Protein AF-A0A8S4BZ04-F1 (afdb_monomer)

Solvent-accessible surface area (backbone atoms only — not comparable to full-atom values): 30626 Å² total; per-residue (Å²): 141,62,70,68,58,57,54,50,50,51,50,53,52,51,52,55,52,56,54,60,59,69,46,54,44,75,54,60,66,54,67,47,79,41,42,68,65,38,68,41,72,50,65,29,38,43,48,66,51,84,88,66,83,61,89,67,63,48,77,35,31,29,31,84,61,71,29,79,60,18,78,80,41,101,58,52,43,12,26,49,32,46,94,58,52,84,35,17,45,80,95,33,51,92,31,47,45,81,43,78,55,57,80,77,31,32,62,14,36,35,41,43,61,33,84,70,65,42,80,53,36,29,52,32,43,32,52,93,90,55,69,54,65,42,76,93,62,43,26,30,38,42,41,46,56,81,82,46,85,78,88,79,90,86,84,89,85,90,85,88,87,83,92,66,79,71,65,63,64,54,57,55,45,61,70,55,52,54,61,52,55,51,54,53,50,52,53,52,52,52,51,52,51,52,54,55,55,63,67,72,75,67,91,87,82,85,84,88,84,87,87,83,82,91,86,90,83,88,89,80,88,85,84,86,92,84,86,82,91,80,84,89,87,88,83,86,89,86,84,86,80,89,86,84,89,84,91,81,92,81,91,84,78,84,73,54,72,62,78,91,69,88,87,84,89,84,90,77,96,66,67,68,65,58,56,52,52,53,51,57,56,63,63,49,78,75,66,83,70,72,77,72,86,38,78,44,78,47,76,53,62,60,57,65,45,72,30,49,50,29,16,36,34,43,50,48,32,38,49,49,52,48,80,73,77,83,95,47,73,54,99,61,72,44,48,34,36,26,42,86,90,44,63,46,30,46,74,56,93,86,64,85,52,54,81,94,30,48,93,33,38,40,48,73,34,52,59,95,74,35,19,64,17,31,40,40,43,57,36,47,89,82,58,37,60,56,30,28,51,31,41,38,36,53,78,75,56,72,52,68,43,75,88,66,39,30,28,39,46,65,38,81,72,74,76,63,39,54,70,51,76,47,73,67,96,38,37,41,35,38,38,32,45,78,46,25,28,84,92,53,65,69,45,76,48,64,82,69,87,57,55,63,42,43,44,56,46,74,77,54,84,45,40,30,42,40,36,38,38,40,38,35,72,82,52,88,82,44,59,75,35,69,52,37,43,38,40,37,37,52,67,71,52,67,39,51,36,73,46,69,42,78,124

Foldseek 3Di:
DPVVVVVVVVVVVVVVVVVQVVQKDKDWDQEAEAAAQAKDKGWMFIGHDPVLLDQDKDKFKFDADAFPVLVPPPRRTATLDDPPQNSHDPVQRVFKDFDDRVSRRTRMIIGGRDHDKAPFMWMKMDTDPDIDTVNVRTHTYDHDCLVDDDDDDDDDDDDDDDDDVPPVVVVCCVPPVPVVVVVVVVVVVVVVVVVVVVVVPDDDDDDDDDDDDDDDDDDDDDDDDDDDDDDDDDDDDDDDDDDDDDDDDDDDQDWDKDFDDDDDDDDDDDDVLVVLVVVVVVNDPPPPPPPPQDQAKDKDWDQEDEAEQQFKAKTWIFIHHHDFDPDQFDLDKWKFKDFPPATLEIPPPPDDHPPVRVVQKYQPFDVSRRTRMMMGGNHHPPQQGFIWMWMDGPRGDTDTPVVRTYGYDHHHAADAWDWDWDDDQKIKIKTKGKHQHSSWDKDKDKPDDARKIKTKDAPDSRMIMIMIIGIGGDDPVLQQDWIKMWIAHRSGHIHIDIDRDHD

Organism: NCBI:txid238744

Nearest PDB structures (foldseek):
  2zg2-assembly1_A  TM=6.738E-01  e=5.902E-16  Homo sapiens
  5lfr-assembly1_A  TM=6.068E-01  e=4.495E-16  Mus musculus
  1nko-assembly1_A  TM=9.243E-01  e=1.254E-11  Homo sapiens
  2zg3-assembly1_A  TM=6.289E-01  e=1.955E-15  Homo sapiens
  2zg1-assembly1_A  TM=6.507E-01  e=3.022E-15  Homo sapiens

Secondary structure (DSSP, 8-state):
--HHHHHHHHHHHHHHHHHHHHH-EEEE-SEEEEETT--EEE-EEEE--GGG--S--EEEEEESS--GGGGGSSS-SEEEE-SSGGGB-GGGTTTEEE-S-GGGTB--EEE-S--S-EEEEEEEEE-SS-EEE-TTS-EEEEEESTT-SS---------PPP--THHHHHHHHHHHHHHHHHHHHHHHHHHHHHHHHHHHS-----------------------------------------------------------PPP--------HHHHHHHHHHHHS----------SS-EEE--SEEEEETTS-EEE--EEE-PPPSTT---S--EEEEEETTEEEEES-TT----TTTTTTEEE-S-GGGTB--EEE-S--TT----BEEEEE-TTS-EEE-TTS-BEEEEESSPPPPEEEEEESSSEEEEEEEEES-TTSPPEEEESS-SEEEEEEEESSSS-EEEEEEEEEPPPGGGTTPEEEEEEE-TTS-EEEEEEE---

Radius of gyration: 31.8 Å; Cα contacts (8 Å, |Δi|>4): 794; chains: 1; bounding box: 86×60×89 Å

Structure (mmCIF, N/CA/C/O backbone):
data_AF-A0A8S4BZ04-F1
#
_entry.id   AF-A0A8S4BZ04-F1
#
loop_
_atom_site.group_PDB
_atom_site.id
_atom_site.type_symbol
_atom_site.label_atom_id
_atom_site.label_alt_id
_atom_site.label_comp_id
_atom_site.label_asym_id
_atom_site.label_entity_id
_atom_site.label_seq_id
_atom_site.pdbx_PDB_ins_code
_atom_site.Cartn_x
_atom_site.Cartn_y
_atom_site.Cartn_z
_atom_site.occupancy
_atom_site.B_iso_or_equiv
_atom_site.auth_seq_id
_atom_site.auth_comp_id
_atom_site.auth_asym_id
_atom_site.auth_atom_id
_atom_site.pdbx_PDB_model_num
ATOM 1 N N . MET A 1 1 ? 51.515 -14.697 -19.988 1.00 43.66 1 MET A N 1
ATOM 2 C CA . MET A 1 1 ? 50.591 -15.474 -19.122 1.00 43.66 1 MET A CA 1
ATOM 3 C C . MET A 1 1 ? 50.008 -14.505 -18.104 1.00 43.66 1 MET A C 1
ATOM 5 O O . MET A 1 1 ? 50.741 -14.156 -17.196 1.00 43.66 1 MET A O 1
ATOM 9 N N . GLU A 1 2 ? 48.771 -14.011 -18.265 1.00 49.31 2 GLU A N 1
ATOM 10 C CA . GLU A 1 2 ? 48.336 -12.809 -17.502 1.00 49.31 2 GLU A CA 1
ATOM 11 C C . GLU A 1 2 ? 46.947 -12.872 -16.838 1.00 49.31 2 GLU A C 1
ATOM 13 O O . GLU A 1 2 ? 46.694 -12.124 -15.895 1.00 49.31 2 GLU A O 1
ATOM 18 N N . LEU A 1 3 ? 46.071 -13.811 -17.224 1.00 45.53 3 LEU A N 1
ATOM 19 C CA . LEU A 1 3 ? 44.754 -13.977 -16.586 1.00 45.53 3 LEU A CA 1
ATOM 20 C C . LEU A 1 3 ? 44.754 -14.116 -15.043 1.00 45.53 3 LEU A C 1
ATOM 22 O O . LEU A 1 3 ? 43.847 -13.541 -14.437 1.00 45.53 3 LEU A O 1
ATOM 26 N N . PRO A 1 4 ? 45.687 -14.835 -14.370 1.00 54.53 4 PRO A N 1
ATOM 27 C CA . PRO A 1 4 ? 45.603 -14.982 -12.914 1.00 54.53 4 PRO A CA 1
ATOM 28 C C . PRO A 1 4 ? 45.778 -13.647 -12.181 1.00 54.53 4 PRO A C 1
ATOM 30 O O . PRO A 1 4 ? 45.078 -13.407 -11.199 1.00 54.53 4 PRO A O 1
ATOM 33 N N . ASN A 1 5 ? 46.629 -12.748 -12.689 1.00 47.75 5 ASN A N 1
ATOM 34 C CA . ASN A 1 5 ? 46.880 -11.453 -12.057 1.00 47.75 5 ASN A CA 1
ATOM 35 C C . ASN A 1 5 ? 45.616 -10.588 -12.045 1.00 47.75 5 ASN A C 1
ATOM 37 O O . ASN A 1 5 ? 45.318 -9.980 -11.027 1.00 47.75 5 ASN A O 1
ATOM 41 N N . LEU A 1 6 ? 44.831 -10.586 -13.127 1.00 52.75 6 LEU A N 1
ATOM 42 C CA . LEU A 1 6 ? 43.579 -9.822 -13.227 1.00 52.75 6 LEU A CA 1
ATOM 43 C C . LEU A 1 6 ? 42.494 -10.319 -12.255 1.00 52.75 6 LEU A C 1
ATOM 45 O O . LEU A 1 6 ? 41.796 -9.512 -11.641 1.00 52.75 6 LEU A O 1
ATOM 49 N N . ILE A 1 7 ? 42.381 -11.638 -12.069 1.00 58.56 7 ILE A N 1
ATOM 50 C CA . ILE A 1 7 ? 41.431 -12.241 -11.118 1.00 58.56 7 ILE A CA 1
ATOM 51 C C . ILE A 1 7 ? 41.859 -11.945 -9.675 1.00 58.56 7 ILE A C 1
ATOM 53 O O . ILE A 1 7 ? 41.029 -11.533 -8.864 1.00 58.56 7 ILE A O 1
ATOM 57 N N . VAL A 1 8 ? 43.153 -12.085 -9.365 1.00 59.72 8 VAL A N 1
ATOM 58 C CA . VAL A 1 8 ? 43.716 -11.739 -8.051 1.00 59.72 8 VAL A CA 1
ATOM 59 C C . VAL A 1 8 ? 43.556 -10.244 -7.765 1.00 59.72 8 VAL A C 1
ATOM 61 O O . VAL A 1 8 ? 43.104 -9.891 -6.679 1.00 59.72 8 VAL A O 1
ATOM 64 N N . LEU A 1 9 ? 43.813 -9.364 -8.738 1.00 52.25 9 LEU A N 1
ATOM 65 C CA . LEU A 1 9 ? 43.611 -7.922 -8.585 1.00 52.25 9 LEU A CA 1
ATOM 66 C C . LEU A 1 9 ? 42.138 -7.593 -8.313 1.00 52.25 9 LEU A C 1
ATOM 68 O O . LEU A 1 9 ? 41.856 -6.795 -7.429 1.00 52.25 9 LEU A O 1
ATOM 72 N N . SER A 1 10 ? 41.193 -8.243 -9.003 1.00 57.12 10 SER A N 1
ATOM 73 C CA . SER A 1 10 ? 39.751 -8.060 -8.774 1.00 57.12 10 SER A CA 1
ATOM 74 C C . SER A 1 10 ? 39.293 -8.572 -7.402 1.00 57.12 10 SER A C 1
ATOM 76 O O . SER A 1 10 ? 38.444 -7.945 -6.763 1.00 57.12 10 SER A O 1
ATOM 78 N N . LEU A 1 11 ? 39.840 -9.693 -6.923 1.00 51.88 11 LEU A N 1
ATOM 79 C CA . LEU A 1 11 ? 39.583 -10.205 -5.572 1.00 51.88 11 LEU A CA 1
ATOM 80 C C . LEU A 1 11 ? 40.164 -9.273 -4.503 1.00 51.88 11 LEU A C 1
ATOM 82 O O . LEU A 1 11 ? 39.463 -8.931 -3.557 1.00 51.88 11 LEU A O 1
ATOM 86 N N . ILE A 1 12 ? 41.389 -8.777 -4.686 1.00 53.59 12 ILE A N 1
ATOM 87 C CA . ILE A 1 12 ? 41.999 -7.785 -3.790 1.00 53.59 12 ILE A CA 1
ATOM 88 C C . ILE A 1 12 ? 41.195 -6.478 -3.799 1.00 53.59 12 ILE A C 1
ATOM 90 O O . ILE A 1 12 ? 40.919 -5.936 -2.732 1.00 53.59 12 ILE A O 1
ATOM 94 N N . LEU A 1 13 ? 40.751 -5.990 -4.964 1.00 49.09 13 LEU A N 1
ATOM 95 C CA . LEU A 1 13 ? 39.958 -4.760 -5.062 1.00 49.09 13 LEU A CA 1
ATOM 96 C C . LEU A 1 13 ? 38.595 -4.906 -4.377 1.00 49.09 13 LEU A C 1
ATOM 98 O O . LEU A 1 13 ? 38.165 -4.003 -3.664 1.00 49.09 13 LEU A O 1
ATOM 102 N N . THR A 1 14 ? 37.918 -6.044 -4.558 1.00 52.22 14 THR A N 1
ATOM 103 C CA . THR A 1 14 ? 36.628 -6.304 -3.902 1.00 52.22 14 THR A CA 1
ATOM 104 C C . THR A 1 14 ? 36.788 -6.502 -2.397 1.00 52.22 14 THR A C 1
ATOM 106 O O . THR A 1 14 ? 36.040 -5.884 -1.643 1.00 52.22 14 THR A O 1
ATOM 109 N N . LEU A 1 15 ? 37.798 -7.244 -1.933 1.00 47.53 15 LEU A N 1
ATOM 110 C CA . LEU A 1 15 ? 38.129 -7.360 -0.506 1.00 47.53 15 LEU A CA 1
ATOM 111 C C . LEU A 1 15 ? 38.483 -5.997 0.116 1.00 47.53 15 LEU A C 1
ATOM 113 O O . LEU A 1 15 ? 38.008 -5.695 1.208 1.00 47.53 15 LEU A O 1
ATOM 117 N N . ALA A 1 16 ? 39.226 -5.140 -0.593 1.00 52.41 16 ALA A N 1
ATOM 118 C CA . ALA A 1 16 ? 39.559 -3.782 -0.154 1.00 52.41 16 ALA A CA 1
ATOM 119 C C . ALA A 1 16 ? 38.358 -2.813 -0.167 1.00 52.41 16 ALA A C 1
ATOM 121 O O . ALA A 1 16 ? 38.324 -1.857 0.606 1.00 52.41 16 ALA A O 1
ATOM 122 N N . LEU A 1 17 ? 37.359 -3.044 -1.024 1.00 50.75 17 LEU A N 1
ATOM 123 C CA . LEU A 1 17 ? 36.086 -2.314 -1.005 1.00 50.75 17 LEU A CA 1
ATOM 124 C C . LEU A 1 17 ? 35.180 -2.793 0.140 1.00 50.75 17 LEU A C 1
ATOM 126 O O . LEU A 1 17 ? 34.536 -1.973 0.793 1.00 50.75 17 LEU A O 1
ATOM 130 N N . PHE A 1 18 ? 35.155 -4.100 0.421 1.00 48.00 18 PHE A N 1
ATOM 131 C CA . PHE A 1 18 ? 34.408 -4.668 1.545 1.00 48.00 18 PHE A CA 1
ATOM 132 C C . PHE A 1 18 ? 35.012 -4.293 2.905 1.00 48.00 18 PHE A C 1
ATOM 134 O O . PHE A 1 18 ? 34.248 -3.965 3.810 1.00 48.00 18 PHE A O 1
ATOM 141 N N . SER A 1 19 ? 36.342 -4.268 3.053 1.00 49.59 19 SER A N 1
ATOM 142 C CA . SER A 1 19 ? 36.987 -3.819 4.295 1.00 49.59 19 SER A CA 1
ATOM 143 C C . SER A 1 19 ? 36.697 -2.343 4.574 1.00 49.59 19 SER A C 1
ATOM 145 O O . SER A 1 19 ? 36.168 -2.022 5.635 1.00 49.59 19 SER A O 1
ATOM 147 N N . LYS A 1 20 ? 36.893 -1.456 3.587 1.00 54.34 20 LYS A N 1
ATOM 148 C CA . LYS A 1 20 ? 36.548 -0.027 3.704 1.00 54.34 20 LYS A CA 1
ATOM 149 C C . LYS A 1 20 ? 35.083 0.216 4.081 1.00 54.34 20 LYS A C 1
ATOM 151 O O . LYS A 1 20 ? 34.790 1.161 4.807 1.00 54.34 20 LYS A O 1
ATOM 156 N N . ALA A 1 21 ? 34.157 -0.626 3.619 1.00 54.28 21 ALA A N 1
ATOM 157 C CA . ALA A 1 21 ? 32.736 -0.506 3.949 1.00 54.28 21 ALA A CA 1
ATOM 158 C C . ALA A 1 21 ? 32.381 -0.913 5.398 1.00 54.28 21 ALA A C 1
ATOM 160 O O . ALA A 1 21 ? 31.284 -0.590 5.850 1.00 54.28 21 ALA A O 1
ATOM 161 N N . LEU A 1 22 ? 33.272 -1.600 6.127 1.00 53.12 22 LEU A N 1
ATOM 162 C CA . LEU A 1 22 ? 33.056 -2.017 7.523 1.00 53.12 22 LEU A CA 1
ATOM 163 C C . LEU A 1 22 ? 33.444 -0.939 8.552 1.00 53.12 22 LEU A C 1
ATOM 165 O O . LEU A 1 22 ? 32.969 -0.985 9.691 1.00 53.12 22 LEU A O 1
ATOM 169 N N . ASP A 1 23 ? 34.270 0.036 8.165 1.00 69.12 23 ASP A N 1
ATOM 170 C CA . ASP A 1 23 ? 34.752 1.107 9.049 1.00 69.12 23 ASP A CA 1
ATOM 171 C C . ASP A 1 23 ? 33.800 2.316 9.134 1.00 69.12 23 ASP A C 1
ATOM 173 O O . ASP A 1 23 ? 33.724 2.978 10.174 1.00 69.12 23 ASP A O 1
ATOM 177 N N . TRP A 1 24 ? 33.021 2.582 8.078 1.00 82.56 24 TRP A N 1
ATOM 178 C CA . TRP A 1 24 ? 31.966 3.602 8.086 1.00 82.56 24 TRP A CA 1
ATOM 179 C C . TRP A 1 24 ? 30.718 3.090 8.811 1.00 82.56 24 TRP A C 1
ATOM 181 O O . TRP A 1 24 ? 30.062 2.154 8.354 1.00 82.56 24 TRP A O 1
ATOM 191 N N . LYS A 1 25 ? 30.342 3.728 9.925 1.00 85.44 25 LYS A N 1
ATOM 192 C CA . LYS A 1 25 ? 29.183 3.318 10.742 1.00 85.44 25 LYS A CA 1
ATOM 193 C C . LYS A 1 25 ? 28.303 4.521 11.053 1.00 85.44 25 LYS A C 1
ATOM 195 O O . LYS A 1 25 ? 28.796 5.637 11.178 1.00 85.44 25 LYS A O 1
ATOM 200 N N . ILE A 1 26 ? 27.003 4.282 11.195 1.00 89.81 26 ILE A N 1
ATOM 201 C CA . ILE A 1 26 ? 26.000 5.297 11.535 1.00 89.81 26 ILE A CA 1
ATOM 202 C C . ILE A 1 26 ? 25.092 4.773 12.650 1.00 89.81 26 ILE A C 1
ATOM 204 O O . ILE A 1 26 ? 24.631 3.630 12.600 1.00 89.81 26 ILE A O 1
ATOM 208 N N . LYS A 1 27 ? 24.830 5.622 13.644 1.00 90.56 27 LYS A N 1
ATOM 209 C CA . LYS A 1 27 ? 23.822 5.432 14.686 1.00 90.56 27 LYS A CA 1
ATOM 210 C C . LYS A 1 27 ? 22.733 6.483 14.474 1.00 90.56 27 LYS A C 1
ATOM 212 O O . LYS A 1 27 ? 22.921 7.657 14.778 1.00 90.56 27 LYS A O 1
ATOM 217 N N . VAL A 1 28 ? 21.616 6.034 13.916 1.00 92.06 28 VAL A N 1
ATOM 218 C CA . VAL A 1 28 ? 20.404 6.814 13.652 1.00 92.06 28 VAL A CA 1
ATOM 219 C C . VAL A 1 28 ? 19.206 5.870 13.741 1.00 92.06 28 VAL A C 1
ATOM 221 O O . VAL A 1 28 ? 19.325 4.686 13.408 1.00 92.06 28 VAL A O 1
ATOM 224 N N . GLU A 1 29 ? 18.066 6.358 14.214 1.00 87.81 29 GLU A N 1
ATOM 225 C CA . GLU A 1 29 ? 16.847 5.553 14.290 1.00 87.81 29 GLU A CA 1
ATOM 226 C C . GLU A 1 29 ? 16.182 5.471 12.910 1.00 87.81 29 GLU A C 1
ATOM 228 O O . GLU A 1 29 ? 16.180 6.421 12.132 1.00 87.81 29 GLU A O 1
ATOM 233 N N . LYS A 1 30 ? 15.618 4.308 12.566 1.00 85.94 30 LYS A N 1
ATOM 234 C CA . LYS A 1 30 ? 15.028 4.085 11.230 1.00 85.94 30 LYS A CA 1
ATOM 235 C C . LYS A 1 30 ? 13.637 4.707 11.070 1.00 85.94 30 LYS A C 1
ATOM 237 O O . LYS A 1 30 ? 13.167 4.874 9.945 1.00 85.94 30 LYS A O 1
ATOM 242 N N . LYS A 1 31 ? 12.961 4.996 12.183 1.00 83.56 31 LYS A N 1
ATOM 243 C CA . LYS A 1 31 ? 11.603 5.541 12.243 1.00 83.56 31 LYS A CA 1
ATOM 244 C C . LYS A 1 31 ? 11.591 6.689 13.249 1.00 83.56 31 LYS A C 1
ATOM 246 O O . LYS A 1 31 ? 11.948 6.464 14.397 1.00 83.56 31 LYS A O 1
ATOM 251 N N . HIS A 1 32 ? 11.130 7.863 12.835 1.00 87.12 32 HIS A N 1
ATOM 252 C CA . HIS A 1 32 ? 10.809 8.969 13.738 1.00 87.12 32 HIS A CA 1
ATOM 253 C C . HIS A 1 32 ? 9.342 9.360 13.598 1.00 87.12 32 HIS A C 1
ATOM 255 O O . HIS A 1 32 ? 8.743 9.167 12.540 1.00 87.12 32 HIS A O 1
ATOM 261 N N . VAL A 1 33 ? 8.776 9.939 14.653 1.00 81.38 33 VAL A N 1
ATOM 262 C CA . VAL A 1 33 ? 7.404 10.448 14.670 1.00 81.38 33 VAL A CA 1
ATOM 263 C C . VAL A 1 33 ? 7.461 11.944 14.974 1.00 81.38 33 VAL A C 1
ATOM 265 O O . VAL A 1 33 ? 7.933 12.334 16.036 1.00 81.38 33 VAL A O 1
ATOM 268 N N . GLY A 1 34 ? 7.028 12.775 14.025 1.00 81.69 34 GLY A N 1
ATOM 269 C CA . GLY A 1 34 ? 6.846 14.223 14.207 1.00 81.69 34 GLY A CA 1
ATOM 270 C C . GLY A 1 34 ? 5.364 14.597 14.209 1.00 81.69 34 GLY A C 1
ATOM 271 O O . GLY A 1 34 ? 4.518 13.726 14.008 1.00 81.69 34 GLY A O 1
ATOM 272 N N . LYS A 1 35 ? 5.029 15.879 14.384 1.00 81.38 35 LYS A N 1
ATOM 273 C CA . LYS A 1 35 ? 3.661 16.396 14.186 1.00 81.38 35 LYS A CA 1
ATOM 274 C C . LYS A 1 35 ? 3.611 17.353 12.995 1.00 81.38 35 LYS A C 1
ATOM 276 O O . LYS A 1 35 ? 4.631 17.925 12.617 1.00 81.38 35 LYS A O 1
ATOM 281 N N . ILE A 1 36 ? 2.429 17.535 12.406 1.00 80.31 36 ILE A N 1
ATOM 282 C CA . ILE A 1 36 ? 2.212 18.546 11.357 1.00 80.31 36 ILE A CA 1
ATOM 283 C C . ILE A 1 36 ? 2.478 19.944 11.942 1.00 80.31 36 ILE A C 1
ATOM 285 O O . ILE A 1 36 ? 1.992 20.260 13.024 1.00 80.31 36 ILE A O 1
ATOM 289 N N . GLY A 1 37 ? 3.234 20.774 11.225 1.00 82.81 37 GLY A N 1
ATOM 290 C CA . GLY A 1 37 ? 3.594 22.144 11.606 1.00 82.81 37 GLY A CA 1
ATOM 291 C C . GLY A 1 37 ? 4.759 22.262 12.595 1.00 82.81 37 GLY A C 1
ATOM 292 O O . GLY A 1 37 ? 5.307 23.351 12.738 1.00 82.81 37 GLY A O 1
ATOM 293 N N . GLU A 1 38 ? 5.182 21.169 13.237 1.00 88.81 38 GLU A N 1
ATOM 294 C CA . GLU A 1 38 ? 6.322 21.172 14.161 1.00 88.81 38 GLU A CA 1
ATOM 295 C C . GLU A 1 38 ? 7.668 20.968 13.437 1.00 88.81 38 GLU A C 1
ATOM 297 O O . GLU A 1 38 ? 7.744 20.402 12.341 1.00 88.81 38 GLU A O 1
ATOM 302 N N . ASP A 1 39 ? 8.743 21.425 14.081 1.00 91.62 39 ASP A N 1
ATOM 303 C CA . ASP A 1 39 ? 10.131 21.135 13.712 1.00 91.62 39 ASP A CA 1
ATOM 304 C C . ASP A 1 39 ? 10.549 19.778 14.331 1.00 91.62 39 ASP A C 1
ATOM 306 O O . ASP A 1 39 ? 10.317 19.540 15.516 1.00 91.62 39 ASP A O 1
ATOM 310 N N . ILE A 1 40 ? 11.225 18.899 13.577 1.00 92.38 40 ILE A N 1
ATOM 311 C CA . ILE A 1 40 ? 11.786 17.632 14.095 1.00 92.38 40 ILE A CA 1
ATOM 312 C C . ILE A 1 40 ? 13.311 17.611 14.001 1.00 92.38 40 ILE A C 1
ATOM 314 O O . ILE A 1 40 ? 13.880 18.017 12.989 1.00 92.38 40 ILE A O 1
ATOM 318 N N . THR A 1 41 ? 13.983 17.084 15.031 1.00 93.62 41 THR A N 1
ATOM 319 C CA . THR A 1 41 ? 15.425 16.794 14.986 1.00 93.62 41 THR A CA 1
ATOM 320 C C . THR A 1 41 ? 15.668 15.289 14.941 1.00 93.62 41 THR A C 1
ATOM 322 O O . THR A 1 41 ? 15.492 14.589 15.934 1.00 93.62 41 THR A O 1
ATOM 325 N N . ILE A 1 42 ? 16.128 14.802 13.792 1.00 93.44 42 ILE A N 1
ATOM 326 C CA . ILE A 1 42 ? 16.637 13.441 13.616 1.00 93.44 42 ILE A CA 1
ATOM 327 C C . ILE A 1 42 ? 18.002 13.365 14.292 1.00 93.44 42 ILE A C 1
ATOM 329 O O . ILE A 1 42 ? 18.949 14.005 13.828 1.00 93.44 42 ILE A O 1
ATOM 333 N N . GLN A 1 43 ? 18.118 12.601 15.379 1.00 93.50 43 GLN A N 1
ATOM 334 C CA . GLN A 1 43 ? 19.395 12.429 16.071 1.00 93.50 43 GLN A CA 1
ATOM 335 C C . GLN A 1 43 ? 20.261 11.383 15.371 1.00 93.50 43 GLN A C 1
ATOM 337 O O . GLN A 1 43 ? 19.849 10.242 15.172 1.00 93.50 43 GLN A O 1
ATOM 342 N N . CYS A 1 44 ? 21.468 11.789 14.981 1.00 93.31 44 CYS A N 1
ATOM 343 C CA . CYS A 1 44 ? 22.351 11.000 14.136 1.00 93.31 44 CYS A CA 1
ATOM 344 C C . CYS A 1 44 ? 23.815 11.235 14.512 1.00 93.31 44 CYS A C 1
ATOM 346 O O . CYS A 1 44 ? 24.286 12.377 14.543 1.00 93.31 44 CYS A O 1
ATOM 348 N N . THR A 1 45 ? 24.560 10.149 14.721 1.00 91.75 45 THR A N 1
ATOM 349 C CA . THR A 1 45 ? 26.028 10.180 14.766 1.00 91.75 45 THR A CA 1
ATOM 350 C C . THR A 1 45 ? 26.643 9.168 13.805 1.00 91.75 45 THR A C 1
ATOM 352 O O . THR A 1 45 ? 26.034 8.150 13.472 1.00 91.75 45 THR A O 1
ATOM 355 N N . TYR A 1 46 ? 27.857 9.447 13.336 1.00 88.44 46 TYR A N 1
ATOM 356 C CA . TYR A 1 46 ? 28.622 8.583 12.444 1.00 88.44 46 TYR A CA 1
ATOM 357 C C . TYR A 1 46 ? 30.067 8.421 12.925 1.00 88.44 46 TYR A C 1
ATOM 359 O O . TYR A 1 46 ? 30.646 9.330 13.517 1.00 88.44 46 TYR A O 1
ATOM 367 N N . SER A 1 47 ? 30.660 7.262 12.637 1.00 84.50 47 SER A N 1
ATOM 368 C CA . SER A 1 47 ? 32.100 7.027 12.749 1.00 84.50 47 SER A CA 1
ATOM 369 C C . SER A 1 47 ? 32.702 6.779 11.371 1.00 84.50 47 SER A C 1
ATOM 371 O O . SER A 1 47 ? 32.048 6.227 10.481 1.00 84.50 47 SER A O 1
ATOM 373 N N . TYR A 1 48 ? 33.960 7.171 11.218 1.00 78.50 48 TYR A N 1
ATOM 374 C CA . TYR A 1 48 ? 34.713 7.120 9.971 1.00 78.50 48 TYR A CA 1
ATOM 375 C C . TYR A 1 48 ? 36.071 6.416 10.169 1.00 78.50 48 TYR A C 1
ATOM 377 O O . TYR A 1 48 ? 36.560 6.354 11.304 1.00 78.50 48 TYR A O 1
ATOM 385 N N . PRO A 1 49 ? 36.687 5.893 9.092 1.00 74.25 49 PRO A N 1
ATOM 386 C CA . PRO A 1 49 ? 38.007 5.259 9.138 1.00 74.25 49 PRO A CA 1
ATOM 387 C C . PRO A 1 49 ? 39.094 6.149 9.773 1.00 74.25 49 PRO A C 1
ATOM 389 O O . PRO A 1 49 ? 39.104 7.369 9.588 1.00 74.25 49 PRO A O 1
ATOM 392 N N . LYS A 1 50 ? 40.030 5.557 10.532 1.00 65.69 50 LYS A N 1
ATOM 393 C CA . LYS A 1 50 ? 41.040 6.308 11.318 1.00 65.69 50 LYS A CA 1
ATOM 394 C C . LYS A 1 50 ? 42.021 7.123 10.458 1.00 65.69 50 LYS A C 1
ATOM 396 O O . LYS A 1 50 ? 42.577 8.098 10.958 1.00 65.69 50 LYS A O 1
ATOM 401 N N . ASP A 1 51 ? 42.204 6.750 9.195 1.00 65.06 51 ASP A N 1
ATOM 402 C CA . ASP A 1 51 ? 42.985 7.461 8.173 1.00 65.06 51 ASP A CA 1
ATOM 403 C C . ASP A 1 51 ? 42.336 8.774 7.696 1.00 65.06 51 ASP A C 1
ATOM 405 O O . ASP A 1 51 ? 43.031 9.645 7.182 1.00 65.06 51 ASP A O 1
ATOM 409 N N . GLN A 1 52 ? 41.031 8.977 7.912 1.00 62.28 52 GLN A N 1
ATOM 410 C CA . GLN A 1 52 ? 40.304 10.168 7.444 1.00 62.28 52 GLN A CA 1
ATOM 411 C C . GLN A 1 52 ? 40.462 11.405 8.359 1.00 62.28 52 GLN A C 1
ATOM 413 O O . GLN A 1 52 ? 39.767 12.398 8.146 1.00 62.28 52 GLN A O 1
ATOM 418 N N . ARG A 1 53 ? 41.313 11.360 9.402 1.00 56.09 53 ARG A N 1
ATOM 419 C CA . ARG A 1 53 ? 41.444 12.386 10.469 1.00 56.09 53 ARG A CA 1
ATOM 420 C C . ARG A 1 53 ? 41.753 13.797 9.935 1.00 56.09 53 ARG A C 1
ATOM 422 O O . ARG A 1 53 ? 42.903 14.219 9.876 1.00 56.09 53 ARG A O 1
ATOM 429 N N . THR A 1 54 ? 40.701 14.539 9.599 1.00 56.97 54 THR A N 1
ATOM 430 C CA . THR A 1 54 ? 40.731 15.910 9.075 1.00 56.97 54 THR A CA 1
ATOM 431 C C . THR A 1 54 ? 39.466 16.657 9.512 1.00 56.97 54 THR A C 1
ATOM 433 O O . THR A 1 54 ? 38.409 16.047 9.658 1.00 56.97 54 THR A O 1
ATOM 436 N N . ASN A 1 55 ? 39.548 17.976 9.706 1.00 57.78 55 ASN A N 1
ATOM 437 C CA . ASN A 1 55 ? 38.435 18.797 10.218 1.00 57.78 55 ASN A CA 1
ATOM 438 C C . ASN A 1 55 ? 37.575 19.428 9.093 1.00 57.78 55 ASN A C 1
ATOM 440 O O . ASN A 1 55 ? 36.950 20.472 9.286 1.00 57.78 55 ASN A O 1
ATOM 444 N N . ASP A 1 56 ? 37.552 18.830 7.892 1.00 69.94 56 ASP A N 1
ATOM 445 C CA . ASP A 1 56 ? 36.646 19.245 6.807 1.00 69.94 56 ASP A CA 1
ATOM 446 C C . ASP A 1 56 ? 35.834 18.091 6.206 1.00 69.94 56 ASP A C 1
ATOM 448 O O . ASP A 1 56 ? 35.754 17.902 4.990 1.00 69.94 56 ASP A O 1
ATOM 452 N N . PHE A 1 57 ? 35.158 17.335 7.072 1.00 78.69 57 PHE A N 1
ATOM 453 C CA . PHE A 1 57 ? 34.051 16.502 6.613 1.00 78.69 57 PHE A CA 1
ATOM 454 C C . PHE A 1 57 ? 32.903 17.368 6.092 1.00 78.69 57 PHE A C 1
ATOM 456 O O . PHE A 1 57 ? 32.601 18.433 6.638 1.00 78.69 57 PHE A O 1
ATOM 463 N N . LYS A 1 58 ? 32.220 16.879 5.057 1.00 88.12 58 LYS A N 1
ATOM 464 C CA . LYS A 1 58 ? 31.003 17.477 4.502 1.00 88.12 58 LYS A CA 1
ATOM 465 C C . LYS A 1 58 ? 29.872 16.468 4.622 1.00 88.12 58 LYS A C 1
ATOM 467 O O . LYS A 1 58 ? 29.904 15.404 4.004 1.00 88.12 58 LYS A O 1
ATOM 472 N N . VAL A 1 59 ? 28.900 16.795 5.469 1.00 91.50 59 VAL A N 1
ATOM 473 C CA . VAL A 1 59 ? 27.736 15.955 5.764 1.00 91.50 59 VAL A CA 1
ATOM 474 C C . VAL A 1 59 ? 26.539 16.472 4.974 1.00 91.50 59 VAL A C 1
ATOM 476 O O . VAL A 1 59 ? 26.268 17.672 4.932 1.00 91.50 59 VAL A O 1
ATOM 479 N N . TYR A 1 60 ? 25.813 15.547 4.360 1.00 93.50 60 TYR A N 1
ATOM 480 C CA . TYR A 1 60 ? 24.637 15.803 3.544 1.00 93.50 60 TYR A CA 1
ATOM 481 C C . TYR A 1 60 ? 23.526 14.831 3.928 1.00 93.50 60 TYR A C 1
ATOM 483 O O . TYR A 1 60 ? 23.793 13.687 4.298 1.00 93.50 60 TYR A O 1
ATOM 491 N N . TRP A 1 61 ? 22.279 15.255 3.747 1.00 94.94 61 TRP A N 1
ATOM 492 C CA . TRP A 1 61 ? 21.139 14.340 3.739 1.00 94.94 61 TRP A CA 1
ATOM 493 C C . TRP A 1 61 ? 20.568 14.264 2.334 1.00 94.94 61 TRP A C 1
ATOM 495 O O . TRP A 1 61 ? 20.483 15.280 1.641 1.00 94.94 61 TRP A O 1
ATOM 505 N N . LYS A 1 62 ? 20.206 13.060 1.901 1.00 94.19 62 LYS A N 1
ATOM 506 C CA . LYS A 1 62 ? 19.811 12.749 0.526 1.00 94.19 62 LYS A CA 1
ATOM 507 C C . LYS A 1 62 ? 18.541 11.903 0.497 1.00 94.19 62 LYS A C 1
ATOM 509 O O . LYS A 1 62 ? 18.205 11.241 1.475 1.00 94.19 62 LYS A O 1
ATOM 514 N N . THR A 1 63 ? 17.826 11.984 -0.616 1.00 92.00 63 THR A N 1
ATOM 515 C CA . THR A 1 63 ? 16.544 11.311 -0.869 1.00 92.00 63 THR A CA 1
ATOM 516 C C . THR A 1 63 ? 16.450 10.923 -2.345 1.00 92.00 63 THR A C 1
ATOM 518 O O . THR A 1 63 ? 17.316 11.291 -3.143 1.00 92.00 63 THR A O 1
ATOM 521 N N . GLU A 1 64 ? 15.430 10.160 -2.718 1.00 87.38 64 GLU A N 1
ATOM 522 C CA . GLU A 1 64 ? 15.175 9.786 -4.108 1.00 87.38 64 GLU A CA 1
ATOM 523 C C . GLU A 1 64 ? 14.874 11.013 -4.996 1.00 87.38 64 GLU A C 1
ATOM 525 O O . GLU A 1 64 ? 14.404 12.056 -4.538 1.00 87.38 64 GLU A O 1
ATOM 530 N N . GLY A 1 65 ? 15.180 10.903 -6.290 1.00 84.88 65 GLY A N 1
ATOM 531 C CA . GLY A 1 65 ? 15.085 11.998 -7.257 1.00 84.88 65 GLY A CA 1
ATOM 532 C C . GLY A 1 65 ? 16.449 12.593 -7.610 1.00 84.88 65 GLY A C 1
ATOM 533 O O . GLY A 1 65 ? 17.491 12.015 -7.311 1.00 84.88 65 GLY A O 1
ATOM 534 N N . LYS A 1 66 ? 16.451 13.745 -8.290 1.00 81.94 66 LYS A N 1
ATOM 535 C CA . LYS A 1 66 ? 17.659 14.402 -8.826 1.00 81.94 66 LYS A CA 1
ATOM 536 C C . LYS A 1 66 ? 17.639 15.899 -8.509 1.00 81.94 66 LYS A C 1
ATOM 538 O O . LYS A 1 66 ? 16.578 16.516 -8.529 1.00 81.94 66 LYS A O 1
ATOM 543 N N . SER A 1 67 ? 18.806 16.498 -8.277 1.00 80.62 67 SER A N 1
ATOM 544 C CA . SER A 1 67 ? 18.989 17.963 -8.262 1.00 80.62 67 SER A CA 1
ATOM 545 C C . SER A 1 67 ? 20.265 18.374 -9.001 1.00 80.62 67 SER A C 1
ATOM 547 O O . SER A 1 67 ? 21.161 17.554 -9.200 1.00 80.62 67 SER A O 1
ATOM 549 N N 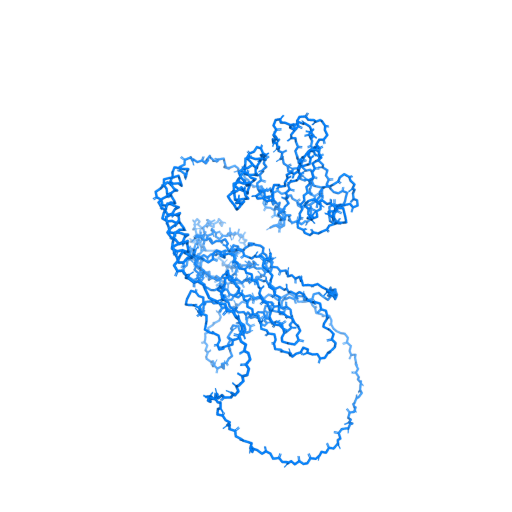. ASP A 1 68 ? 20.389 19.625 -9.441 1.00 75.75 68 ASP A N 1
ATOM 550 C CA . ASP A 1 68 ? 21.477 20.022 -10.349 1.00 75.75 68 ASP A CA 1
ATOM 551 C C . ASP A 1 68 ? 22.885 19.799 -9.785 1.00 75.75 68 ASP A C 1
ATOM 553 O O . ASP A 1 68 ? 23.778 19.363 -10.510 1.00 75.75 68 ASP A O 1
ATOM 557 N N . CYS A 1 69 ? 23.067 19.982 -8.478 1.00 84.12 69 CYS A N 1
ATOM 558 C CA . CYS A 1 69 ? 24.344 19.731 -7.811 1.00 84.12 69 CYS A CA 1
ATOM 559 C C . CYS A 1 69 ? 24.658 18.229 -7.663 1.00 84.12 69 CYS A C 1
ATOM 561 O O . CYS A 1 69 ? 25.826 17.850 -7.644 1.00 84.12 69 CYS A O 1
ATOM 563 N N . SER A 1 70 ? 23.641 17.355 -7.617 1.00 82.44 70 SER A N 1
ATOM 564 C CA . SER A 1 70 ? 23.842 15.895 -7.546 1.00 82.44 70 SER A CA 1
ATOM 565 C C . SER A 1 70 ? 24.429 15.304 -8.834 1.00 82.44 70 SER A C 1
ATOM 567 O O . SER A 1 70 ? 25.066 14.257 -8.789 1.00 82.44 70 SER A O 1
ATOM 569 N N . LYS A 1 71 ? 24.313 16.007 -9.974 1.00 78.25 71 LYS A N 1
ATOM 570 C CA . LYS A 1 71 ? 24.865 15.588 -11.278 1.00 78.25 71 LYS A CA 1
ATOM 571 C C . LYS A 1 71 ? 26.398 15.446 -11.286 1.00 78.25 71 LYS A C 1
ATOM 573 O O . LYS A 1 71 ? 26.931 14.822 -12.197 1.00 78.25 71 LYS A O 1
ATOM 578 N N . LYS A 1 72 ? 27.096 16.047 -10.312 1.00 76.31 72 LYS A N 1
ATOM 579 C CA . LYS A 1 72 ? 28.564 16.009 -10.155 1.00 76.31 72 LYS A CA 1
ATOM 580 C C . LYS A 1 72 ? 29.025 15.190 -8.935 1.00 76.31 72 LYS A C 1
ATOM 582 O O . LYS A 1 72 ? 30.213 15.165 -8.635 1.00 76.31 72 LYS A O 1
ATOM 587 N N . ASP A 1 73 ? 28.102 14.551 -8.216 1.00 79.88 73 ASP A N 1
ATOM 588 C CA . ASP A 1 73 ? 28.379 13.725 -7.035 1.00 79.88 73 ASP A CA 1
ATOM 589 C C . ASP A 1 73 ? 28.429 12.234 -7.437 1.00 79.88 73 ASP A C 1
ATOM 591 O O . ASP A 1 73 ? 27.661 11.800 -8.295 1.00 79.88 73 ASP A O 1
ATOM 595 N N . LYS A 1 74 ? 29.283 11.423 -6.787 1.00 83.69 74 LYS A N 1
ATOM 596 C CA . LYS A 1 74 ? 29.260 9.948 -6.928 1.00 83.69 74 LYS A CA 1
ATOM 597 C C . LYS A 1 74 ? 27.889 9.367 -6.540 1.00 83.69 74 LYS A C 1
ATOM 599 O O . LYS A 1 74 ? 27.526 8.280 -6.977 1.00 83.69 74 LYS A O 1
ATOM 604 N N . ASP A 1 75 ? 27.143 10.082 -5.699 1.00 87.00 75 ASP A N 1
ATOM 605 C CA . ASP A 1 75 ? 25.756 9.785 -5.359 1.00 87.00 75 ASP A CA 1
ATOM 606 C C . ASP A 1 75 ? 24.799 10.759 -6.077 1.00 87.00 75 ASP A C 1
ATOM 608 O O . ASP A 1 75 ? 24.545 11.868 -5.607 1.00 87.00 75 ASP A O 1
ATOM 612 N N . THR A 1 76 ? 24.241 10.341 -7.213 1.00 89.19 76 THR A N 1
ATOM 613 C CA . THR A 1 76 ? 23.390 11.168 -8.096 1.00 89.19 76 THR A CA 1
ATOM 614 C C . THR A 1 76 ? 21.970 11.425 -7.575 1.00 89.19 76 THR A C 1
ATOM 616 O O . THR A 1 76 ? 21.172 12.075 -8.252 1.00 89.19 76 THR A O 1
ATOM 619 N N . ASN A 1 77 ? 21.654 10.949 -6.369 1.00 91.06 77 ASN A N 1
ATOM 620 C CA . ASN A 1 77 ? 20.397 11.231 -5.683 1.00 91.06 77 ASN A CA 1
ATOM 621 C C . ASN A 1 77 ? 20.299 12.700 -5.227 1.00 91.06 77 ASN A C 1
ATOM 623 O O . ASN A 1 77 ? 21.302 13.363 -4.942 1.00 91.06 77 ASN A O 1
ATOM 627 N N . ALA A 1 78 ? 19.069 13.192 -5.102 1.00 92.44 78 ALA A N 1
ATOM 628 C CA . ALA A 1 78 ? 18.745 14.537 -4.644 1.00 92.44 78 ALA A CA 1
ATOM 629 C C . ALA A 1 78 ? 19.163 14.820 -3.187 1.00 92.44 78 ALA A C 1
ATOM 631 O O . ALA A 1 78 ? 19.307 13.913 -2.367 1.00 92.44 78 ALA A O 1
ATOM 632 N N . PHE A 1 79 ? 19.308 16.106 -2.848 1.00 94.06 79 PHE A N 1
ATOM 633 C CA . PHE A 1 79 ? 19.616 16.558 -1.488 1.00 94.06 79 PHE A CA 1
ATOM 634 C C . PHE A 1 79 ? 18.361 16.977 -0.710 1.00 94.06 79 PHE A C 1
ATOM 636 O O . PHE A 1 79 ? 17.597 17.838 -1.152 1.00 94.06 79 PHE A O 1
ATOM 643 N N . VAL A 1 80 ? 18.219 16.399 0.485 1.00 93.62 80 VAL A N 1
ATOM 644 C CA . VAL A 1 80 ? 17.353 16.862 1.581 1.00 93.62 80 VAL A CA 1
ATOM 645 C C . VAL A 1 80 ? 18.010 18.055 2.264 1.00 93.62 80 VAL A C 1
ATOM 647 O O . VAL A 1 80 ? 17.391 19.097 2.402 1.00 93.62 80 VAL A O 1
ATOM 650 N N . PHE A 1 81 ? 19.294 17.922 2.614 1.00 94.12 81 PHE A N 1
ATOM 651 C CA . PHE A 1 81 ? 20.124 19.002 3.139 1.00 94.12 81 PHE A CA 1
ATOM 652 C C . PHE A 1 81 ? 21.404 19.137 2.315 1.00 94.12 81 PHE A C 1
ATOM 654 O O . PHE A 1 81 ? 22.107 18.152 2.067 1.00 94.12 81 PHE A O 1
ATOM 661 N N . HIS A 1 82 ? 21.730 20.376 1.954 1.00 93.31 82 HIS A N 1
ATOM 662 C CA . HIS A 1 82 ? 22.980 20.767 1.320 1.00 93.31 82 HIS A CA 1
ATOM 663 C C . HIS A 1 82 ? 23.307 22.228 1.703 1.00 93.31 82 HIS A C 1
ATOM 665 O O . HIS A 1 82 ? 22.379 23.037 1.738 1.00 93.31 82 HIS A O 1
ATOM 671 N N . PRO A 1 83 ? 24.580 22.606 1.966 1.00 89.88 83 PRO A N 1
ATOM 672 C CA . PRO A 1 83 ? 24.931 23.960 2.419 1.00 89.88 83 PRO A CA 1
ATOM 673 C C . PRO A 1 83 ? 24.529 25.080 1.447 1.00 89.88 83 PRO A C 1
ATOM 675 O O . PRO A 1 83 ? 24.048 26.125 1.871 1.00 89.88 83 PRO A O 1
ATOM 678 N N . ASN A 1 84 ? 24.674 24.851 0.138 1.00 90.00 84 ASN A N 1
ATOM 679 C CA . ASN A 1 84 ? 24.036 25.687 -0.882 1.00 90.00 84 ASN A CA 1
ATOM 680 C C . ASN A 1 84 ? 22.570 25.251 -1.050 1.00 90.00 84 ASN A C 1
ATOM 682 O O . ASN A 1 84 ? 22.313 24.119 -1.472 1.00 90.00 84 ASN A O 1
ATOM 686 N N . SER A 1 85 ? 21.635 26.155 -0.751 1.00 88.19 85 SER A N 1
ATOM 687 C CA . SER A 1 85 ? 20.187 25.918 -0.751 1.00 88.19 85 SER A CA 1
ATOM 688 C C . SER A 1 85 ? 19.592 25.635 -2.134 1.00 88.19 85 SER A C 1
ATOM 690 O O . SER A 1 85 ? 18.583 24.936 -2.218 1.00 88.19 85 SER A O 1
ATOM 692 N N . SER A 1 86 ? 20.208 26.092 -3.232 1.00 89.38 86 SER A N 1
ATOM 693 C CA . SER A 1 86 ? 19.709 25.795 -4.585 1.00 89.38 86 SER A CA 1
ATOM 694 C C . SER A 1 86 ? 19.813 24.303 -4.929 1.00 89.38 86 SER A C 1
ATOM 696 O O . SER A 1 86 ? 18.968 23.767 -5.648 1.00 89.38 86 SER A O 1
ATOM 698 N N . CYS A 1 87 ? 20.790 23.606 -4.341 1.00 89.69 87 CYS A N 1
ATOM 699 C CA . CYS A 1 87 ? 21.011 22.169 -4.500 1.00 89.69 87 CYS A CA 1
ATOM 700 C C . CYS A 1 87 ? 19.964 21.290 -3.797 1.00 89.69 87 CYS A C 1
ATOM 702 O O . CYS A 1 87 ? 19.840 20.108 -4.133 1.00 89.69 87 CYS A O 1
ATOM 704 N N . VAL A 1 88 ? 19.248 21.845 -2.815 1.00 91.75 88 VAL A N 1
ATOM 705 C CA . VAL A 1 88 ? 18.184 21.174 -2.055 1.00 91.75 88 VAL A CA 1
ATOM 706 C C . VAL A 1 88 ? 16.908 21.113 -2.900 1.00 91.75 88 VAL A C 1
ATOM 708 O O . VAL A 1 88 ? 16.600 22.066 -3.624 1.00 91.75 88 VAL A O 1
ATOM 711 N N . VAL A 1 89 ? 16.156 20.007 -2.836 1.00 89.81 89 VAL A N 1
ATOM 712 C CA . VAL A 1 89 ? 14.884 19.894 -3.580 1.00 89.81 89 VAL A CA 1
ATOM 713 C C . VAL A 1 89 ? 13.825 20.859 -3.037 1.00 89.81 89 VAL A C 1
ATOM 715 O O . VAL A 1 89 ? 13.809 21.108 -1.830 1.00 89.81 89 VAL A O 1
ATOM 718 N N . PRO A 1 90 ? 12.920 21.396 -3.885 1.00 89.06 90 PRO A N 1
ATOM 719 C CA . PRO A 1 90 ? 12.034 22.503 -3.517 1.00 89.06 90 PRO A CA 1
ATOM 720 C C . PRO A 1 90 ? 11.319 22.355 -2.170 1.00 89.06 90 PRO A C 1
ATOM 722 O O . PRO A 1 90 ? 11.319 23.308 -1.396 1.00 89.06 90 PRO A O 1
ATOM 725 N N . LYS A 1 91 ? 10.805 21.160 -1.841 1.00 86.56 91 LYS A N 1
ATOM 726 C CA . LYS A 1 91 ? 10.046 20.927 -0.602 1.00 86.56 91 LYS A CA 1
ATOM 727 C C . LYS A 1 91 ? 10.831 21.095 0.708 1.00 86.56 91 LYS A C 1
ATOM 729 O O . LYS A 1 91 ? 10.209 21.298 1.742 1.00 86.56 91 LYS A O 1
ATOM 734 N N . TYR A 1 92 ? 12.166 21.056 0.675 1.00 89.81 92 TYR A N 1
ATOM 735 C CA . TYR A 1 92 ? 13.018 21.266 1.856 1.00 89.81 92 TYR A CA 1
ATOM 736 C C . TYR A 1 92 ? 13.806 22.589 1.828 1.00 89.81 92 TYR A C 1
ATOM 738 O O . TYR A 1 92 ? 14.520 22.895 2.788 1.00 89.81 92 TYR A O 1
ATOM 746 N N . ARG A 1 93 ? 13.727 23.385 0.749 1.00 91.12 93 ARG A N 1
ATOM 747 C CA . ARG A 1 93 ? 14.503 24.635 0.630 1.00 91.12 93 ARG A CA 1
ATOM 748 C C . ARG A 1 93 ? 14.152 25.585 1.779 1.00 91.12 93 ARG A C 1
ATOM 750 O O . ARG A 1 93 ? 12.989 25.889 2.007 1.00 91.12 93 ARG A O 1
ATOM 757 N N . GLY A 1 94 ? 15.168 26.014 2.530 1.00 90.19 94 GLY A N 1
ATOM 758 C CA . GLY A 1 94 ? 15.007 26.843 3.734 1.00 90.19 94 GLY A CA 1
ATOM 759 C C . GLY A 1 94 ? 14.517 26.104 4.990 1.00 90.19 94 GLY A C 1
ATOM 760 O O . GLY A 1 94 ? 14.598 26.667 6.078 1.00 90.19 94 GLY A O 1
ATOM 761 N N . LYS A 1 95 ? 14.067 24.845 4.881 1.00 92.12 95 LYS A N 1
ATOM 762 C CA . LYS A 1 95 ? 13.522 24.061 6.004 1.00 92.12 95 LYS A CA 1
ATOM 763 C C . LYS A 1 95 ? 14.539 23.181 6.724 1.00 92.12 95 LYS A C 1
ATOM 765 O O . LYS A 1 95 ? 14.305 22.799 7.862 1.00 92.12 95 LYS A O 1
ATOM 770 N N . THR A 1 96 ? 15.643 22.809 6.086 1.00 94.19 96 THR A N 1
ATOM 771 C CA . THR A 1 96 ? 16.588 21.823 6.641 1.00 94.19 96 THR A CA 1
ATOM 772 C C . THR A 1 96 ? 17.872 22.454 7.157 1.00 94.19 96 THR A C 1
ATOM 774 O O . THR A 1 96 ? 18.486 23.251 6.446 1.00 94.19 96 THR A O 1
ATOM 777 N N . LYS A 1 97 ? 18.340 22.033 8.338 1.00 93.81 97 LYS A N 1
ATOM 778 C CA . LYS A 1 97 ? 19.605 22.489 8.939 1.00 93.81 97 LYS A CA 1
ATOM 779 C C . LYS A 1 97 ? 20.301 21.347 9.690 1.00 93.81 97 LYS A C 1
ATOM 781 O O . LYS A 1 97 ? 19.654 20.640 10.454 1.00 93.81 97 LYS A O 1
ATOM 786 N N . LEU A 1 98 ? 21.616 21.183 9.525 1.00 92.62 98 LEU A N 1
ATOM 787 C CA . LEU A 1 98 ? 22.392 20.282 10.389 1.00 92.62 98 LEU A CA 1
ATOM 788 C C . LEU A 1 98 ? 22.545 20.847 11.808 1.00 92.62 98 LEU A C 1
ATOM 790 O O . LEU A 1 98 ? 22.713 22.054 11.997 1.00 92.62 98 LEU A O 1
ATOM 794 N N . ILE A 1 99 ? 22.517 19.951 12.790 1.00 90.00 99 ILE A N 1
ATOM 795 C CA . ILE A 1 99 ? 22.636 20.226 14.223 1.00 90.00 99 ILE A CA 1
ATOM 796 C C . ILE A 1 99 ? 23.845 19.462 14.776 1.00 90.00 99 ILE A C 1
ATOM 798 O O . ILE A 1 99 ? 24.125 18.346 14.348 1.00 90.00 99 ILE A O 1
ATOM 802 N N . GLY A 1 100 ? 24.550 20.061 15.739 1.00 80.75 100 GLY A N 1
ATOM 803 C CA . GLY A 1 100 ? 25.768 19.499 16.328 1.00 80.75 100 GLY A CA 1
ATOM 804 C C . GLY A 1 100 ? 27.046 19.821 15.540 1.00 80.75 100 GLY A C 1
ATOM 805 O O . GLY A 1 100 ? 27.022 20.474 14.497 1.00 80.75 100 GLY A O 1
ATOM 806 N N . LYS A 1 101 ? 28.198 19.396 16.075 1.00 75.00 101 LYS A N 1
ATOM 807 C CA . LYS A 1 101 ? 29.512 19.598 15.442 1.00 75.00 101 LYS A CA 1
ATOM 808 C C . LYS A 1 101 ? 29.803 18.450 14.474 1.00 75.00 101 LYS A C 1
ATOM 810 O O . LYS A 1 101 ? 30.015 17.321 14.919 1.00 75.00 101 LYS A O 1
ATOM 815 N N . LYS A 1 102 ? 29.854 18.750 13.170 1.00 72.06 102 LYS A N 1
ATOM 816 C CA . LYS A 1 102 ? 30.174 17.783 12.102 1.00 72.06 102 LYS A CA 1
ATOM 817 C C . LYS A 1 102 ? 31.474 17.008 12.377 1.00 72.06 102 LYS A C 1
ATOM 819 O O . LYS A 1 102 ? 31.497 15.787 12.281 1.00 72.06 102 LYS A O 1
ATOM 824 N N . ASP A 1 103 ? 32.512 17.699 12.844 1.00 66.25 103 ASP A N 1
ATOM 825 C CA . ASP A 1 103 ? 33.854 17.138 13.065 1.00 66.25 103 ASP A CA 1
ATOM 826 C C . ASP A 1 103 ? 33.936 16.244 14.318 1.00 66.25 103 ASP A C 1
ATOM 828 O O . ASP A 1 103 ? 34.897 15.505 14.495 1.00 66.25 103 ASP A O 1
ATOM 832 N N . ASN A 1 104 ? 32.893 16.255 15.158 1.00 69.00 104 ASN A N 1
ATOM 833 C CA . ASN A 1 104 ? 32.708 15.328 16.279 1.00 69.00 104 ASN A CA 1
ATOM 834 C C . ASN A 1 104 ? 31.753 14.169 15.912 1.00 69.00 104 ASN A C 1
ATOM 836 O O . ASN A 1 104 ? 31.061 13.628 16.774 1.00 69.00 104 ASN A O 1
ATOM 840 N N . GLY A 1 105 ? 31.645 13.839 14.619 1.00 79.44 105 GLY A N 1
ATOM 841 C CA . GLY A 1 105 ? 30.811 12.748 14.111 1.00 79.44 105 GLY A CA 1
ATOM 842 C C . GLY A 1 105 ? 29.303 13.002 14.187 1.00 79.44 105 GLY A C 1
ATOM 843 O O . GLY A 1 105 ? 28.532 12.046 14.164 1.00 79.44 105 GLY A O 1
ATOM 844 N N . SER A 1 106 ? 28.842 14.252 14.302 1.00 88.12 106 SER A N 1
ATOM 845 C CA . SER A 1 106 ? 27.404 14.554 14.315 1.00 88.12 106 SER A CA 1
ATOM 846 C C . SER A 1 106 ? 26.841 14.688 12.899 1.00 88.12 106 SER A C 1
ATOM 848 O O . SER A 1 106 ? 27.379 15.419 12.067 1.00 88.12 106 SER A O 1
ATOM 850 N N . CYS A 1 107 ? 25.732 13.996 12.637 1.00 91.94 107 CYS A N 1
ATOM 851 C CA . CYS A 1 107 ? 24.953 14.091 11.401 1.00 91.94 107 CYS A CA 1
ATOM 852 C C . CYS A 1 107 ? 23.496 14.514 11.641 1.00 91.94 107 CYS A C 1
ATOM 854 O O . CYS A 1 107 ? 22.691 14.424 10.713 1.00 91.94 107 CYS A O 1
ATOM 856 N N . SER A 1 108 ? 23.140 14.956 12.855 1.00 94.69 108 SER A N 1
ATOM 857 C CA . SER A 1 108 ? 21.754 15.259 13.234 1.00 94.69 108 SER A CA 1
ATOM 858 C C . SER A 1 108 ? 21.121 16.318 12.325 1.00 94.69 108 SER A C 1
ATOM 860 O O . SER A 1 108 ? 21.749 17.326 11.996 1.00 94.69 108 SER A O 1
ATOM 862 N N . LEU A 1 109 ? 19.867 16.101 11.925 1.00 95.44 109 LEU A N 1
ATOM 863 C CA . LEU A 1 109 ? 19.139 16.960 10.987 1.00 95.44 109 LEU A CA 1
ATOM 864 C C . LEU A 1 109 ? 17.889 17.547 11.636 1.00 95.44 109 LEU A C 1
ATOM 866 O O . LEU A 1 109 ? 16.976 16.808 11.992 1.00 95.44 109 LEU A O 1
ATOM 870 N N . LEU A 1 110 ? 17.821 18.874 11.693 1.00 94.56 110 LEU A N 1
ATOM 871 C CA . LEU A 1 110 ? 16.580 19.612 11.886 1.00 94.56 110 LEU A CA 1
ATOM 872 C C . LEU A 1 110 ? 15.841 19.706 10.544 1.00 94.56 110 LEU A C 1
ATOM 874 O O . LEU A 1 110 ? 16.411 20.200 9.565 1.00 94.56 110 LEU A O 1
ATOM 878 N N . ILE A 1 111 ? 14.578 19.283 10.510 1.00 93.94 111 ILE A N 1
ATOM 879 C CA . ILE A 1 111 ? 13.628 19.591 9.435 1.00 93.94 111 ILE A CA 1
ATOM 880 C C . ILE A 1 111 ? 12.507 20.434 10.034 1.00 93.94 111 ILE A C 1
ATOM 882 O O . ILE A 1 111 ? 11.850 20.004 10.980 1.00 93.94 111 ILE A O 1
ATOM 886 N N . LYS A 1 112 ? 12.311 21.632 9.487 1.00 92.62 112 LYS A N 1
ATOM 887 C CA . LYS A 1 112 ? 11.306 22.593 9.939 1.00 92.62 112 LYS A CA 1
ATOM 888 C C . LYS A 1 112 ? 9.949 22.424 9.276 1.00 92.62 112 LYS A C 1
ATOM 890 O O . LYS A 1 112 ? 9.903 22.042 8.106 1.00 92.62 112 LYS A O 1
ATOM 895 N N . ASP A 1 113 ? 8.886 22.847 9.966 1.00 87.31 113 ASP A N 1
ATOM 896 C CA . ASP A 1 113 ? 7.534 22.996 9.398 1.00 87.31 113 ASP A CA 1
ATOM 897 C C . ASP A 1 113 ? 7.108 21.732 8.618 1.00 87.31 113 ASP A C 1
ATOM 899 O O . ASP A 1 113 ? 6.954 21.740 7.389 1.00 87.31 113 ASP A O 1
ATOM 903 N N . LEU A 1 114 ? 7.014 20.599 9.321 1.00 84.81 114 LEU A N 1
ATOM 904 C CA . LEU A 1 114 ? 6.635 19.313 8.730 1.00 84.81 114 LEU A CA 1
ATOM 905 C C . LEU A 1 114 ? 5.209 19.359 8.162 1.00 84.81 114 LEU A C 1
ATOM 907 O O . LEU A 1 114 ? 4.263 19.695 8.868 1.00 84.81 114 LEU A O 1
ATOM 911 N N . LYS A 1 115 ? 5.033 18.980 6.891 1.00 79.06 115 LYS A N 1
ATOM 912 C CA . LYS A 1 115 ? 3.717 18.998 6.212 1.00 79.06 115 LYS A CA 1
ATOM 913 C C . LYS A 1 115 ? 3.291 17.649 5.640 1.00 79.06 115 LYS A C 1
ATOM 915 O O . LYS A 1 115 ? 2.100 17.375 5.541 1.00 79.06 115 LYS A O 1
ATOM 920 N N . GLU A 1 116 ? 4.255 16.796 5.320 1.00 75.19 116 GLU A N 1
ATOM 921 C CA . GLU A 1 116 ? 4.055 15.479 4.721 1.00 75.19 116 GLU A CA 1
ATOM 922 C C . GLU A 1 116 ? 4.940 14.449 5.446 1.00 75.19 116 GLU A C 1
ATOM 924 O O . GLU A 1 116 ? 6.000 14.821 5.960 1.00 75.19 116 GLU A O 1
ATOM 929 N N . PRO A 1 117 ? 4.542 13.165 5.517 1.00 74.50 117 PRO A N 1
ATOM 930 C CA . PRO A 1 117 ? 5.437 12.103 5.965 1.00 74.50 117 PRO A CA 1
ATOM 931 C C . PRO A 1 117 ? 6.618 11.956 4.996 1.00 74.50 117 PRO A C 1
ATOM 933 O O . PRO A 1 117 ? 6.461 12.083 3.781 1.00 74.50 117 PRO A O 1
ATOM 936 N N . GLU A 1 118 ? 7.802 11.660 5.529 1.00 71.69 118 GLU A N 1
ATOM 937 C CA . GLU A 1 118 ? 9.062 11.675 4.779 1.00 71.69 118 GLU A CA 1
ATOM 938 C C . GLU A 1 118 ? 9.659 10.265 4.656 1.00 71.69 118 GLU A C 1
ATOM 940 O O . GLU A 1 118 ? 10.364 9.815 5.566 1.00 71.69 118 GLU A O 1
ATOM 945 N N . PRO A 1 119 ? 9.382 9.536 3.559 1.00 66.19 119 PRO A N 1
ATOM 946 C CA . PRO A 1 119 ? 9.916 8.199 3.342 1.00 66.19 119 PRO A CA 1
ATOM 947 C C . PRO A 1 119 ? 11.354 8.240 2.788 1.00 66.19 119 PRO A C 1
ATOM 949 O O . PRO A 1 119 ? 11.652 8.949 1.830 1.00 66.19 119 PRO A O 1
ATOM 952 N N . PHE A 1 120 ? 12.229 7.411 3.363 1.00 79.00 120 PHE A N 1
ATOM 953 C CA . PHE A 1 120 ? 13.565 7.058 2.851 1.00 79.00 120 PHE A CA 1
ATOM 954 C C . PHE A 1 120 ? 14.549 8.217 2.586 1.00 79.00 120 PHE A C 1
ATOM 956 O O . PHE A 1 120 ? 15.134 8.333 1.507 1.00 79.00 120 PHE A O 1
ATOM 963 N N . ILE A 1 121 ? 14.832 9.011 3.621 1.00 92.75 121 ILE A N 1
ATOM 964 C CA . ILE A 1 121 ? 15.979 9.934 3.634 1.00 92.75 121 ILE A CA 1
ATOM 965 C C . ILE A 1 121 ? 17.210 9.270 4.277 1.00 92.75 121 ILE A C 1
ATOM 967 O O . ILE A 1 121 ? 17.073 8.442 5.174 1.00 92.75 121 ILE A O 1
ATOM 971 N N . TYR A 1 122 ? 18.427 9.589 3.833 1.00 94.62 122 TYR A N 1
ATOM 972 C CA . TYR A 1 122 ? 19.658 8.968 4.350 1.00 94.62 122 TYR A CA 1
ATOM 973 C C . TYR A 1 122 ? 20.860 9.924 4.346 1.00 94.62 122 TYR A C 1
ATOM 975 O O . TYR A 1 122 ? 20.888 10.918 3.619 1.00 94.62 122 TYR A O 1
ATOM 983 N N . VAL A 1 123 ? 21.883 9.601 5.143 1.00 94.56 123 VAL A N 1
ATOM 984 C CA . VAL A 1 123 ? 23.108 10.407 5.269 1.00 94.56 123 VAL A CA 1
ATOM 985 C C . VAL A 1 123 ? 24.137 10.055 4.198 1.00 94.56 123 VAL A C 1
ATOM 987 O O . VAL A 1 123 ? 24.388 8.882 3.905 1.00 94.56 123 VAL A O 1
ATOM 990 N N . ARG A 1 124 ? 24.809 11.085 3.684 1.00 92.56 124 ARG A N 1
ATOM 991 C CA . ARG A 1 124 ? 26.058 10.988 2.929 1.00 92.56 124 ARG A CA 1
ATOM 992 C C . ARG A 1 124 ? 27.140 11.810 3.623 1.00 92.56 124 ARG A C 1
ATOM 994 O O . ARG A 1 124 ? 26.909 12.969 3.955 1.00 92.56 124 ARG A O 1
ATOM 1001 N N . VAL A 1 125 ? 28.318 11.223 3.811 1.00 90.06 125 VAL A N 1
ATOM 1002 C CA . VAL A 1 125 ? 29.502 11.900 4.354 1.00 90.06 125 VAL A CA 1
ATOM 1003 C C . VAL A 1 125 ? 30.604 11.873 3.305 1.00 90.06 125 VAL A C 1
ATOM 1005 O O . VAL A 1 125 ? 30.941 10.812 2.783 1.00 90.06 125 VAL A O 1
ATOM 1008 N N . CYS A 1 126 ? 31.178 13.034 3.011 1.00 86.19 126 CYS A N 1
ATOM 1009 C CA . CYS A 1 126 ? 32.347 13.182 2.153 1.00 86.19 126 CYS A CA 1
ATOM 1010 C C . CYS A 1 126 ? 33.532 13.655 3.003 1.00 86.19 126 CYS A C 1
ATOM 1012 O O . CYS A 1 126 ? 33.442 14.704 3.643 1.00 86.19 126 CYS A O 1
ATOM 1014 N N . GLY A 1 127 ? 34.614 12.876 3.020 1.00 77.62 127 GLY A N 1
ATOM 1015 C CA . GLY A 1 127 ? 35.929 13.302 3.495 1.00 77.62 127 GLY A CA 1
ATOM 1016 C C . GLY A 1 127 ? 36.802 13.799 2.338 1.00 77.62 127 GLY A C 1
ATOM 1017 O O . GLY A 1 127 ? 36.315 14.031 1.230 1.00 77.62 127 GLY A O 1
ATOM 1018 N N . LEU A 1 128 ? 38.102 13.945 2.597 1.00 69.31 128 LEU A N 1
ATOM 1019 C CA . LEU A 1 128 ? 39.084 14.410 1.609 1.00 69.31 128 LEU A CA 1
ATOM 1020 C C . LEU A 1 128 ? 39.445 13.353 0.552 1.00 69.31 128 LEU A C 1
ATOM 1022 O O . LEU A 1 128 ? 39.655 13.708 -0.604 1.00 69.31 128 LEU A O 1
ATOM 1026 N N . SER A 1 129 ? 39.505 12.070 0.927 1.00 65.44 129 SER A N 1
ATOM 1027 C CA . SER A 1 129 ? 39.922 10.978 0.029 1.00 65.44 129 SER A CA 1
ATOM 1028 C C . SER A 1 129 ? 38.804 10.002 -0.354 1.00 65.44 129 SER A C 1
ATOM 1030 O O . SER A 1 129 ? 38.896 9.369 -1.407 1.00 65.44 129 SER A O 1
ATOM 1032 N N . ASP A 1 130 ? 37.727 9.892 0.434 1.00 72.31 130 ASP A N 1
ATOM 1033 C CA . ASP A 1 130 ? 36.564 9.074 0.069 1.00 72.31 130 ASP A CA 1
ATOM 1034 C C . ASP A 1 130 ? 35.225 9.636 0.583 1.00 72.31 130 ASP A C 1
ATOM 1036 O O . ASP A 1 130 ? 35.165 10.596 1.353 1.00 72.31 130 ASP A O 1
ATOM 1040 N N . SER A 1 131 ? 34.119 9.056 0.114 1.00 84.25 131 SER A N 1
ATOM 1041 C CA . SER A 1 131 ? 32.761 9.530 0.382 1.00 84.25 131 SER A CA 1
ATOM 1042 C C . SER A 1 131 ? 31.758 8.380 0.487 1.00 84.25 131 SER A C 1
ATOM 1044 O O . SER A 1 131 ? 31.489 7.705 -0.513 1.00 84.25 131 SER A O 1
ATOM 1046 N N . TYR A 1 132 ? 31.133 8.203 1.648 1.00 88.50 132 TYR A N 1
ATOM 1047 C CA . TYR A 1 132 ? 30.201 7.108 1.910 1.00 88.50 132 TYR A CA 1
ATOM 1048 C C . TYR A 1 132 ? 28.741 7.580 1.983 1.00 88.50 132 TYR A C 1
ATOM 1050 O O . TYR A 1 132 ? 28.444 8.669 2.473 1.00 88.50 132 TYR A O 1
ATOM 1058 N N . SER A 1 133 ? 27.814 6.756 1.487 1.00 90.88 133 SER A N 1
ATOM 1059 C CA . SER A 1 133 ? 26.367 7.017 1.500 1.00 90.88 133 SER A CA 1
ATOM 1060 C C . SER A 1 133 ? 25.641 5.857 2.168 1.00 90.88 133 SER A C 1
ATOM 1062 O O . SER A 1 133 ? 25.636 4.744 1.641 1.00 90.88 133 SER A O 1
ATOM 1064 N N . PHE A 1 134 ? 24.965 6.116 3.285 1.00 90.44 134 PHE A N 1
ATOM 1065 C CA . PHE A 1 134 ? 24.307 5.096 4.107 1.00 90.44 134 PHE A CA 1
ATOM 1066 C C . PHE A 1 134 ? 22.965 4.602 3.515 1.00 90.44 134 PHE A C 1
ATOM 1068 O O . PHE A 1 134 ? 21.983 4.419 4.228 1.00 90.44 134 PHE A O 1
ATOM 1075 N N . LYS A 1 135 ? 22.910 4.334 2.199 1.00 85.56 135 LYS A N 1
ATOM 1076 C CA . LYS A 1 135 ? 21.686 3.952 1.459 1.00 85.56 135 LYS A CA 1
ATOM 1077 C C . LYS A 1 135 ? 20.986 2.696 2.001 1.00 85.56 135 LYS A C 1
ATOM 1079 O O . LYS A 1 135 ? 19.786 2.539 1.817 1.00 85.56 135 LYS A O 1
ATOM 1084 N N . LYS A 1 136 ? 21.726 1.799 2.666 1.00 83.69 136 LYS A N 1
ATOM 1085 C CA . LYS A 1 136 ? 21.200 0.575 3.307 1.00 83.69 136 LYS A CA 1
ATOM 1086 C C . LYS A 1 136 ? 20.608 0.815 4.709 1.00 83.69 136 LYS A C 1
ATOM 1088 O O . LYS A 1 136 ? 20.063 -0.111 5.302 1.00 83.69 136 LYS A O 1
ATOM 1093 N N . GLN A 1 137 ? 20.719 2.031 5.244 1.00 84.69 137 GLN A N 1
ATOM 1094 C CA . GLN A 1 137 ? 20.181 2.445 6.543 1.00 84.69 137 GLN A CA 1
ATOM 1095 C C . GLN A 1 137 ? 19.366 3.747 6.394 1.00 84.69 137 GLN A C 1
ATOM 1097 O O . GLN A 1 137 ? 19.734 4.769 6.972 1.00 84.69 137 GLN A O 1
ATOM 1102 N N . PRO A 1 138 ? 18.281 3.740 5.594 1.00 90.81 138 PRO A N 1
ATOM 1103 C CA . PRO A 1 138 ? 17.420 4.904 5.447 1.00 90.81 138 PRO A CA 1
ATOM 1104 C C . PRO A 1 138 ? 16.586 5.153 6.710 1.00 90.81 138 PRO A C 1
ATOM 1106 O O . PRO A 1 138 ? 16.255 4.236 7.466 1.00 90.81 138 PRO A O 1
ATOM 1109 N N . VAL A 1 139 ? 16.207 6.413 6.875 1.00 90.50 139 VAL A N 1
ATOM 1110 C CA . VAL A 1 139 ? 15.341 6.954 7.921 1.00 90.50 139 VAL A CA 1
ATOM 1111 C C . VAL A 1 139 ? 13.992 7.310 7.298 1.00 90.50 139 VAL A C 1
ATOM 1113 O O . VAL A 1 139 ? 13.927 7.746 6.148 1.00 90.50 139 VAL A O 1
ATOM 1116 N N . SER A 1 140 ? 12.902 7.106 8.037 1.00 85.62 140 SER A N 1
ATOM 1117 C CA . SER A 1 140 ? 11.551 7.518 7.636 1.00 85.62 140 SER A CA 1
ATOM 1118 C C . SER A 1 140 ? 10.868 8.304 8.753 1.00 85.62 140 SER A C 1
ATOM 1120 O O . SER A 1 140 ? 10.914 7.883 9.910 1.00 85.62 140 SER A O 1
ATOM 1122 N N . ILE A 1 141 ? 10.218 9.418 8.412 1.00 85.69 141 ILE A N 1
ATOM 1123 C CA . ILE A 1 141 ? 9.447 10.240 9.355 1.00 85.69 141 ILE A CA 1
ATOM 1124 C C . ILE A 1 141 ? 7.956 10.022 9.106 1.00 85.69 141 ILE A C 1
ATOM 1126 O O . ILE A 1 141 ? 7.460 10.226 7.998 1.00 85.69 141 ILE A O 1
ATOM 1130 N N . TYR A 1 142 ? 7.243 9.637 10.154 1.00 80.69 142 TYR A N 1
ATOM 1131 C CA . TYR A 1 142 ? 5.792 9.494 10.183 1.00 80.69 142 TYR A CA 1
ATOM 1132 C C . TYR A 1 142 ? 5.201 10.720 10.888 1.00 80.69 142 TYR A C 1
ATOM 1134 O O . TYR A 1 142 ? 5.818 11.252 11.811 1.00 80.69 142 TYR A O 1
ATOM 1142 N N . LEU A 1 143 ? 4.017 11.177 10.472 1.00 78.31 143 LEU A N 1
ATOM 1143 C CA . LEU A 1 143 ? 3.361 12.327 11.098 1.00 78.31 143 LEU A CA 1
ATOM 1144 C C . LEU A 1 143 ? 2.204 11.890 12.000 1.00 78.31 143 LEU A C 1
ATOM 1146 O O . LEU A 1 143 ? 1.158 11.432 11.541 1.00 78.31 143 LEU A O 1
ATOM 1150 N N . HIS A 1 144 ? 2.393 12.088 13.300 1.00 55.12 144 HIS A N 1
ATOM 1151 C CA . HIS A 1 144 ? 1.324 12.129 14.287 1.00 55.12 144 HIS A CA 1
ATOM 1152 C C . HIS A 1 144 ? 0.375 13.294 13.948 1.00 55.12 144 HIS A C 1
ATOM 1154 O O . HIS A 1 144 ? 0.797 14.317 13.402 1.00 55.12 144 HIS A O 1
ATOM 1160 N N . GLY A 1 145 ? -0.924 13.132 14.197 1.00 46.03 145 GLY A N 1
ATOM 1161 C CA . GLY A 1 145 ? -1.951 14.076 13.734 1.00 46.03 145 GLY A CA 1
ATOM 1162 C C . GLY A 1 145 ? -2.356 13.902 12.260 1.00 46.03 145 GLY A C 1
ATOM 1163 O O . GLY A 1 145 ? -3.537 13.984 11.945 1.00 46.03 145 GLY A O 1
ATOM 1164 N N . TYR A 1 146 ? -1.439 13.517 11.361 1.00 46.62 146 TYR A N 1
ATOM 1165 C CA . TYR A 1 146 ? -1.806 13.099 9.989 1.00 46.62 146 TYR A CA 1
ATOM 1166 C C . TYR A 1 146 ? -2.619 11.787 9.986 1.00 46.62 146 TYR A C 1
ATOM 1168 O O . TYR A 1 146 ? -3.324 11.482 9.029 1.00 46.62 146 TYR A O 1
ATOM 1176 N N . LEU A 1 147 ? -2.547 11.027 11.084 1.00 38.78 147 LEU A N 1
ATOM 1177 C CA . LEU A 1 147 ? -3.370 9.845 11.350 1.00 38.78 147 LEU A CA 1
ATOM 1178 C C . LEU A 1 147 ? -4.629 10.117 12.196 1.00 38.78 147 LEU A C 1
ATOM 1180 O O . LEU A 1 147 ? -5.427 9.199 12.333 1.00 38.78 147 LEU A O 1
ATOM 1184 N N . ASN A 1 148 ? -4.821 11.322 12.757 1.00 30.02 148 ASN A N 1
ATOM 1185 C CA . ASN A 1 148 ? -6.055 11.719 13.455 1.00 30.02 148 ASN A CA 1
ATOM 1186 C C . ASN A 1 148 ? -6.096 13.228 13.743 1.00 30.02 148 ASN A C 1
ATOM 1188 O O . ASN A 1 148 ? -5.215 13.760 14.421 1.00 30.02 148 ASN A O 1
ATOM 1192 N N . ILE A 1 149 ? -7.187 13.893 13.357 1.00 26.98 149 ILE A N 1
ATOM 1193 C CA . ILE A 1 149 ? -7.594 15.137 14.022 1.00 26.98 149 ILE A CA 1
ATOM 1194 C C . ILE A 1 149 ? -8.266 14.758 15.350 1.00 26.98 149 ILE A C 1
ATOM 1196 O O . ILE A 1 149 ? -9.203 13.965 15.363 1.00 26.98 149 ILE A O 1
ATOM 1200 N N . SER A 1 150 ? -7.823 15.409 16.430 1.00 26.34 150 SER A N 1
ATOM 1201 C CA . SER A 1 150 ? -8.353 15.384 17.808 1.00 26.34 150 SER A CA 1
ATOM 1202 C C . SER A 1 150 ? -8.082 14.145 18.692 1.00 26.34 150 SER A C 1
ATOM 1204 O O . SER A 1 150 ? -8.400 13.026 18.316 1.00 26.34 150 SER A O 1
ATOM 1206 N N . LYS A 1 151 ? -7.599 14.448 19.919 1.00 30.09 151 LYS A N 1
ATOM 1207 C CA . LYS A 1 151 ? -7.787 13.752 21.221 1.00 30.09 151 LYS A CA 1
ATOM 1208 C C . LYS A 1 151 ? -7.269 12.302 21.396 1.00 30.09 151 LYS A C 1
ATOM 1210 O O . LYS A 1 151 ? -7.440 11.470 20.521 1.00 30.09 151 LYS A O 1
ATOM 1215 N N . THR A 1 152 ? -6.668 11.907 22.528 1.00 26.02 152 THR A N 1
ATOM 1216 C CA . THR A 1 152 ? -6.040 12.642 23.664 1.00 26.02 152 THR A CA 1
ATOM 1217 C C . THR A 1 152 ? -4.914 11.764 24.256 1.00 26.02 152 THR A C 1
ATOM 1219 O O . THR A 1 152 ? -4.691 10.666 23.753 1.00 26.02 152 THR A O 1
ATOM 1222 N N . ALA A 1 153 ? -4.179 12.239 25.269 1.00 30.98 153 ALA A N 1
ATOM 1223 C CA . ALA A 1 153 ? -3.109 11.473 25.923 1.00 30.98 153 ALA A CA 1
ATOM 1224 C C . ALA A 1 153 ? -3.631 10.308 26.791 1.00 30.98 153 ALA A C 1
ATOM 1226 O O . ALA A 1 153 ? -4.779 10.342 27.228 1.00 30.98 153 ALA A O 1
ATOM 1227 N N . ASP A 1 154 ? -2.787 9.288 26.996 1.00 29.92 154 ASP A N 1
ATOM 1228 C CA . ASP A 1 154 ? -2.194 8.951 28.307 1.00 29.92 154 ASP A CA 1
ATOM 1229 C C . ASP A 1 154 ? -1.030 7.939 28.118 1.00 29.92 154 ASP A C 1
ATOM 1231 O O . ASP A 1 154 ? -0.687 7.588 26.984 1.00 29.92 154 ASP A O 1
ATOM 1235 N N . ASP A 1 155 ? -0.334 7.577 29.202 1.00 31.34 155 ASP A N 1
ATOM 1236 C CA . ASP A 1 155 ? 1.122 7.334 29.203 1.00 31.34 155 ASP A CA 1
ATOM 1237 C C . ASP A 1 155 ? 1.643 5.872 29.220 1.00 31.34 155 ASP A C 1
ATOM 1239 O O . ASP A 1 155 ? 0.965 4.923 29.597 1.00 31.34 155 ASP A O 1
ATOM 1243 N N . ASN A 1 156 ? 2.949 5.759 28.922 1.00 33.03 156 ASN A N 1
ATOM 1244 C CA . ASN A 1 156 ? 3.930 4.768 29.413 1.00 33.03 156 ASN A CA 1
ATOM 1245 C C . ASN A 1 156 ? 3.680 3.246 29.275 1.00 33.03 156 ASN A C 1
ATOM 1247 O O . ASN A 1 156 ? 3.079 2.619 30.142 1.00 33.03 156 ASN A O 1
ATOM 1251 N N . VAL A 1 157 ? 4.450 2.606 28.377 1.00 27.22 157 VAL A N 1
ATOM 1252 C CA . VAL A 1 157 ? 5.131 1.324 28.681 1.00 27.22 157 VAL A CA 1
ATOM 1253 C C . VAL A 1 157 ? 6.562 1.337 28.125 1.00 27.22 157 VAL A C 1
ATOM 1255 O O . VAL A 1 157 ? 6.771 1.421 26.917 1.00 27.22 157 VAL A O 1
ATOM 1258 N N . THR A 1 158 ? 7.558 1.189 29.003 1.00 32.28 158 THR A N 1
ATOM 1259 C CA . THR A 1 158 ? 8.939 0.839 28.618 1.00 32.28 158 THR A CA 1
ATOM 1260 C C . THR A 1 158 ? 9.083 -0.682 28.579 1.00 32.28 158 THR A C 1
ATOM 1262 O O . THR A 1 158 ? 8.624 -1.359 29.497 1.00 32.28 158 THR A O 1
ATOM 1265 N N . SER A 1 159 ? 9.747 -1.249 27.568 1.00 25.42 159 SER A N 1
ATOM 1266 C CA . SER A 1 159 ? 10.141 -2.669 27.576 1.00 25.42 159 SER A CA 1
ATOM 1267 C C . SER A 1 159 ? 11.393 -2.935 26.741 1.00 25.42 159 SER A C 1
ATOM 1269 O O . SER A 1 159 ? 11.587 -2.363 25.668 1.00 25.42 159 SER A O 1
ATOM 1271 N N . THR A 1 160 ? 12.264 -3.794 27.267 1.00 25.31 160 THR A N 1
ATOM 1272 C CA . THR A 1 160 ? 13.574 -4.154 26.710 1.00 25.31 160 THR A CA 1
ATOM 1273 C C . THR A 1 160 ? 13.482 -5.295 25.693 1.00 25.31 160 THR A C 1
ATOM 1275 O O . THR A 1 160 ? 12.622 -6.166 25.785 1.00 25.31 160 THR A O 1
ATOM 1278 N N . MET A 1 161 ? 14.398 -5.312 24.719 1.00 24.50 161 MET A N 1
ATOM 1279 C CA . MET A 1 161 ? 14.467 -6.352 23.685 1.00 24.50 161 MET A CA 1
ATOM 1280 C C . MET A 1 161 ? 15.564 -7.371 24.025 1.00 24.50 161 MET A C 1
ATOM 1282 O O . MET A 1 161 ? 16.715 -6.988 24.238 1.00 24.50 161 MET A O 1
ATOM 1286 N N . SER A 1 162 ? 15.217 -8.658 24.097 1.00 25.92 162 SER A N 1
ATOM 1287 C CA . SER A 1 162 ? 16.112 -9.730 24.551 1.00 25.92 162 SER A CA 1
ATOM 1288 C C . SER A 1 162 ? 16.959 -10.342 23.424 1.00 25.92 162 SER A C 1
ATOM 1290 O O . SER A 1 162 ? 16.568 -10.394 22.259 1.00 25.92 162 SER A O 1
ATOM 1292 N N . THR A 1 163 ? 18.157 -10.816 23.770 1.00 32.69 163 THR A N 1
ATOM 1293 C CA . THR A 1 163 ? 19.135 -11.374 22.824 1.00 32.69 163 THR A CA 1
ATOM 1294 C C . THR A 1 163 ? 18.942 -12.878 22.622 1.00 32.69 163 THR A C 1
ATOM 1296 O O . THR A 1 163 ? 19.270 -13.658 23.513 1.00 32.69 163 THR A O 1
ATOM 1299 N N . SER A 1 164 ? 18.468 -13.301 21.444 1.00 35.72 164 SER A N 1
ATOM 1300 C CA . SER A 1 164 ? 18.411 -14.730 21.068 1.00 35.72 164 SER A CA 1
ATOM 1301 C C . SER A 1 164 ? 18.624 -15.012 19.568 1.00 35.72 164 SER A C 1
ATOM 1303 O O . SER A 1 164 ? 19.323 -15.966 19.229 1.00 35.72 164 SER A O 1
ATOM 1305 N N . ASP A 1 165 ? 18.144 -14.153 18.660 1.00 34.78 165 ASP A N 1
ATOM 1306 C CA . ASP A 1 165 ? 18.216 -14.374 17.196 1.00 34.78 165 ASP A CA 1
ATOM 1307 C C . ASP A 1 165 ? 19.637 -14.473 16.593 1.00 34.78 165 ASP A C 1
ATOM 1309 O O . ASP A 1 165 ? 19.810 -14.941 15.465 1.00 34.78 165 ASP A O 1
ATOM 1313 N N . VAL A 1 166 ? 20.676 -14.032 17.311 1.00 37.69 166 VAL A N 1
ATOM 1314 C CA . VAL A 1 166 ? 22.048 -13.928 16.775 1.00 37.69 166 VAL A CA 1
ATOM 1315 C C . VAL A 1 166 ? 22.703 -15.303 16.566 1.00 37.69 166 VAL A C 1
ATOM 1317 O O . VAL A 1 166 ? 23.441 -15.483 15.597 1.00 37.69 166 VAL A O 1
ATOM 1320 N N . GLN A 1 167 ? 22.417 -16.285 17.429 1.00 36.28 167 GLN A N 1
ATOM 1321 C CA . GLN A 1 167 ? 23.112 -17.581 17.437 1.00 36.28 167 GLN A CA 1
ATOM 1322 C C . GLN A 1 167 ? 22.791 -18.431 16.190 1.00 36.28 167 GLN A C 1
ATOM 1324 O O . GLN A 1 167 ? 23.689 -18.985 15.552 1.00 36.28 167 GLN A O 1
ATOM 1329 N N . ASN A 1 168 ? 21.507 -18.514 15.816 1.00 42.94 168 ASN A N 1
ATOM 1330 C CA . ASN A 1 168 ? 21.020 -19.421 14.767 1.00 42.94 168 ASN A CA 1
ATOM 1331 C C . ASN A 1 168 ? 21.593 -19.100 13.379 1.00 42.94 168 ASN A C 1
ATOM 1333 O O . ASN A 1 168 ? 21.901 -20.003 12.602 1.00 42.94 168 ASN A O 1
ATOM 1337 N N . ASN A 1 169 ? 21.757 -17.814 13.061 1.00 45.81 169 ASN A N 1
ATOM 1338 C CA . ASN A 1 169 ? 22.127 -17.384 11.712 1.00 45.81 169 ASN A CA 1
ATOM 1339 C C . ASN A 1 169 ? 23.593 -17.723 11.355 1.00 45.81 169 ASN A C 1
ATOM 1341 O O . ASN A 1 169 ? 23.935 -17.857 10.182 1.00 45.81 169 ASN A O 1
ATOM 1345 N N . TYR A 1 170 ? 24.458 -17.906 12.361 1.00 51.56 170 TYR A N 1
ATOM 1346 C CA . TYR A 1 170 ? 25.868 -18.267 12.172 1.00 51.56 170 TYR A CA 1
ATOM 1347 C C . TYR A 1 170 ? 26.057 -19.759 11.837 1.00 51.56 170 TYR A C 1
ATOM 1349 O O . TYR A 1 170 ? 26.835 -20.112 10.949 1.00 51.56 170 TYR A O 1
ATOM 1357 N N . ILE A 1 171 ? 25.296 -20.642 12.495 1.00 51.06 171 ILE A N 1
ATOM 1358 C CA . ILE A 1 171 ? 25.412 -22.103 12.329 1.00 51.06 171 ILE A CA 1
ATOM 1359 C C . ILE A 1 171 ? 24.950 -22.541 10.928 1.00 51.06 171 ILE A C 1
ATOM 1361 O O . ILE A 1 171 ? 25.599 -23.372 10.288 1.00 51.06 171 ILE A O 1
ATOM 1365 N N . VAL A 1 172 ? 23.884 -21.928 10.400 1.00 52.22 172 VAL A N 1
ATOM 1366 C CA . VAL A 1 172 ? 23.392 -22.171 9.028 1.00 52.22 172 VAL A CA 1
ATOM 1367 C C . VAL A 1 172 ? 24.418 -21.738 7.969 1.00 52.22 172 VAL A C 1
ATOM 1369 O O . VAL A 1 172 ? 24.557 -22.387 6.931 1.00 52.22 172 VAL A O 1
ATOM 1372 N N . TYR A 1 173 ? 25.178 -20.668 8.230 1.00 54.97 173 TYR A N 1
ATOM 1373 C CA . TYR A 1 173 ? 26.191 -20.169 7.297 1.00 54.97 173 TYR A CA 1
ATOM 1374 C C . TYR A 1 173 ? 27.367 -21.147 7.143 1.00 54.97 173 TYR A C 1
ATOM 1376 O O . TYR A 1 173 ? 27.733 -21.502 6.021 1.00 54.97 173 TYR A O 1
ATOM 1384 N N . LEU A 1 174 ? 27.914 -21.634 8.263 1.00 51.31 174 LEU A N 1
ATOM 1385 C CA . LEU A 1 174 ? 29.029 -22.592 8.272 1.00 51.31 174 LEU A CA 1
ATOM 1386 C C . LEU A 1 174 ? 28.660 -23.950 7.660 1.00 51.31 174 LEU A C 1
ATOM 1388 O O . LEU A 1 174 ? 29.450 -24.516 6.908 1.00 51.31 174 LEU A O 1
ATOM 1392 N N . THR A 1 175 ? 27.468 -24.466 7.966 1.00 50.62 175 THR A N 1
ATOM 1393 C CA . THR A 1 175 ? 27.062 -25.828 7.575 1.00 50.62 175 THR A CA 1
ATOM 1394 C C . THR A 1 175 ? 26.678 -25.965 6.101 1.00 50.62 175 THR A C 1
ATOM 1396 O O . THR A 1 175 ? 26.932 -27.015 5.515 1.00 50.62 175 THR A O 1
ATOM 1399 N N . ILE A 1 176 ? 26.100 -24.928 5.479 1.00 57.00 176 ILE A N 1
ATOM 1400 C CA . ILE A 1 176 ? 25.562 -25.022 4.108 1.00 57.00 176 ILE A CA 1
ATOM 1401 C C . ILE A 1 176 ? 26.466 -24.355 3.063 1.00 57.00 176 ILE A C 1
ATOM 1403 O O . ILE A 1 176 ? 26.686 -24.920 1.992 1.00 57.00 176 ILE A O 1
ATOM 1407 N N . PHE A 1 177 ? 27.007 -23.161 3.329 1.00 57.22 177 PHE A N 1
ATOM 1408 C CA . PHE A 1 177 ? 27.668 -22.380 2.272 1.00 57.22 177 PHE A CA 1
ATOM 1409 C C . PHE A 1 177 ? 29.118 -22.799 2.005 1.00 57.22 177 PHE A C 1
ATOM 1411 O O . PHE A 1 177 ? 29.553 -22.757 0.853 1.00 57.22 177 PHE A O 1
ATOM 1418 N N . VAL A 1 178 ? 29.856 -23.246 3.027 1.00 67.62 178 VAL A N 1
ATOM 1419 C CA . VAL A 1 178 ? 31.264 -23.656 2.873 1.00 67.62 178 VAL A CA 1
ATOM 1420 C C . VAL A 1 178 ? 31.414 -24.903 1.976 1.00 67.62 178 VAL A C 1
ATOM 1422 O O . VAL A 1 178 ? 32.212 -24.840 1.036 1.00 67.62 178 VAL A O 1
ATOM 1425 N N . PRO A 1 179 ? 30.626 -25.992 2.140 1.00 66.31 179 PRO A N 1
ATOM 1426 C CA . PRO A 1 179 ? 30.709 -27.153 1.244 1.00 66.31 179 PRO A CA 1
ATOM 1427 C C . PRO A 1 179 ? 30.315 -26.833 -0.206 1.00 66.31 179 PRO A C 1
ATOM 1429 O O . PRO A 1 179 ? 30.946 -27.321 -1.145 1.00 66.31 179 PRO A O 1
ATOM 1432 N N . VAL A 1 180 ? 29.304 -25.978 -0.406 1.00 69.31 180 VAL A N 1
ATOM 1433 C CA . VAL A 1 180 ? 28.831 -25.577 -1.744 1.00 69.31 180 VAL A CA 1
ATOM 1434 C C . VAL A 1 180 ? 29.883 -24.745 -2.484 1.00 69.31 180 VAL A C 1
ATOM 1436 O O . VAL A 1 180 ? 30.107 -24.964 -3.675 1.00 69.31 180 VAL A O 1
ATOM 1439 N N . LEU A 1 181 ? 30.585 -23.842 -1.791 1.00 67.81 181 LEU A N 1
ATOM 1440 C CA . LEU A 1 181 ? 31.723 -23.109 -2.359 1.00 67.81 181 LEU A CA 1
ATOM 1441 C C . LEU A 1 181 ? 32.864 -24.051 -2.779 1.00 67.81 181 LEU A C 1
ATOM 1443 O O . LEU A 1 181 ? 33.426 -23.864 -3.858 1.00 67.81 181 LEU A O 1
ATOM 1447 N N . GLY A 1 182 ? 33.156 -25.089 -1.987 1.00 74.31 182 GLY A N 1
ATOM 1448 C CA . GLY A 1 182 ? 34.127 -26.129 -2.345 1.00 74.31 182 GLY A CA 1
ATOM 1449 C C . GLY A 1 182 ? 33.730 -26.923 -3.596 1.00 74.31 182 GLY A C 1
ATOM 1450 O O . GLY A 1 182 ? 34.523 -27.064 -4.524 1.00 74.31 182 GLY A O 1
ATOM 1451 N N . LEU A 1 183 ? 32.481 -27.390 -3.678 1.00 74.19 183 LEU A N 1
ATOM 1452 C CA . LEU A 1 183 ? 31.976 -28.096 -4.864 1.00 74.19 183 LEU A CA 1
ATOM 1453 C C . LEU A 1 183 ? 32.053 -27.234 -6.134 1.00 74.19 183 LEU A C 1
ATOM 1455 O O . LEU A 1 183 ? 32.468 -27.719 -7.188 1.00 74.19 183 LEU A O 1
ATOM 1459 N N . MET A 1 184 ? 31.716 -25.945 -6.038 1.00 72.00 184 MET A N 1
ATOM 1460 C CA . MET A 1 184 ? 31.786 -25.028 -7.178 1.00 72.00 184 MET A CA 1
ATOM 1461 C C . MET A 1 184 ? 33.224 -24.770 -7.653 1.00 72.00 184 MET A C 1
ATOM 1463 O O . MET A 1 184 ? 33.445 -24.683 -8.863 1.00 72.00 184 MET A O 1
ATOM 1467 N N . THR A 1 185 ? 34.218 -24.687 -6.758 1.00 75.44 185 THR A N 1
ATOM 1468 C CA . THR A 1 185 ? 35.623 -24.542 -7.182 1.00 75.44 185 THR A CA 1
ATOM 1469 C C . THR A 1 185 ? 36.166 -25.825 -7.810 1.00 75.44 185 THR A C 1
ATOM 1471 O O . THR A 1 185 ? 36.815 -25.740 -8.854 1.00 75.44 185 THR A O 1
ATOM 1474 N N . PHE A 1 186 ? 35.838 -27.009 -7.277 1.00 76.38 186 PHE A N 1
ATOM 1475 C CA . PHE A 1 186 ? 36.207 -28.288 -7.902 1.00 76.38 186 PHE A CA 1
ATOM 1476 C C . PHE A 1 186 ? 35.628 -28.446 -9.317 1.00 76.38 186 PHE A C 1
ATOM 1478 O O . PHE A 1 186 ? 36.359 -28.827 -10.233 1.00 76.38 186 PHE A O 1
ATOM 1485 N N . LEU A 1 187 ? 34.354 -28.093 -9.532 1.00 78.31 187 LEU A N 1
ATOM 1486 C CA . LEU A 1 187 ? 33.728 -28.135 -10.861 1.00 78.31 187 LEU A CA 1
ATOM 1487 C C . LEU A 1 187 ? 34.398 -27.171 -11.856 1.00 78.31 187 LEU A C 1
ATOM 1489 O O . LEU A 1 187 ? 34.640 -27.541 -13.006 1.00 78.31 187 LEU A O 1
ATOM 1493 N N . LEU A 1 188 ? 34.752 -25.957 -11.418 1.00 77.81 188 LEU A N 1
ATOM 1494 C CA . LEU A 1 188 ? 35.459 -24.979 -12.255 1.00 77.81 188 LEU A CA 1
ATOM 1495 C C . LEU A 1 188 ? 36.883 -25.437 -12.610 1.00 77.81 188 LEU A C 1
ATOM 1497 O O . LEU A 1 188 ? 37.289 -25.320 -13.767 1.00 77.81 188 LEU A O 1
ATOM 1501 N N . VAL A 1 189 ? 37.628 -26.009 -11.657 1.00 78.38 189 VAL A N 1
ATOM 1502 C CA . VAL A 1 189 ? 38.963 -26.580 -11.914 1.00 78.38 189 VAL A CA 1
ATOM 1503 C C . VAL A 1 189 ? 38.870 -27.764 -12.881 1.00 78.38 189 VAL A C 1
ATOM 1505 O O . VAL A 1 189 ? 39.630 -27.813 -13.849 1.00 78.38 189 VAL A O 1
ATOM 1508 N N . GLY A 1 190 ? 37.902 -28.667 -12.690 1.00 75.44 190 GLY A N 1
ATOM 1509 C CA . GLY A 1 190 ? 37.642 -29.782 -13.604 1.00 75.44 190 GLY A CA 1
ATOM 1510 C C . GLY A 1 190 ? 37.356 -29.315 -15.034 1.00 75.44 190 GLY A C 1
ATOM 1511 O O . GLY A 1 190 ? 37.998 -29.779 -15.976 1.00 75.44 190 GLY A O 1
ATOM 1512 N N . ALA A 1 191 ? 36.475 -28.323 -15.201 1.00 75.12 191 ALA A N 1
ATOM 1513 C CA . ALA A 1 191 ? 36.173 -27.733 -16.505 1.00 75.12 191 ALA A CA 1
ATOM 1514 C C . ALA A 1 191 ? 37.417 -27.121 -17.180 1.00 75.12 191 ALA A C 1
ATOM 1516 O O . ALA A 1 191 ? 37.661 -27.366 -18.365 1.00 75.12 191 ALA A O 1
ATOM 1517 N N . VAL A 1 192 ? 38.248 -26.382 -16.433 1.00 77.06 192 VAL A N 1
ATOM 1518 C CA . VAL A 1 192 ? 39.506 -25.809 -16.948 1.00 77.06 192 VAL A CA 1
ATOM 1519 C C . VAL A 1 192 ? 40.493 -26.903 -17.370 1.00 77.06 192 VAL A C 1
ATOM 1521 O O . VAL A 1 192 ? 41.100 -26.790 -18.438 1.00 77.06 192 VAL A O 1
ATOM 1524 N N . VAL A 1 193 ? 40.627 -27.987 -16.597 1.00 75.88 193 VAL A N 1
ATOM 1525 C CA . VAL A 1 193 ? 41.473 -29.138 -16.958 1.00 75.88 193 VAL A CA 1
ATOM 1526 C C . VAL A 1 193 ? 40.958 -29.828 -18.225 1.00 75.88 193 VAL A C 1
ATOM 1528 O O . VAL A 1 193 ? 41.753 -30.098 -19.125 1.00 75.88 193 VAL A O 1
ATOM 1531 N N . CYS A 1 194 ? 39.646 -30.045 -18.362 1.00 68.75 194 CYS A N 1
ATOM 1532 C CA . CYS A 1 194 ? 39.045 -30.612 -19.574 1.00 68.75 194 CYS A CA 1
ATOM 1533 C C . CYS A 1 194 ? 39.287 -29.737 -20.816 1.00 68.75 194 CYS A C 1
ATOM 1535 O O . CYS A 1 194 ? 39.685 -30.257 -21.860 1.00 68.75 194 CYS A O 1
ATOM 1537 N N . ILE A 1 195 ? 39.119 -28.413 -20.707 1.00 70.50 195 ILE A N 1
ATOM 1538 C CA . ILE A 1 195 ? 39.395 -27.464 -21.800 1.00 70.50 195 ILE A CA 1
ATOM 1539 C C . ILE A 1 195 ? 40.882 -27.499 -22.189 1.00 70.50 195 ILE A C 1
ATOM 1541 O O . ILE A 1 195 ? 41.213 -27.551 -23.376 1.00 70.50 195 ILE A O 1
ATOM 1545 N N . LYS A 1 196 ? 41.788 -27.527 -21.203 1.00 66.25 196 LYS A N 1
ATOM 1546 C CA . LYS A 1 196 ? 43.238 -27.579 -21.438 1.00 66.25 196 LYS A CA 1
ATOM 1547 C C . LYS A 1 196 ? 43.668 -28.912 -22.070 1.00 66.25 196 LYS A C 1
ATOM 1549 O O . LYS A 1 196 ? 44.463 -28.904 -23.002 1.00 66.25 196 LYS A O 1
ATOM 1554 N N . ARG A 1 197 ? 43.082 -30.038 -21.644 1.00 55.88 197 ARG A N 1
ATOM 1555 C CA . ARG A 1 197 ? 43.334 -31.376 -22.212 1.00 55.88 197 ARG A CA 1
ATOM 1556 C C . ARG A 1 197 ? 42.803 -31.503 -23.644 1.00 55.88 197 ARG A C 1
ATOM 1558 O O . ARG A 1 197 ? 43.513 -32.022 -24.497 1.00 55.88 197 ARG A O 1
ATOM 1565 N N . LYS A 1 198 ? 41.619 -30.949 -23.945 1.00 53.50 198 LYS A N 1
ATOM 1566 C CA . LYS A 1 198 ? 41.075 -30.895 -25.317 1.00 53.50 198 LYS A CA 1
ATOM 1567 C C . LYS A 1 198 ? 41.945 -30.056 -26.264 1.00 53.50 198 LYS A C 1
ATOM 1569 O O . LYS A 1 198 ? 42.016 -30.367 -27.445 1.00 53.50 198 LYS A O 1
ATOM 1574 N N . ARG A 1 199 ? 42.627 -29.021 -25.756 1.00 50.09 199 ARG A N 1
ATOM 1575 C CA . ARG A 1 199 ? 43.515 -28.143 -26.541 1.00 50.09 199 ARG A CA 1
ATOM 1576 C C . ARG A 1 199 ? 44.884 -28.761 -26.878 1.00 50.09 199 ARG A C 1
ATOM 1578 O O . ARG A 1 199 ? 45.521 -28.283 -27.809 1.00 50.09 199 ARG A O 1
ATOM 1585 N N . ASN A 1 200 ? 45.327 -29.802 -26.169 1.00 52.09 200 ASN A N 1
ATOM 1586 C CA . ASN A 1 200 ? 46.605 -30.471 -26.452 1.00 52.09 200 ASN A CA 1
ATOM 1587 C C . ASN A 1 200 ? 46.510 -31.573 -27.528 1.00 52.09 200 ASN A C 1
ATOM 1589 O O . ASN A 1 200 ? 47.534 -31.941 -28.094 1.00 52.09 200 ASN A O 1
ATOM 1593 N N . ASN A 1 201 ? 45.313 -32.085 -27.831 1.00 48.97 201 ASN A N 1
ATOM 1594 C CA . ASN A 1 201 ? 45.116 -33.243 -28.715 1.00 48.97 201 ASN A CA 1
ATOM 1595 C C . ASN A 1 201 ? 44.615 -32.847 -30.121 1.00 48.97 201 ASN A C 1
ATOM 1597 O O . ASN A 1 201 ? 43.680 -33.458 -30.637 1.00 48.97 201 ASN A O 1
ATOM 1601 N N . THR A 1 202 ? 45.235 -31.841 -30.748 1.00 42.19 202 THR A N 1
ATOM 1602 C CA . THR A 1 202 ? 44.896 -31.421 -32.121 1.00 42.19 202 THR A CA 1
ATOM 1603 C C . THR A 1 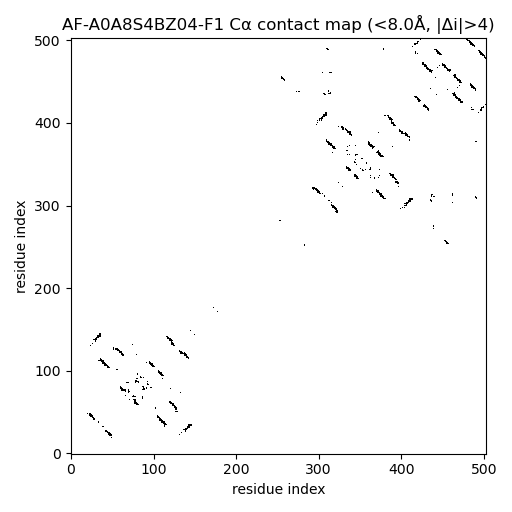202 ? 46.160 -31.178 -32.957 1.00 42.19 202 THR A C 1
ATOM 1605 O O . THR A 1 202 ? 46.756 -30.105 -32.849 1.00 42.19 202 THR A O 1
ATOM 1608 N N . PRO A 1 203 ? 46.584 -32.139 -33.801 1.00 38.97 203 PRO A N 1
ATOM 1609 C CA . PRO A 1 203 ? 47.599 -31.908 -34.830 1.00 38.97 203 PRO A CA 1
ATOM 1610 C C . PRO A 1 203 ? 47.082 -30.924 -35.893 1.00 38.97 203 PRO A C 1
ATOM 1612 O O . PRO A 1 203 ? 45.902 -30.959 -36.243 1.00 38.97 203 PRO A O 1
ATOM 1615 N N . GLY A 1 204 ? 47.948 -30.047 -36.405 1.00 43.72 204 GLY A N 1
ATOM 1616 C CA . GLY A 1 204 ? 47.596 -29.050 -37.425 1.00 43.72 204 GLY A CA 1
ATOM 1617 C C . GLY A 1 204 ? 48.110 -29.410 -38.822 1.00 43.72 204 GLY A C 1
ATOM 1618 O O . GLY A 1 204 ? 49.214 -29.930 -38.952 1.00 43.72 204 GLY A O 1
ATOM 1619 N N . VAL A 1 205 ? 47.326 -29.086 -39.856 1.00 33.50 205 VAL A N 1
ATOM 1620 C CA . VAL A 1 205 ? 47.692 -29.153 -41.287 1.00 33.50 205 VAL A CA 1
ATOM 1621 C C . VAL A 1 205 ? 47.124 -27.910 -42.005 1.00 33.50 205 VAL A C 1
ATOM 1623 O O . VAL A 1 205 ? 46.225 -27.244 -41.487 1.00 33.50 205 VAL A O 1
ATOM 1626 N N . ASN A 1 206 ? 47.699 -27.548 -43.155 1.00 34.66 206 ASN A N 1
ATOM 1627 C CA . ASN A 1 206 ? 47.564 -26.236 -43.802 1.00 34.66 206 ASN A CA 1
ATOM 1628 C C . ASN A 1 206 ? 46.329 -26.065 -44.726 1.00 34.66 206 ASN A C 1
ATOM 1630 O O . ASN A 1 206 ? 45.672 -27.025 -45.115 1.00 34.66 206 ASN A O 1
ATOM 1634 N N . ARG A 1 207 ? 46.064 -24.804 -45.111 1.00 28.59 207 ARG A N 1
ATOM 1635 C CA . ARG A 1 207 ? 45.262 -24.353 -46.282 1.00 28.59 207 ARG A CA 1
ATOM 1636 C C . ARG A 1 207 ? 46.165 -24.237 -47.535 1.00 28.59 207 ARG A C 1
ATOM 1638 O O . ARG A 1 207 ? 47.380 -24.249 -47.331 1.00 28.59 207 ARG A O 1
ATOM 1645 N N . PRO A 1 208 ? 45.662 -23.982 -48.773 1.00 55.09 208 PRO A N 1
ATOM 1646 C CA . PRO A 1 208 ? 44.277 -23.774 -49.271 1.00 55.09 208 PRO A CA 1
ATOM 1647 C C . PRO A 1 208 ? 43.914 -24.908 -50.294 1.00 55.09 208 PRO A C 1
ATOM 1649 O O . PRO A 1 208 ? 44.396 -26.008 -50.032 1.00 55.09 208 PRO A O 1
ATOM 1652 N N . PRO A 1 209 ? 43.170 -24.764 -51.433 1.00 48.28 209 PRO A N 1
ATOM 1653 C CA . PRO A 1 209 ? 42.236 -23.724 -51.926 1.00 48.28 209 PRO A CA 1
ATOM 1654 C C . PRO A 1 209 ? 40.894 -24.214 -52.575 1.00 48.28 209 PRO A C 1
ATOM 1656 O O . PRO A 1 209 ? 40.734 -25.381 -52.894 1.00 48.28 209 PRO A O 1
ATOM 1659 N N . THR A 1 210 ? 39.994 -23.245 -52.836 1.00 31.75 210 THR A N 1
ATOM 1660 C CA . THR A 1 210 ? 39.010 -23.106 -53.961 1.00 31.75 210 THR A CA 1
ATOM 1661 C C . THR A 1 210 ? 37.906 -24.136 -54.322 1.00 31.75 210 THR A C 1
ATOM 1663 O O . THR A 1 210 ? 38.030 -25.334 -54.133 1.00 31.75 210 THR A O 1
ATOM 1666 N N . GLU A 1 211 ? 36.859 -23.563 -54.953 1.00 28.69 211 GLU A N 1
ATOM 1667 C CA . GLU A 1 211 ? 35.744 -24.134 -55.751 1.00 28.69 211 GLU A CA 1
ATOM 1668 C C . GLU A 1 211 ? 34.610 -24.959 -55.099 1.00 28.69 211 GLU A C 1
ATOM 1670 O O . GLU A 1 211 ? 34.807 -25.761 -54.197 1.00 28.69 211 GLU A O 1
ATOM 1675 N N . GLY A 1 212 ? 33.400 -24.797 -55.671 1.00 29.34 212 GLY A N 1
ATOM 1676 C CA . GLY A 1 212 ? 32.545 -25.951 -55.997 1.00 29.34 212 GLY A CA 1
ATOM 1677 C C . GLY A 1 212 ? 31.189 -26.125 -55.288 1.00 29.34 212 GLY A C 1
ATOM 1678 O O . GLY A 1 212 ? 31.124 -26.650 -54.189 1.00 29.34 212 GLY A O 1
ATOM 1679 N N . ALA A 1 213 ? 30.104 -25.812 -56.009 1.00 28.23 213 ALA A N 1
ATOM 1680 C CA . ALA A 1 213 ? 28.807 -26.525 -56.043 1.00 28.23 213 ALA A CA 1
ATOM 1681 C C . ALA A 1 213 ? 28.010 -26.895 -54.751 1.00 28.23 213 ALA A C 1
ATOM 1683 O O . ALA A 1 213 ? 28.276 -27.872 -54.064 1.00 28.23 213 ALA A O 1
ATOM 1684 N N . ILE A 1 214 ? 26.889 -26.180 -54.563 1.00 31.06 214 ILE A N 1
ATOM 1685 C CA . ILE A 1 214 ? 25.490 -26.680 -54.456 1.00 31.06 214 ILE A CA 1
ATOM 1686 C C . ILE A 1 214 ? 25.245 -28.109 -53.895 1.00 31.06 214 ILE A C 1
ATOM 1688 O O . ILE A 1 214 ? 25.532 -29.087 -54.580 1.00 31.06 214 ILE A O 1
ATOM 1692 N N . LYS A 1 215 ? 24.519 -28.204 -52.761 1.00 27.67 215 LYS A N 1
ATOM 1693 C CA . LYS A 1 215 ? 23.225 -28.927 -52.545 1.00 27.67 215 LYS A CA 1
ATOM 1694 C C . LYS A 1 215 ? 22.807 -28.796 -51.058 1.00 27.67 215 LYS A C 1
ATOM 1696 O O . LYS A 1 215 ? 23.672 -28.856 -50.195 1.00 27.67 215 LYS A O 1
ATOM 1701 N N . GLU A 1 216 ? 21.592 -28.405 -50.646 1.00 26.80 216 GLU A N 1
ATOM 1702 C CA . GLU A 1 216 ? 20.199 -28.813 -50.971 1.00 26.80 216 GLU A CA 1
ATOM 1703 C C . GLU A 1 216 ? 19.624 -29.730 -49.869 1.00 26.80 216 GLU A C 1
ATOM 1705 O O . GLU A 1 216 ? 20.029 -30.879 -49.736 1.00 26.80 216 GLU A O 1
ATOM 1710 N N . SER A 1 217 ? 18.704 -29.202 -49.048 1.00 29.19 217 SER A N 1
ATOM 1711 C CA . SER A 1 217 ? 17.723 -29.979 -48.263 1.00 29.19 217 SER A CA 1
ATOM 1712 C C . SER A 1 217 ? 16.616 -29.059 -47.730 1.00 29.19 217 SER A C 1
ATOM 1714 O O . SER A 1 217 ? 16.880 -28.037 -47.094 1.00 29.19 217 SER A O 1
ATOM 1716 N N . ASP A 1 218 ? 15.372 -29.400 -48.046 1.00 25.22 218 ASP A N 1
ATOM 1717 C CA . ASP A 1 218 ? 14.179 -28.594 -47.788 1.00 25.22 218 ASP A CA 1
ATOM 1718 C C . ASP A 1 218 ? 13.726 -28.613 -46.320 1.00 25.22 218 ASP A C 1
ATOM 1720 O O . ASP A 1 218 ? 13.971 -29.577 -45.598 1.00 25.22 218 ASP A O 1
ATOM 1724 N N . TYR A 1 219 ? 12.967 -27.590 -45.905 1.00 27.64 219 TYR A N 1
ATOM 1725 C CA . TYR A 1 219 ? 11.530 -27.756 -45.605 1.00 27.64 219 TYR A CA 1
ATOM 1726 C C . TYR A 1 219 ? 10.880 -26.419 -45.203 1.00 27.64 219 TYR A C 1
ATOM 1728 O O . TYR A 1 219 ? 11.101 -25.916 -44.103 1.00 27.64 219 TYR A O 1
ATOM 1736 N N . TYR A 1 220 ? 9.996 -25.880 -46.048 1.00 24.81 220 TYR A N 1
ATOM 1737 C CA . TYR A 1 220 ? 8.927 -24.970 -45.619 1.00 24.81 220 TYR A CA 1
ATOM 1738 C C . TYR A 1 220 ? 7.699 -25.164 -46.512 1.00 24.81 220 TYR A C 1
ATOM 1740 O O . TYR A 1 220 ? 7.762 -24.987 -47.726 1.00 24.81 220 TYR A O 1
ATOM 1748 N N . VAL A 1 221 ? 6.573 -25.545 -45.906 1.00 26.19 221 VAL A N 1
ATOM 1749 C CA . VAL A 1 221 ? 5.323 -25.813 -46.630 1.00 26.19 221 VAL A CA 1
ATOM 1750 C C . VAL A 1 221 ? 4.586 -24.500 -46.884 1.00 26.19 221 VAL A C 1
ATOM 1752 O O . VAL A 1 221 ? 4.178 -23.819 -45.944 1.00 26.19 221 VAL A O 1
ATOM 1755 N N . ASN A 1 222 ? 4.377 -24.168 -48.158 1.00 26.88 222 ASN A N 1
ATOM 1756 C CA . ASN A 1 222 ? 3.429 -23.132 -48.561 1.00 26.88 222 ASN A CA 1
ATOM 1757 C C . ASN A 1 222 ? 1.987 -23.627 -48.387 1.00 26.88 222 ASN A C 1
ATOM 1759 O O . ASN A 1 222 ? 1.669 -24.753 -48.761 1.00 26.88 222 ASN A O 1
ATOM 1763 N N . PHE A 1 223 ? 1.097 -22.737 -47.949 1.00 28.98 223 PHE A N 1
ATOM 1764 C CA . PHE A 1 223 ? -0.328 -22.819 -48.275 1.00 28.98 223 PHE A CA 1
ATOM 1765 C C . PHE A 1 223 ? -0.763 -21.514 -48.936 1.00 28.98 223 PHE A C 1
ATOM 1767 O O . PHE A 1 223 ? -0.392 -20.425 -48.495 1.00 28.98 223 PHE A O 1
ATOM 1774 N N . SER A 1 224 ? -1.486 -21.645 -50.045 1.00 30.53 224 SER A N 1
ATOM 1775 C CA . SER A 1 224 ? -1.724 -20.580 -51.016 1.00 30.53 224 SER A CA 1
ATOM 1776 C C . SER A 1 224 ? -3.077 -19.876 -50.853 1.00 30.53 224 SER A C 1
ATOM 1778 O O . SER A 1 224 ? -3.959 -20.276 -50.097 1.00 30.53 224 SER A O 1
ATOM 1780 N N . SER A 1 225 ? -3.190 -18.760 -51.566 1.00 30.89 225 SER A N 1
ATOM 1781 C CA . SER A 1 225 ? -4.263 -17.767 -51.547 1.00 30.89 225 SER A CA 1
ATOM 1782 C C . SER A 1 225 ? -5.619 -18.206 -52.117 1.00 30.89 225 SER A C 1
ATOM 1784 O O . SER A 1 225 ? -5.682 -18.712 -53.234 1.00 30.89 225 SER A O 1
ATOM 1786 N N . ALA A 1 226 ? -6.691 -17.788 -51.439 1.00 25.81 226 ALA A N 1
ATOM 1787 C CA . ALA A 1 226 ? -7.995 -17.369 -51.981 1.00 25.81 226 ALA A CA 1
ATOM 1788 C C . ALA A 1 226 ? -8.725 -16.590 -50.857 1.00 25.81 226 ALA A C 1
ATOM 1790 O O . ALA A 1 226 ? -8.535 -16.931 -49.693 1.00 25.81 226 ALA A O 1
ATOM 1791 N N . SER A 1 227 ? -9.552 -15.555 -51.042 1.00 26.48 227 SER A N 1
ATOM 1792 C CA . SER A 1 227 ? -9.895 -14.658 -52.170 1.00 26.48 227 SER A CA 1
ATOM 1793 C C . SER A 1 227 ? -10.399 -13.324 -51.523 1.00 26.48 227 SER A C 1
ATOM 1795 O O . SER A 1 227 ? -10.211 -13.166 -50.319 1.00 26.48 227 SER A O 1
ATOM 1797 N N . SER A 1 228 ? -11.016 -12.297 -52.126 1.00 31.88 228 SER A N 1
ATOM 1798 C CA . SER A 1 228 ? -11.510 -11.978 -53.481 1.00 31.88 228 SER A CA 1
ATOM 1799 C C . SER A 1 228 ? -11.619 -10.442 -53.645 1.00 31.88 228 SER A C 1
ATOM 1801 O O . SER A 1 228 ? -11.583 -9.706 -52.659 1.00 31.88 228 SER A O 1
ATOM 1803 N N . ASN A 1 229 ? -11.836 -9.941 -54.867 1.00 29.69 22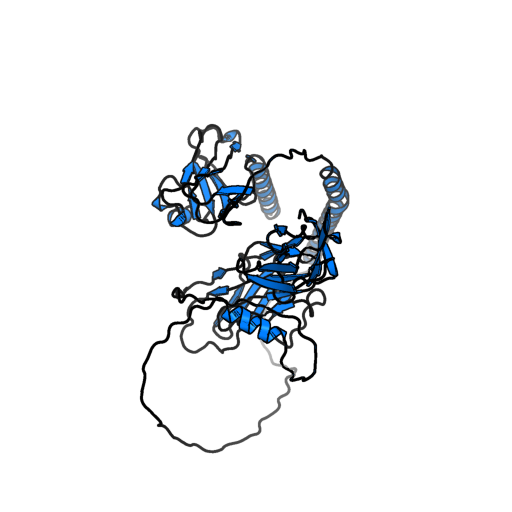9 ASN A N 1
ATOM 1804 C CA . ASN A 1 229 ? -12.218 -8.536 -55.109 1.00 29.69 229 ASN A CA 1
ATOM 1805 C C . ASN A 1 229 ? -13.685 -8.262 -54.717 1.00 29.69 229 ASN A C 1
ATOM 1807 O O . ASN A 1 229 ? -14.522 -9.099 -55.044 1.00 29.69 229 ASN A O 1
ATOM 1811 N N . LEU A 1 230 ? -14.009 -7.064 -54.189 1.00 29.67 230 LEU A N 1
ATOM 1812 C CA . LEU A 1 230 ? -15.001 -6.159 -54.818 1.00 29.67 230 LEU A CA 1
ATOM 1813 C C . LEU A 1 230 ? -15.076 -4.730 -54.219 1.00 29.67 230 LEU A C 1
ATOM 1815 O O . LEU A 1 230 ? -14.802 -4.503 -53.046 1.00 29.67 230 LEU A O 1
ATOM 1819 N N . SER A 1 231 ? -15.566 -3.810 -55.064 1.00 27.77 231 SER A N 1
ATOM 1820 C CA . SER A 1 231 ? -16.313 -2.562 -54.779 1.00 27.77 231 SER A CA 1
ATOM 1821 C C . SER A 1 231 ? -15.699 -1.432 -53.925 1.00 27.77 231 SER A C 1
ATOM 1823 O O . SER A 1 231 ? -15.554 -1.523 -52.710 1.00 27.77 231 SER A O 1
ATOM 1825 N N . ASN A 1 232 ? -15.531 -0.273 -54.576 1.00 27.98 232 ASN A N 1
ATOM 1826 C CA . ASN A 1 232 ? -15.510 1.057 -53.950 1.00 27.98 232 ASN A CA 1
ATOM 1827 C C . ASN A 1 232 ? -16.880 1.426 -53.343 1.00 27.98 232 ASN A C 1
ATOM 1829 O O . ASN A 1 232 ? -17.897 1.040 -53.916 1.00 27.98 232 ASN A O 1
ATOM 1833 N N . ASN A 1 233 ? -16.918 2.356 -52.371 1.00 28.02 233 ASN A N 1
ATOM 1834 C CA . ASN A 1 233 ? -17.616 3.638 -52.601 1.00 28.02 233 ASN A CA 1
ATOM 1835 C C . ASN A 1 233 ? -17.271 4.776 -51.611 1.00 28.02 233 ASN A C 1
ATOM 1837 O O . ASN A 1 233 ? -16.611 4.557 -50.597 1.00 28.02 233 ASN A O 1
ATOM 1841 N N . LYS A 1 234 ? -17.685 6.014 -51.944 1.00 28.55 234 LYS A N 1
ATOM 1842 C CA . LYS A 1 234 ? -17.398 7.268 -51.206 1.00 28.55 234 LYS A CA 1
ATOM 1843 C C . LYS A 1 234 ? -18.670 7.951 -50.666 1.00 28.55 234 LYS A C 1
ATOM 1845 O O . LYS A 1 234 ? -19.534 8.295 -51.460 1.00 28.55 234 LYS A O 1
ATOM 1850 N N . SER A 1 235 ? -18.677 8.325 -49.382 1.00 28.80 235 SER A N 1
ATOM 1851 C CA . SER A 1 235 ? -19.465 9.433 -48.775 1.00 28.80 235 SER A CA 1
ATOM 1852 C C . SER A 1 235 ? -19.112 9.493 -47.278 1.00 28.80 235 SER A C 1
ATOM 1854 O O . SER A 1 235 ? -19.165 8.454 -46.632 1.00 28.80 235 SER A O 1
ATOM 1856 N N . LYS A 1 236 ? -18.632 10.558 -46.620 1.00 27.14 236 LYS A N 1
ATOM 1857 C CA . LYS A 1 236 ? -18.647 12.031 -46.775 1.00 27.14 236 LYS A CA 1
ATOM 1858 C C . LYS A 1 236 ? -19.936 12.733 -46.296 1.00 27.14 236 LYS A C 1
ATOM 1860 O O . LYS A 1 236 ? -20.974 12.621 -46.928 1.00 27.14 236 LYS A O 1
ATOM 1865 N N . SER A 1 237 ? -19.740 13.608 -45.299 1.00 24.83 237 SER A N 1
ATOM 1866 C CA . SER A 1 237 ? -20.645 14.642 -44.756 1.00 24.83 237 SER A CA 1
ATOM 1867 C C . SER A 1 237 ? -21.674 14.222 -43.695 1.00 24.83 237 SER A C 1
ATOM 1869 O O . SER A 1 237 ? -22.110 13.079 -43.650 1.00 24.83 237 SER A O 1
ATOM 1871 N N . GLY A 1 238 ? -22.013 15.181 -42.823 1.00 27.20 238 GLY A N 1
ATOM 1872 C CA . GLY A 1 238 ? -22.877 15.016 -41.646 1.00 27.20 238 GLY A CA 1
ATOM 1873 C C . GLY A 1 238 ? -22.410 15.854 -40.446 1.00 27.20 238 GLY A C 1
ATOM 1874 O O . GLY A 1 238 ? -21.829 15.314 -39.510 1.00 27.20 238 GLY A O 1
ATOM 1875 N N . LYS A 1 239 ? -22.629 17.177 -40.479 1.00 28.33 239 LYS A N 1
ATOM 1876 C CA . LYS A 1 239 ? -22.533 18.052 -39.292 1.00 28.33 239 LYS A CA 1
ATOM 1877 C C . LYS A 1 239 ? -23.933 18.261 -38.706 1.00 28.33 239 LYS A C 1
ATOM 1879 O O . LYS A 1 239 ? -24.870 18.471 -39.470 1.00 28.33 239 LYS A O 1
ATOM 1884 N N . SER A 1 240 ? -24.030 18.359 -37.386 1.00 27.27 240 SER A N 1
ATOM 1885 C CA . SER A 1 240 ? -25.066 19.132 -36.687 1.00 27.27 240 SER A CA 1
ATOM 1886 C C . SER A 1 240 ? -24.392 20.062 -35.668 1.00 27.27 240 SER A C 1
ATOM 1888 O O . SER A 1 240 ? -23.179 19.964 -35.453 1.00 27.27 240 SER A O 1
ATOM 1890 N N . VAL A 1 241 ? -25.136 21.035 -35.139 1.00 26.52 241 VAL A N 1
ATOM 1891 C CA . VAL A 1 241 ? -24.596 22.189 -34.402 1.00 26.52 241 VAL A CA 1
ATOM 1892 C C . VAL A 1 241 ? -25.279 22.339 -33.040 1.00 26.52 241 VAL A C 1
ATOM 1894 O O . VAL A 1 241 ? -26.472 22.090 -32.918 1.00 26.52 241 VAL A O 1
ATOM 1897 N N . ASP A 1 242 ? -24.446 22.713 -32.069 1.00 25.22 242 ASP A N 1
ATOM 1898 C CA . ASP A 1 242 ? -24.670 23.399 -30.788 1.00 25.22 242 ASP A CA 1
ATOM 1899 C C . ASP A 1 242 ? -26.100 23.724 -30.299 1.00 25.22 242 ASP A C 1
ATOM 1901 O O . ASP A 1 242 ? -26.897 24.335 -31.006 1.00 25.22 242 ASP A O 1
ATOM 1905 N N . MET A 1 243 ? -26.330 23.441 -29.011 1.00 25.97 243 MET A N 1
ATOM 1906 C CA . MET A 1 243 ? -27.090 24.276 -28.069 1.00 25.97 243 MET A CA 1
ATOM 1907 C C . MET A 1 243 ? -26.690 23.885 -26.634 1.00 25.97 243 MET A C 1
ATOM 1909 O O . MET A 1 243 ? -26.546 22.698 -26.336 1.00 25.97 243 MET A O 1
ATOM 1913 N N . GLY A 1 244 ? -26.514 24.861 -25.737 1.00 23.27 244 GLY A N 1
ATOM 1914 C CA . GLY A 1 244 ? -26.094 24.630 -24.345 1.00 23.27 244 GLY A CA 1
ATOM 1915 C C . GLY A 1 244 ? -26.992 25.290 -23.290 1.00 23.27 244 GLY A C 1
ATOM 1916 O O . GLY A 1 244 ? -28.076 25.765 -23.613 1.00 23.27 244 GLY A O 1
ATOM 1917 N N . VAL A 1 245 ? -26.445 25.398 -22.063 1.00 23.34 245 VAL A N 1
ATOM 1918 C CA . VAL A 1 245 ? -26.967 26.109 -20.860 1.00 23.34 245 VAL A CA 1
ATOM 1919 C C . VAL A 1 245 ? -27.989 25.305 -20.013 1.00 23.34 245 VAL A C 1
ATOM 1921 O O . VAL A 1 245 ? -28.851 24.660 -20.606 1.00 23.34 245 VAL A O 1
ATOM 1924 N N . PRO A 1 246 ? -27.966 25.338 -18.648 1.00 30.03 246 PRO A N 1
ATOM 1925 C CA . PRO A 1 246 ? -27.034 25.977 -17.693 1.00 30.03 246 PRO A CA 1
ATOM 1926 C C . PRO A 1 246 ? -26.276 25.003 -16.740 1.00 30.03 246 PRO A C 1
ATOM 1928 O O . PRO A 1 246 ? -26.361 23.783 -16.839 1.00 30.03 246 PRO A O 1
ATOM 1931 N N . GLU A 1 247 ? -25.515 25.587 -15.804 1.00 31.92 247 GLU A N 1
ATOM 1932 C CA . GLU A 1 247 ? -24.814 24.965 -14.663 1.00 31.92 247 GLU A CA 1
ATOM 1933 C C . GLU A 1 247 ? -25.757 24.328 -13.618 1.00 31.92 247 GLU A C 1
ATOM 1935 O O . GLU A 1 247 ? -26.806 24.888 -13.304 1.00 31.92 247 GLU A O 1
ATOM 1940 N N . GLN A 1 248 ? -25.313 23.248 -12.955 1.00 24.95 248 GLN A N 1
ATOM 1941 C CA . GLN A 1 248 ? -25.803 22.898 -11.614 1.00 24.95 248 GLN A CA 1
ATOM 1942 C C . GLN A 1 248 ? -24.675 22.350 -10.721 1.00 24.95 248 GLN A C 1
ATOM 1944 O O . GLN A 1 248 ? -23.914 21.468 -11.118 1.00 24.95 248 GLN A O 1
ATOM 1949 N N . LYS A 1 249 ? -24.558 22.886 -9.498 1.00 33.81 249 LYS A N 1
ATOM 1950 C CA . LYS A 1 249 ? -23.555 22.474 -8.500 1.00 33.81 249 LYS A CA 1
ATOM 1951 C C . LYS A 1 249 ? -23.957 21.161 -7.828 1.00 33.81 249 LYS A C 1
ATOM 1953 O O . LYS A 1 249 ? -25.084 21.043 -7.355 1.00 33.81 249 LYS A O 1
ATOM 1958 N N . ALA A 1 250 ? -23.004 20.242 -7.686 1.00 25.58 250 ALA A N 1
ATOM 1959 C CA . ALA A 1 250 ? -23.132 19.044 -6.857 1.00 25.58 250 ALA A CA 1
ATOM 1960 C C . ALA A 1 250 ? -21.919 18.909 -5.922 1.00 25.58 250 ALA A C 1
ATOM 1962 O O . ALA A 1 250 ? -20.770 19.058 -6.348 1.00 25.58 250 ALA A O 1
ATOM 1963 N N . ILE A 1 251 ? -22.183 18.634 -4.644 1.00 37.34 251 ILE A N 1
ATOM 1964 C CA . ILE A 1 251 ? -21.182 18.232 -3.651 1.00 37.34 251 ILE A CA 1
ATOM 1965 C C . ILE A 1 251 ? -21.371 16.733 -3.444 1.00 37.34 251 ILE A C 1
ATOM 1967 O O . ILE A 1 251 ? -22.387 16.337 -2.889 1.00 37.34 251 ILE A O 1
ATOM 1971 N N . ASP A 1 252 ? -20.391 15.923 -3.841 1.00 27.12 252 ASP A N 1
ATOM 1972 C CA . ASP A 1 252 ? -20.409 14.479 -3.598 1.00 27.12 252 ASP A CA 1
ATOM 1973 C C . ASP A 1 252 ? -19.022 13.953 -3.206 1.00 27.12 252 ASP A C 1
ATOM 1975 O O . ASP A 1 252 ? -18.040 14.093 -3.942 1.00 27.12 252 ASP A O 1
ATOM 1979 N N . GLU A 1 253 ? -18.968 13.285 -2.052 1.00 27.47 253 GLU A N 1
ATOM 1980 C CA . GLU A 1 253 ? -17.986 12.244 -1.748 1.00 27.47 253 GLU A CA 1
ATOM 1981 C C . GLU A 1 253 ? -18.717 10.898 -1.737 1.00 27.47 253 GLU A C 1
ATOM 1983 O O . GLU A 1 253 ? -19.775 10.767 -1.124 1.00 27.47 253 GLU A O 1
ATOM 1988 N N . ALA A 1 254 ? -18.155 9.870 -2.373 1.00 30.03 254 ALA A N 1
ATOM 1989 C CA . ALA A 1 254 ? -18.807 8.565 -2.467 1.00 30.03 254 ALA A CA 1
ATOM 1990 C C . ALA A 1 254 ? -18.817 7.824 -1.112 1.00 30.03 254 ALA A C 1
ATOM 1992 O O . ALA A 1 254 ? -17.873 7.107 -0.769 1.00 30.03 254 ALA A O 1
ATOM 1993 N N . ILE A 1 255 ? -19.903 7.965 -0.348 1.00 29.92 255 ILE A N 1
ATOM 1994 C CA . ILE A 1 255 ? -20.145 7.201 0.881 1.00 29.92 255 ILE A CA 1
ATOM 1995 C C . ILE A 1 255 ? -20.885 5.905 0.534 1.00 29.92 255 ILE A C 1
ATOM 1997 O O . ILE A 1 255 ? -22.080 5.914 0.256 1.00 29.92 255 ILE A O 1
ATOM 2001 N N . TYR A 1 256 ? -20.195 4.766 0.619 1.00 34.88 256 TYR A N 1
ATOM 2002 C CA . TYR A 1 256 ? -20.874 3.471 0.675 1.00 34.88 256 TYR A CA 1
ATOM 2003 C C . TYR A 1 256 ? -21.545 3.305 2.044 1.00 34.88 256 TYR A C 1
ATOM 2005 O O . TYR A 1 256 ? -20.854 3.138 3.049 1.00 34.88 256 TYR A O 1
ATOM 2013 N N . ILE A 1 257 ? -22.880 3.334 2.054 1.00 29.64 257 ILE A N 1
ATOM 2014 C CA . ILE A 1 257 ? -23.744 2.871 3.147 1.00 29.64 257 ILE A CA 1
ATOM 2015 C C . ILE A 1 257 ? -24.490 1.648 2.616 1.00 29.64 257 ILE A C 1
ATOM 2017 O O . ILE A 1 257 ? -25.054 1.705 1.526 1.00 29.64 257 ILE A O 1
ATOM 2021 N N . ASN A 1 258 ? -24.511 0.556 3.377 1.00 34.03 258 ASN A N 1
ATOM 2022 C CA . ASN A 1 258 ? -25.319 -0.616 3.057 1.00 34.03 258 ASN A CA 1
ATOM 2023 C C . ASN A 1 258 ? -26.240 -0.910 4.246 1.00 34.03 258 ASN A C 1
ATOM 2025 O O . ASN A 1 258 ? -25.748 -1.209 5.334 1.00 34.03 258 ASN A O 1
ATOM 2029 N N . PHE A 1 259 ? -27.555 -0.803 4.046 1.00 28.12 259 PHE A N 1
ATOM 2030 C CA . PHE A 1 259 ? -28.559 -1.232 5.021 1.00 28.12 259 PHE A CA 1
ATOM 2031 C C . PHE A 1 259 ? -28.981 -2.667 4.700 1.00 28.12 259 PHE A C 1
ATOM 2033 O O . PHE A 1 259 ? -29.362 -2.967 3.569 1.00 28.12 259 PHE A O 1
ATOM 2040 N N . GLN A 1 260 ? -28.913 -3.559 5.688 1.00 32.50 260 GLN A N 1
ATOM 2041 C CA . GLN A 1 260 ? -29.224 -4.975 5.504 1.00 32.50 260 GLN A CA 1
ATOM 2042 C C . GLN A 1 260 ? -30.741 -5.218 5.614 1.00 32.50 260 GLN A C 1
ATOM 2044 O O . GLN A 1 260 ? -31.245 -5.610 6.663 1.00 32.50 260 GLN A O 1
ATOM 2049 N N . GLY A 1 261 ? -31.469 -4.954 4.526 1.00 28.45 261 GLY A N 1
ATOM 2050 C CA . GLY A 1 261 ? -32.873 -5.353 4.369 1.00 28.45 261 GLY A CA 1
ATOM 2051 C C . GLY A 1 261 ? -33.036 -6.848 4.059 1.00 28.45 261 GLY A C 1
ATOM 2052 O O . GLY A 1 261 ? -32.076 -7.520 3.673 1.00 28.45 261 GLY A O 1
ATOM 2053 N N . ALA A 1 262 ? -34.255 -7.369 4.229 1.00 26.14 262 ALA A N 1
ATOM 2054 C CA . ALA A 1 262 ? -34.590 -8.756 3.895 1.00 26.14 262 ALA A CA 1
ATOM 2055 C C . ALA A 1 262 ? -34.478 -9.032 2.381 1.00 26.14 262 ALA A C 1
ATOM 2057 O O . ALA A 1 262 ? -34.586 -8.124 1.558 1.00 26.14 262 ALA A O 1
ATOM 2058 N N . ALA A 1 263 ? -34.232 -10.292 2.021 1.00 33.66 263 ALA A N 1
ATOM 2059 C CA . ALA A 1 263 ? -33.927 -10.692 0.651 1.00 33.66 263 ALA A CA 1
ATOM 2060 C C . ALA A 1 263 ? -35.173 -11.085 -0.154 1.00 33.66 263 ALA A C 1
ATOM 2062 O O . ALA A 1 263 ? -36.009 -11.828 0.350 1.00 33.66 263 ALA A O 1
ATOM 2063 N N . ASP A 1 264 ? -35.195 -10.717 -1.439 1.00 27.19 264 ASP A N 1
ATOM 2064 C CA . ASP A 1 264 ? -35.791 -11.561 -2.481 1.00 27.19 264 ASP A CA 1
ATOM 2065 C C . ASP A 1 264 ? -35.077 -11.373 -3.842 1.00 27.19 264 ASP A C 1
ATOM 2067 O O . ASP A 1 264 ? -34.100 -10.626 -3.956 1.00 27.19 264 ASP A O 1
ATOM 2071 N N . GLN A 1 265 ? -35.485 -12.136 -4.856 1.00 28.47 265 GLN A N 1
ATOM 2072 C CA . GLN A 1 265 ? -34.671 -12.477 -6.023 1.00 28.47 265 GLN A CA 1
ATOM 2073 C C . GLN A 1 265 ? -34.847 -11.564 -7.246 1.00 28.47 265 GLN A C 1
ATOM 2075 O O . GLN A 1 265 ? -35.947 -11.371 -7.755 1.00 28.47 265 GLN A O 1
ATOM 2080 N N . THR A 1 266 ? -33.729 -11.221 -7.894 1.00 24.41 266 THR A N 1
ATOM 2081 C CA . THR A 1 266 ? -33.568 -11.476 -9.344 1.00 24.41 266 THR A CA 1
ATOM 2082 C C . THR A 1 266 ? -32.089 -11.483 -9.747 1.00 24.41 266 THR A C 1
ATOM 2084 O O . THR A 1 266 ? -31.282 -10.724 -9.214 1.00 24.41 266 THR A O 1
ATOM 2087 N N . ARG A 1 267 ? -31.702 -12.349 -10.695 1.00 29.95 267 ARG A N 1
ATOM 2088 C CA . ARG A 1 267 ? -30.333 -12.406 -11.241 1.00 29.95 267 ARG A CA 1
ATOM 2089 C C . ARG A 1 267 ? -30.269 -11.764 -12.626 1.00 29.95 267 ARG A C 1
ATOM 2091 O O . ARG A 1 267 ? -30.871 -12.280 -13.561 1.00 29.95 267 ARG A O 1
ATOM 2098 N N . GLN A 1 268 ? -29.414 -10.757 -12.788 1.00 24.94 268 GLN A N 1
ATOM 2099 C CA . GLN A 1 268 ? -28.751 -10.482 -14.066 1.00 24.94 268 GLN A CA 1
ATOM 2100 C C . GLN A 1 268 ? -27.233 -10.524 -13.864 1.00 24.94 268 GLN A C 1
ATOM 2102 O O . GLN A 1 268 ? -26.708 -10.020 -12.873 1.00 24.94 268 GLN A O 1
ATOM 2107 N N . SER A 1 269 ? -26.531 -11.198 -14.775 1.00 31.73 269 SER A N 1
ATOM 2108 C CA . SER A 1 269 ? -25.119 -11.548 -14.607 1.00 31.73 269 SER A CA 1
ATOM 2109 C C . SER A 1 269 ? -24.189 -10.463 -15.152 1.00 31.73 269 SER A C 1
ATOM 2111 O O . SER A 1 269 ? -23.782 -10.516 -16.311 1.00 31.73 269 SER A O 1
ATOM 2113 N N . ALA A 1 270 ? -23.792 -9.531 -14.289 1.00 29.86 270 ALA A N 1
ATOM 2114 C CA . ALA A 1 270 ? -22.589 -8.720 -14.462 1.00 29.86 270 ALA A CA 1
ATOM 2115 C C . ALA A 1 270 ? -21.625 -9.014 -13.303 1.00 29.86 270 ALA A C 1
ATOM 2117 O O . ALA A 1 270 ? -22.060 -9.101 -12.154 1.00 29.86 270 ALA A O 1
ATOM 2118 N N . ASP A 1 271 ? -20.333 -9.181 -13.594 1.00 32.09 271 ASP A N 1
ATOM 2119 C CA . ASP A 1 271 ? -19.330 -9.572 -12.595 1.00 32.09 271 ASP A CA 1
ATOM 2120 C C . ASP A 1 271 ? -19.240 -8.505 -11.475 1.00 32.09 271 ASP A C 1
ATOM 2122 O O . ASP A 1 271 ? -18.833 -7.370 -11.755 1.00 32.09 271 ASP A O 1
ATOM 2126 N N . PRO A 1 272 ? -19.588 -8.809 -10.202 1.00 33.72 272 PRO A N 1
ATOM 2127 C CA . PRO A 1 272 ? -19.682 -7.791 -9.141 1.00 33.72 272 PRO A CA 1
ATOM 2128 C C . PRO A 1 272 ? -18.373 -7.020 -8.918 1.00 33.72 272 PRO A C 1
ATOM 2130 O O . PRO A 1 272 ? -18.362 -5.850 -8.535 1.00 33.72 272 PRO A O 1
ATOM 2133 N N . ILE A 1 273 ? -17.261 -7.691 -9.212 1.00 39.56 273 ILE A N 1
ATOM 2134 C CA . ILE A 1 273 ? -15.891 -7.193 -9.140 1.00 39.56 273 ILE A CA 1
ATOM 2135 C C . ILE A 1 273 ? -15.648 -5.979 -10.050 1.00 39.56 273 ILE A C 1
ATOM 2137 O O . ILE A 1 273 ? -14.982 -5.031 -9.628 1.00 39.56 273 ILE A O 1
ATOM 2141 N N . ASP A 1 274 ? -16.181 -5.976 -11.273 1.00 34.50 274 ASP A N 1
ATOM 2142 C CA . ASP A 1 274 ? -15.928 -4.887 -12.223 1.00 34.50 274 ASP A CA 1
ATOM 2143 C C . ASP A 1 274 ? -16.705 -3.622 -11.842 1.00 34.50 274 ASP A C 1
ATOM 2145 O O . ASP A 1 274 ? -16.185 -2.517 -11.997 1.00 34.50 274 ASP A O 1
ATOM 2149 N N . ASN A 1 275 ? -17.886 -3.768 -11.232 1.00 36.56 275 ASN A N 1
ATOM 2150 C CA . ASN A 1 275 ? -18.636 -2.650 -10.654 1.00 36.56 275 ASN A CA 1
ATOM 2151 C C . ASN A 1 275 ? -17.941 -2.065 -9.412 1.00 36.56 275 ASN A C 1
ATOM 2153 O O . ASN A 1 275 ? -17.878 -0.841 -9.269 1.00 36.56 275 ASN A O 1
ATOM 2157 N N . ILE A 1 276 ? -17.347 -2.913 -8.560 1.00 42.28 276 ILE A N 1
ATOM 2158 C CA . ILE A 1 276 ? -16.502 -2.466 -7.440 1.00 42.28 276 ILE A CA 1
ATOM 2159 C C . ILE A 1 276 ? -15.335 -1.620 -7.969 1.00 42.28 276 ILE A C 1
ATOM 2161 O O . ILE A 1 276 ? -15.148 -0.492 -7.514 1.00 42.28 276 ILE A O 1
ATOM 2165 N N . TYR A 1 277 ? -14.587 -2.088 -8.976 1.00 41.72 277 TYR A N 1
ATOM 2166 C CA . TYR A 1 277 ? -13.500 -1.284 -9.548 1.00 41.72 277 TYR A CA 1
ATOM 2167 C C . TYR A 1 277 ? -13.989 -0.047 -10.313 1.00 41.72 277 TYR A C 1
ATOM 2169 O O . TYR A 1 277 ? -13.333 0.990 -10.247 1.00 41.72 277 TYR A O 1
ATOM 2177 N N . ALA A 1 278 ? -15.129 -0.105 -11.007 1.00 34.47 278 ALA A N 1
ATOM 2178 C CA . ALA A 1 278 ? -15.693 1.047 -11.709 1.00 34.47 278 ALA A CA 1
ATOM 2179 C C . ALA A 1 278 ? -16.081 2.179 -10.746 1.00 34.47 278 ALA A C 1
ATOM 2181 O O . ALA A 1 278 ? -15.824 3.343 -11.048 1.00 34.47 278 ALA A O 1
ATOM 2182 N N . ASN A 1 279 ? -16.634 1.859 -9.573 1.00 34.19 279 ASN A N 1
ATOM 2183 C CA . ASN A 1 279 ? -16.979 2.862 -8.565 1.00 34.19 279 ASN A CA 1
ATOM 2184 C C . ASN A 1 279 ? -15.768 3.296 -7.719 1.00 34.19 279 ASN A C 1
ATOM 2186 O O . ASN A 1 279 ? -15.646 4.487 -7.439 1.00 34.19 279 ASN A O 1
ATOM 2190 N N . ILE A 1 280 ? -14.809 2.402 -7.430 1.00 42.44 280 ILE A N 1
ATOM 2191 C CA . ILE A 1 280 ? -13.480 2.797 -6.917 1.00 42.44 280 ILE A CA 1
ATOM 2192 C C . ILE A 1 280 ? -12.845 3.838 -7.855 1.00 42.44 280 ILE A C 1
ATOM 2194 O O . ILE A 1 280 ? -12.331 4.845 -7.381 1.00 42.44 280 ILE A O 1
ATOM 2198 N N . LEU A 1 281 ? -12.932 3.642 -9.178 1.00 38.06 281 LEU A N 1
ATOM 2199 C CA . LEU A 1 281 ? -12.413 4.575 -10.184 1.00 38.06 281 LEU A CA 1
ATOM 2200 C C . LEU A 1 281 ? -13.178 5.909 -10.264 1.00 38.06 281 LEU A C 1
ATOM 2202 O O . LEU A 1 281 ? -12.555 6.905 -10.616 1.00 38.06 281 LEU A O 1
ATOM 2206 N N . LYS A 1 282 ? -14.472 5.963 -9.914 1.00 35.47 282 LYS A N 1
ATOM 2207 C CA . LYS A 1 282 ? -15.235 7.227 -9.801 1.00 35.47 282 LYS A CA 1
ATOM 2208 C C . LYS A 1 282 ? -14.868 8.028 -8.547 1.00 35.47 282 LYS A C 1
ATOM 2210 O O . LYS A 1 282 ? -14.899 9.250 -8.583 1.00 35.47 282 LYS A O 1
ATOM 2215 N N . GLY A 1 283 ? -14.513 7.346 -7.454 1.00 27.44 283 GLY A N 1
ATOM 2216 C CA . GLY A 1 283 ? -14.061 7.981 -6.210 1.00 27.44 283 GLY A CA 1
ATOM 2217 C C . GLY A 1 283 ? -12.698 8.674 -6.328 1.00 27.44 283 GLY A C 1
ATOM 2218 O O . GLY A 1 283 ? -12.387 9.560 -5.534 1.00 27.44 283 GLY A O 1
ATOM 2219 N N . PHE A 1 284 ? -11.895 8.337 -7.343 1.00 34.41 284 PHE A N 1
ATOM 2220 C CA . PHE A 1 284 ? -10.771 9.185 -7.720 1.00 34.41 284 PHE A CA 1
ATOM 2221 C C . PHE A 1 284 ? -11.304 10.465 -8.364 1.00 34.41 284 PHE A C 1
ATOM 2223 O O . PHE A 1 284 ? -11.642 10.481 -9.549 1.00 34.41 284 PHE A O 1
ATOM 2230 N N . ARG A 1 285 ? -11.214 11.583 -7.631 1.00 25.09 285 ARG A N 1
ATOM 2231 C CA . ARG A 1 285 ? -10.906 12.853 -8.292 1.00 25.09 285 ARG A CA 1
ATOM 2232 C C . ARG A 1 285 ? -9.580 12.667 -9.026 1.00 25.09 285 ARG A C 1
ATOM 2234 O O . ARG A 1 285 ? -8.505 12.820 -8.449 1.00 25.09 285 ARG A O 1
ATOM 2241 N N . VAL A 1 286 ? -9.669 12.356 -10.316 1.00 29.70 286 VAL A N 1
ATOM 2242 C CA . VAL A 1 286 ? -8.662 12.789 -11.278 1.00 29.70 286 VAL A CA 1
ATOM 2243 C C . VAL A 1 286 ? -8.756 14.308 -11.277 1.00 29.70 286 VAL A C 1
ATOM 2245 O O . VAL A 1 286 ? -9.512 14.896 -12.047 1.00 29.70 286 VAL A O 1
ATOM 2248 N N . ILE A 1 287 ? -8.032 14.941 -10.351 1.00 25.02 287 ILE A N 1
ATOM 2249 C CA . ILE A 1 287 ? -7.687 16.347 -10.504 1.00 25.02 287 ILE A CA 1
ATOM 2250 C C . ILE A 1 287 ? -6.986 16.419 -11.866 1.00 25.02 287 ILE A C 1
ATOM 2252 O O . ILE A 1 287 ? -6.060 15.632 -12.094 1.00 25.02 287 ILE A O 1
ATOM 2256 N N . PRO A 1 288 ? -7.405 17.297 -12.791 1.00 31.64 288 PRO A N 1
ATOM 2257 C CA . PRO A 1 288 ? -6.686 17.525 -14.035 1.00 31.64 288 PRO A CA 1
ATOM 2258 C C . PRO A 1 288 ? -5.421 18.360 -13.765 1.00 31.64 288 PRO A C 1
ATOM 2260 O O . PRO A 1 288 ? -5.159 19.344 -14.455 1.00 31.64 288 PRO A O 1
ATOM 2263 N N . ASP A 1 289 ? -4.632 17.951 -12.764 1.00 26.34 289 ASP A N 1
ATOM 2264 C CA . ASP A 1 289 ? -3.247 18.364 -12.577 1.00 26.34 289 ASP A CA 1
ATOM 2265 C C . ASP A 1 289 ? -2.514 17.922 -13.837 1.00 26.34 289 ASP A C 1
ATOM 2267 O O . ASP A 1 289 ? -2.261 16.731 -14.042 1.00 26.34 289 ASP A O 1
ATOM 2271 N N . ALA A 1 290 ? -2.304 18.886 -14.733 1.00 33.78 290 ALA A N 1
ATOM 2272 C CA . ALA A 1 290 ? -1.969 18.637 -16.124 1.00 33.78 290 ALA A CA 1
ATOM 2273 C C . ALA A 1 290 ? -0.802 17.652 -16.227 1.00 33.78 290 ALA A C 1
ATOM 2275 O O . ALA A 1 290 ? 0.314 17.985 -15.827 1.00 33.78 290 ALA A O 1
ATOM 2276 N N . GLU A 1 291 ? -1.060 16.449 -16.767 1.00 39.94 291 GLU A N 1
ATOM 2277 C CA . GLU A 1 291 ? -0.011 15.452 -16.969 1.00 39.94 291 GLU A CA 1
ATOM 2278 C C . GLU A 1 291 ? 1.141 16.120 -17.731 1.00 39.94 291 GLU A C 1
ATOM 2280 O O . GLU A 1 291 ? 0.966 16.461 -18.912 1.00 39.94 291 GLU A O 1
ATOM 2285 N N . PRO A 1 292 ? 2.332 16.290 -17.124 1.00 39.06 292 PRO A N 1
ATOM 2286 C CA . PRO A 1 292 ? 3.473 16.711 -17.901 1.00 39.06 292 PRO A CA 1
ATOM 2287 C C . PRO A 1 292 ? 3.683 15.636 -18.962 1.00 39.06 292 PRO A C 1
ATOM 2289 O O . PRO A 1 292 ? 3.676 14.435 -18.673 1.00 39.06 292 PRO A O 1
ATOM 2292 N N . ALA A 1 293 ? 3.861 16.068 -20.208 1.00 45.22 293 ALA A N 1
ATOM 2293 C CA . ALA A 1 293 ? 4.236 15.189 -21.301 1.00 45.22 293 ALA A CA 1
ATOM 2294 C C . ALA A 1 293 ? 5.667 14.683 -21.061 1.00 45.22 293 ALA A C 1
ATOM 2296 O O . ALA A 1 293 ? 6.619 15.190 -21.648 1.00 45.22 293 ALA A O 1
ATOM 2297 N N . SER A 1 294 ? 5.812 13.725 -20.143 1.00 51.91 294 SER A N 1
ATOM 2298 C CA . SER A 1 294 ? 7.094 13.180 -19.725 1.00 51.91 294 SER A CA 1
ATOM 2299 C C . SER A 1 294 ? 7.781 12.566 -20.931 1.00 51.91 294 SER A C 1
ATOM 2301 O O . SER A 1 294 ? 7.347 11.539 -21.443 1.00 51.91 294 SER A O 1
ATOM 2303 N N . ASN A 1 295 ? 8.888 13.169 -21.354 1.00 67.25 295 ASN A N 1
ATOM 2304 C CA . ASN A 1 295 ? 9.770 12.613 -22.378 1.00 67.25 295 ASN A CA 1
ATOM 2305 C C . ASN A 1 295 ? 10.669 11.493 -21.808 1.00 67.25 295 ASN A C 1
ATOM 2307 O O . ASN A 1 295 ? 11.740 11.226 -22.345 1.00 67.25 295 ASN A O 1
ATOM 2311 N N . GLN A 1 296 ? 10.268 10.872 -20.693 1.00 79.50 296 GLN A N 1
ATOM 2312 C CA . GLN A 1 296 ? 11.018 9.855 -19.959 1.00 79.50 296 GLN A CA 1
ATOM 2313 C C . GLN A 1 296 ? 10.080 8.762 -19.438 1.00 79.50 296 GLN A C 1
ATOM 2315 O O . GLN A 1 296 ? 8.920 9.012 -19.104 1.00 79.50 296 GLN A O 1
ATOM 2320 N N . TRP A 1 297 ? 10.613 7.547 -19.336 1.00 85.12 297 TRP A N 1
ATOM 2321 C CA . TRP A 1 297 ? 9.976 6.436 -18.641 1.00 85.12 297 TRP A CA 1
ATOM 2322 C C . TRP A 1 297 ? 10.049 6.661 -17.128 1.00 85.12 297 TRP A C 1
ATOM 2324 O O . TRP A 1 297 ? 11.138 6.705 -16.562 1.00 85.12 297 TRP A O 1
ATOM 2334 N N . ILE A 1 298 ? 8.896 6.813 -16.473 1.00 86.19 298 ILE A N 1
ATOM 2335 C CA . ILE A 1 298 ? 8.786 7.002 -15.015 1.00 86.19 298 ILE A CA 1
ATOM 2336 C C . ILE A 1 298 ? 7.614 6.162 -14.503 1.00 86.19 298 ILE A C 1
ATOM 2338 O O . ILE A 1 298 ? 6.590 6.062 -15.177 1.00 86.19 298 ILE A O 1
ATOM 2342 N N . ILE A 1 299 ? 7.728 5.593 -13.305 1.00 89.00 299 ILE A N 1
ATOM 2343 C CA . ILE A 1 299 ? 6.654 4.849 -12.640 1.00 89.00 299 ILE A CA 1
ATOM 2344 C C . ILE A 1 299 ? 6.442 5.364 -11.211 1.00 89.00 299 ILE A C 1
ATOM 2346 O O . ILE A 1 299 ? 7.386 5.736 -10.524 1.00 89.00 299 ILE A O 1
ATOM 2350 N N . ASN A 1 300 ? 5.187 5.393 -10.769 1.00 84.81 300 ASN A N 1
ATOM 2351 C CA . ASN A 1 300 ? 4.770 5.709 -9.408 1.00 84.81 300 ASN A CA 1
ATOM 2352 C C . ASN A 1 300 ? 4.147 4.443 -8.804 1.00 84.81 300 ASN A C 1
ATOM 2354 O O . ASN A 1 300 ? 3.023 4.069 -9.151 1.00 84.81 300 ASN A O 1
ATOM 2358 N N . VAL A 1 301 ? 4.918 3.786 -7.939 1.00 86.38 301 VAL A N 1
ATOM 2359 C CA . VAL A 1 301 ? 4.553 2.604 -7.148 1.00 86.38 301 VAL A CA 1
ATOM 2360 C C . VAL A 1 301 ? 5.105 2.780 -5.725 1.00 86.38 301 VAL A C 1
ATOM 2362 O O . VAL A 1 301 ? 6.161 3.392 -5.568 1.00 86.38 301 VAL A O 1
ATOM 2365 N N . PRO A 1 302 ? 4.426 2.284 -4.678 1.00 86.00 302 PRO A N 1
ATOM 2366 C CA . PRO A 1 302 ? 4.955 2.318 -3.315 1.00 86.00 302 PRO A CA 1
ATOM 2367 C C . PRO A 1 302 ? 6.096 1.292 -3.157 1.00 86.00 302 PRO A C 1
ATOM 2369 O O . PRO A 1 302 ? 5.941 0.163 -3.618 1.00 86.00 302 PRO A O 1
ATOM 2372 N N . PRO A 1 303 ? 7.214 1.615 -2.481 1.00 80.12 303 PRO A N 1
ATOM 2373 C CA . PRO A 1 303 ? 8.344 0.686 -2.347 1.00 80.12 303 PRO A CA 1
ATOM 2374 C C . PRO A 1 303 ? 8.032 -0.518 -1.443 1.00 80.12 303 PRO A C 1
ATOM 2376 O O . PRO A 1 303 ? 8.534 -1.616 -1.678 1.00 80.12 303 PRO A O 1
ATOM 2379 N N . THR A 1 304 ? 7.154 -0.338 -0.451 1.00 86.50 304 THR A N 1
ATOM 2380 C CA . THR A 1 304 ? 6.651 -1.405 0.428 1.00 86.50 304 THR A CA 1
ATOM 2381 C C . THR A 1 304 ? 5.156 -1.213 0.678 1.00 86.50 304 THR A C 1
ATOM 2383 O O . THR A 1 304 ? 4.715 -0.079 0.871 1.00 86.50 304 THR A O 1
ATOM 2386 N N . ILE A 1 305 ? 4.381 -2.302 0.715 1.00 88.94 305 ILE A N 1
ATOM 2387 C CA . ILE A 1 305 ? 2.973 -2.307 1.153 1.00 88.94 305 ILE A CA 1
ATOM 2388 C C . ILE A 1 305 ? 2.772 -3.376 2.242 1.00 88.94 305 ILE A C 1
ATOM 2390 O O . ILE A 1 305 ? 3.130 -4.531 2.001 1.00 88.94 305 ILE A O 1
ATOM 2394 N N . PRO A 1 306 ? 2.171 -3.055 3.403 1.00 89.00 306 PRO A N 1
ATOM 2395 C CA . PRO A 1 306 ? 1.744 -4.060 4.372 1.00 89.00 306 PRO A CA 1
ATOM 2396 C C . PRO A 1 306 ? 0.520 -4.844 3.873 1.00 89.00 306 PRO A C 1
ATOM 2398 O O . PRO A 1 306 ? -0.453 -4.272 3.375 1.00 89.00 306 PRO A O 1
ATOM 2401 N N . ALA A 1 307 ? 0.531 -6.166 4.031 1.00 93.44 307 ALA A N 1
ATOM 2402 C CA . ALA A 1 307 ? -0.596 -7.022 3.672 1.00 93.44 307 ALA A CA 1
ATOM 2403 C C . ALA A 1 307 ? -0.777 -8.171 4.668 1.00 93.44 307 ALA A C 1
ATOM 2405 O O . ALA A 1 307 ? 0.163 -8.905 4.969 1.00 93.44 307 ALA A O 1
ATOM 2406 N N . LEU A 1 308 ? -2.011 -8.363 5.139 1.00 95.31 308 LEU A N 1
ATOM 2407 C CA . LEU A 1 308 ? -2.361 -9.487 6.002 1.00 95.31 308 LEU A CA 1
ATOM 2408 C C . LEU A 1 308 ? -2.310 -10.800 5.210 1.00 95.31 308 LEU A C 1
ATOM 2410 O O . LEU A 1 308 ? -3.063 -10.990 4.254 1.00 95.31 308 LEU A O 1
ATOM 2414 N N . GLN A 1 309 ? -1.463 -11.733 5.642 1.00 96.31 309 GLN A N 1
ATOM 2415 C CA . GLN A 1 309 ? -1.365 -13.078 5.075 1.00 96.31 309 GLN A CA 1
ATOM 2416 C C . GLN A 1 309 ? -2.735 -13.781 5.104 1.00 96.31 309 GLN A C 1
ATOM 2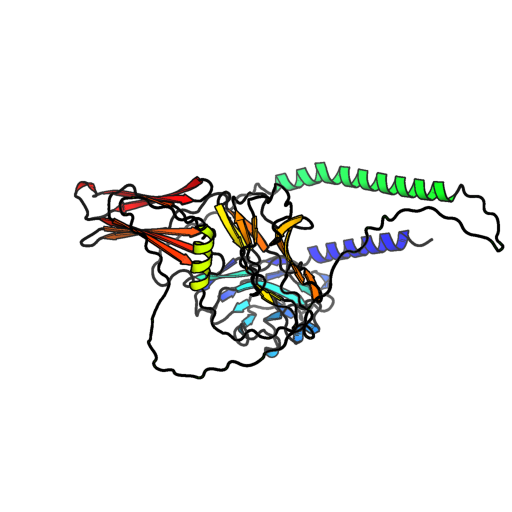418 O O . GLN A 1 309 ? -3.321 -13.938 6.177 1.00 96.31 309 GLN A O 1
ATOM 2423 N N . GLY A 1 310 ? -3.204 -14.249 3.946 1.00 95.69 310 GLY A N 1
ATOM 2424 C CA . GLY A 1 310 ? -4.537 -14.824 3.721 1.00 95.69 310 GLY A CA 1
ATOM 2425 C C . GLY A 1 310 ? -5.545 -13.839 3.114 1.00 95.69 310 GLY A C 1
ATOM 2426 O O . GLY A 1 310 ? -6.454 -14.265 2.403 1.00 95.69 310 GLY A O 1
ATOM 2427 N N . SER A 1 311 ? -5.347 -12.534 3.312 1.00 95.94 311 SER A N 1
ATOM 2428 C CA . SER A 1 311 ? -6.141 -11.478 2.676 1.00 95.94 311 SER A CA 1
ATOM 2429 C C . SER A 1 311 ? -5.618 -11.159 1.267 1.00 95.94 311 SER A C 1
ATOM 2431 O O . SER A 1 311 ? -4.743 -11.856 0.746 1.00 95.94 311 SER A O 1
ATOM 2433 N N . CYS A 1 312 ? -6.150 -10.113 0.634 1.00 94.75 312 CYS A N 1
ATOM 2434 C CA . CYS A 1 312 ? -5.637 -9.578 -0.626 1.00 94.75 312 CYS A CA 1
ATOM 2435 C C . CYS A 1 312 ? -4.888 -8.249 -0.438 1.00 94.75 312 CYS A C 1
ATOM 2437 O O . CYS A 1 312 ? -5.006 -7.592 0.595 1.00 94.75 312 CYS A O 1
ATOM 2439 N N . VAL A 1 313 ? -4.125 -7.848 -1.452 1.00 95.31 313 VAL A N 1
ATOM 2440 C CA . VAL A 1 313 ? -3.467 -6.543 -1.545 1.00 95.31 313 VAL A CA 1
ATOM 2441 C C . VAL A 1 313 ? -3.611 -5.993 -2.959 1.00 95.31 313 VAL A C 1
ATOM 2443 O O . VAL A 1 313 ? -3.433 -6.712 -3.946 1.00 95.31 313 VAL A O 1
ATOM 2446 N N . VAL A 1 314 ? -3.931 -4.706 -3.068 1.00 94.50 314 VAL A N 1
ATOM 2447 C CA . VAL A 1 314 ? -3.883 -3.970 -4.336 1.00 94.50 314 VAL A CA 1
ATOM 2448 C C . VAL A 1 314 ? -2.605 -3.136 -4.370 1.00 94.50 314 VAL A C 1
ATOM 2450 O O . VAL A 1 314 ? -2.390 -2.288 -3.509 1.00 94.50 314 VAL A O 1
ATOM 2453 N N . ILE A 1 315 ? -1.760 -3.380 -5.372 1.00 95.38 315 ILE A N 1
ATOM 2454 C CA . ILE A 1 315 ? -0.527 -2.635 -5.641 1.00 95.38 315 ILE A CA 1
ATOM 2455 C C . ILE A 1 315 ? -0.855 -1.501 -6.628 1.00 95.38 315 ILE A C 1
ATOM 2457 O O . ILE A 1 315 ? -0.973 -1.777 -7.830 1.00 95.38 315 ILE A O 1
ATOM 2461 N N . PRO A 1 316 ? -1.030 -0.245 -6.169 1.00 93.06 316 PRO A N 1
ATOM 2462 C CA . PRO A 1 316 ? -1.323 0.888 -7.037 1.00 93.06 316 PRO A CA 1
ATOM 2463 C C . PRO A 1 316 ? -0.111 1.220 -7.898 1.00 93.06 316 PRO A C 1
ATOM 2465 O O . PRO A 1 316 ? 1.025 1.223 -7.426 1.00 93.06 316 PRO A O 1
ATOM 2468 N N . CYS A 1 317 ? -0.364 1.496 -9.173 1.00 93.19 317 CYS A N 1
ATOM 2469 C CA . CYS A 1 317 ? 0.688 1.653 -10.164 1.00 93.19 317 CYS A CA 1
ATOM 2470 C C . CYS A 1 317 ? 0.224 2.578 -11.289 1.00 93.19 317 CYS A C 1
ATOM 2472 O O . CYS A 1 317 ? -0.775 2.298 -11.960 1.00 93.19 317 CYS A O 1
ATOM 2474 N N . ALA A 1 318 ? 0.967 3.660 -11.510 1.00 92.19 318 ALA A N 1
ATOM 2475 C CA . ALA A 1 318 ? 0.800 4.559 -12.650 1.00 92.19 318 ALA A CA 1
ATOM 2476 C C . ALA A 1 318 ? 2.157 4.805 -13.322 1.00 92.19 318 ALA A C 1
ATOM 2478 O O . ALA A 1 318 ? 3.160 4.931 -12.624 1.00 92.19 318 ALA A O 1
ATOM 2479 N N . TYR A 1 319 ? 2.209 4.878 -14.653 1.00 88.88 319 TYR A N 1
ATOM 2480 C CA . TYR A 1 319 ? 3.464 5.057 -15.395 1.00 88.88 319 TYR A CA 1
ATOM 2481 C C . TYR A 1 319 ? 3.343 6.096 -16.512 1.00 88.88 319 TYR A C 1
ATOM 2483 O O . TYR A 1 319 ? 2.319 6.204 -17.177 1.00 88.88 319 TYR A O 1
ATOM 2491 N N . THR A 1 320 ? 4.422 6.827 -16.769 1.00 86.31 320 THR A N 1
ATOM 2492 C CA . THR A 1 320 ? 4.567 7.690 -17.946 1.00 86.31 320 THR A CA 1
ATOM 2493 C C . THR A 1 320 ? 5.664 7.150 -18.857 1.00 86.31 320 THR A C 1
ATOM 2495 O O . THR A 1 320 ? 6.502 6.342 -18.447 1.00 86.31 320 THR A O 1
ATOM 2498 N N . TYR A 1 321 ? 5.607 7.549 -20.123 1.00 86.56 321 TYR A N 1
ATOM 2499 C CA . TYR A 1 321 ? 6.543 7.150 -21.164 1.00 86.56 321 TYR A CA 1
ATOM 2500 C C . TYR A 1 321 ? 6.620 8.258 -22.225 1.00 86.56 321 TYR A C 1
ATOM 2502 O O . TYR A 1 321 ? 5.640 9.007 -22.357 1.00 86.56 321 TYR A O 1
ATOM 2510 N N . PRO A 1 322 ? 7.734 8.375 -22.976 1.00 85.81 322 PRO A N 1
ATOM 2511 C CA . PRO A 1 322 ? 7.908 9.451 -23.944 1.00 85.81 322 PRO A CA 1
ATOM 2512 C C . PRO A 1 322 ? 6.805 9.458 -25.009 1.00 85.81 322 PRO A C 1
ATOM 2514 O O . PRO A 1 322 ? 6.289 8.413 -25.412 1.00 85.81 322 PRO A O 1
ATOM 2517 N N . LYS A 1 323 ? 6.428 10.649 -25.492 1.00 79.12 323 LYS A N 1
ATOM 2518 C CA . LYS A 1 323 ? 5.473 10.753 -26.605 1.00 79.12 323 LYS A CA 1
ATOM 2519 C C . LYS A 1 323 ? 6.059 10.044 -27.839 1.00 79.12 323 LYS A C 1
ATOM 2521 O O . LYS A 1 323 ? 7.192 10.343 -28.214 1.00 79.12 323 LYS A O 1
ATOM 2526 N N . PRO A 1 324 ? 5.319 9.127 -28.488 1.00 74.62 324 PRO A N 1
ATOM 2527 C CA . PRO A 1 324 ? 5.819 8.440 -29.669 1.00 74.62 324 PRO A CA 1
ATOM 2528 C C . PRO A 1 324 ? 5.926 9.411 -30.858 1.00 74.62 324 PRO A C 1
ATOM 2530 O O . PRO A 1 324 ? 5.038 10.257 -31.025 1.00 74.62 324 PRO A O 1
ATOM 2533 N N . PRO A 1 325 ? 6.923 9.255 -31.750 1.00 68.94 325 PRO A N 1
ATOM 2534 C CA . PRO A 1 325 ? 6.812 9.789 -33.103 1.00 68.94 325 PRO A CA 1
ATOM 2535 C C . PRO A 1 325 ? 5.561 9.203 -33.791 1.00 68.94 325 PRO A C 1
ATOM 2537 O O . PRO A 1 325 ? 5.081 8.116 -33.456 1.00 68.94 325 PRO A O 1
ATOM 2540 N N . SER A 1 326 ? 4.951 9.977 -34.688 1.00 69.94 326 SER A N 1
ATOM 2541 C CA . SER A 1 326 ? 3.510 9.879 -34.960 1.00 69.94 326 SER A CA 1
ATOM 2542 C C . SER A 1 326 ? 3.015 8.548 -35.551 1.00 69.94 326 SER A C 1
ATOM 2544 O O . SER A 1 326 ? 3.636 7.978 -36.442 1.00 69.94 326 SER A O 1
ATOM 2546 N N . LYS A 1 327 ? 1.795 8.150 -35.153 1.00 59.38 327 LYS A N 1
ATOM 2547 C CA . LYS A 1 327 ? 0.927 7.157 -35.830 1.00 59.38 327 LYS A CA 1
ATOM 2548 C C . LYS A 1 327 ? 1.480 5.722 -35.994 1.00 59.38 327 LYS A C 1
ATOM 2550 O O . LYS A 1 327 ? 1.091 5.030 -36.931 1.00 59.38 327 LYS A O 1
ATOM 2555 N N . ALA A 1 328 ? 2.278 5.223 -35.043 1.00 56.53 328 ALA A N 1
ATOM 2556 C CA . ALA A 1 328 ? 2.683 3.805 -35.010 1.00 56.53 328 ALA A CA 1
ATOM 2557 C C . ALA A 1 328 ? 2.121 2.967 -33.840 1.00 56.53 328 ALA A C 1
ATOM 2559 O O . ALA A 1 328 ? 1.987 1.752 -34.006 1.00 56.53 328 ALA A O 1
ATOM 2560 N N . ILE A 1 329 ? 1.753 3.563 -32.690 1.00 57.47 329 ILE A N 1
ATOM 2561 C CA . ILE A 1 329 ? 1.222 2.797 -31.542 1.00 57.47 329 ILE A CA 1
ATOM 2562 C C . ILE A 1 329 ? -0.091 2.103 -31.924 1.00 57.47 329 ILE A C 1
ATOM 2564 O O . ILE A 1 329 ? -1.152 2.720 -32.031 1.00 57.47 329 ILE A O 1
ATOM 2568 N N . LEU A 1 330 ? -0.023 0.778 -32.046 1.00 60.41 330 LEU A N 1
ATOM 2569 C CA . LEU A 1 330 ? -1.197 -0.077 -31.950 1.00 60.41 330 LEU A CA 1
ATOM 2570 C C . LEU A 1 330 ? -1.728 0.018 -30.516 1.00 60.41 330 LEU A C 1
ATOM 2572 O O . LEU A 1 330 ? -0.962 -0.118 -29.565 1.00 60.41 330 LEU A O 1
ATOM 2576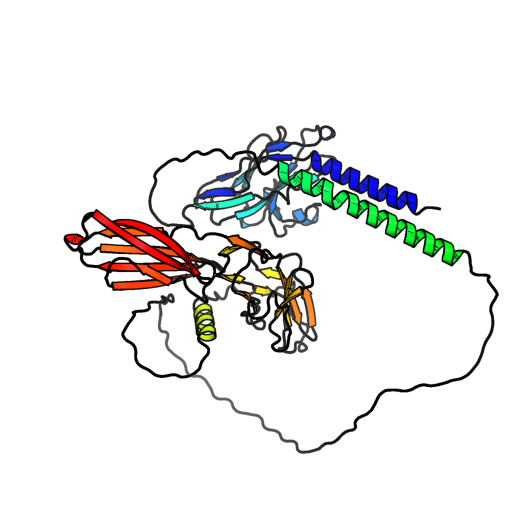 N N . ASN A 1 331 ? -3.043 0.180 -30.351 1.00 67.44 331 ASN A N 1
ATOM 2577 C CA . ASN A 1 331 ? -3.737 0.326 -29.059 1.00 67.44 331 ASN A CA 1
ATOM 2578 C C . ASN A 1 331 ? -3.773 -0.978 -28.209 1.00 67.44 331 ASN A C 1
ATOM 2580 O O . ASN A 1 331 ? -4.787 -1.318 -27.594 1.00 67.44 331 ASN A O 1
ATOM 2584 N N . ARG A 1 332 ? -2.663 -1.730 -28.201 1.00 81.94 332 ARG A N 1
ATOM 2585 C CA . ARG A 1 332 ? -2.489 -3.117 -27.745 1.00 81.94 332 ARG A CA 1
ATOM 2586 C C . ARG A 1 332 ? -1.272 -3.248 -26.816 1.00 81.94 332 ARG A C 1
ATOM 2588 O O . ARG A 1 332 ? -0.379 -4.061 -27.043 1.00 81.94 332 ARG A O 1
ATOM 2595 N N . TYR A 1 333 ? -1.256 -2.426 -25.773 1.00 89.81 333 TYR A N 1
ATOM 2596 C CA . TYR A 1 333 ? -0.299 -2.484 -24.666 1.00 89.81 333 TYR A CA 1
ATOM 2597 C C . TYR A 1 333 ? -0.265 -3.885 -24.030 1.00 89.81 333 TYR A C 1
ATOM 2599 O O . TYR A 1 333 ? -1.323 -4.468 -23.766 1.00 89.81 333 TYR A O 1
ATOM 2607 N N . ARG A 1 334 ? 0.933 -4.407 -23.746 1.00 94.75 334 ARG A N 1
ATOM 2608 C CA . ARG A 1 334 ? 1.130 -5.652 -22.987 1.00 94.75 334 ARG A CA 1
ATOM 2609 C C . ARG A 1 334 ? 1.878 -5.334 -21.691 1.00 94.75 334 ARG A C 1
ATOM 2611 O O . ARG A 1 334 ? 3.059 -5.004 -21.721 1.00 94.75 334 ARG A O 1
ATOM 2618 N N . GLY A 1 335 ? 1.184 -5.392 -20.562 1.00 96.75 335 GLY A N 1
ATOM 2619 C CA . GLY A 1 335 ? 1.748 -5.163 -19.233 1.00 96.75 335 GLY A CA 1
ATOM 2620 C C . GLY A 1 335 ? 2.074 -6.480 -18.541 1.00 96.75 335 GLY A C 1
ATOM 2621 O O . GLY A 1 335 ? 1.332 -7.455 -18.672 1.00 96.75 335 GLY A O 1
ATOM 2622 N N . PHE A 1 336 ? 3.167 -6.495 -17.787 1.00 98.00 336 PHE A N 1
ATOM 2623 C CA . PHE A 1 336 ? 3.653 -7.647 -17.041 1.00 98.00 336 PHE A CA 1
ATOM 2624 C C . PHE A 1 336 ? 4.141 -7.186 -15.669 1.00 98.00 336 PHE A C 1
ATOM 2626 O O . PHE A 1 336 ? 5.085 -6.406 -15.570 1.00 98.00 336 PHE A O 1
ATOM 2633 N N . TRP A 1 337 ? 3.535 -7.694 -14.603 1.00 98.44 337 TRP A N 1
ATOM 2634 C CA . TRP A 1 337 ? 4.176 -7.682 -13.293 1.00 98.44 337 TRP A CA 1
ATOM 2635 C C . TRP A 1 337 ? 5.152 -8.847 -13.207 1.00 98.44 337 TRP A C 1
ATOM 2637 O O . TRP A 1 337 ? 4.837 -9.956 -13.638 1.00 98.44 337 TRP A O 1
ATOM 2647 N N . MET A 1 338 ? 6.334 -8.586 -12.664 1.00 98.06 338 MET A N 1
ATOM 2648 C CA . MET A 1 338 ? 7.489 -9.476 -12.694 1.00 98.06 338 MET A CA 1
ATOM 2649 C C . MET A 1 338 ? 8.051 -9.683 -11.288 1.00 98.06 338 MET A C 1
ATOM 2651 O O . MET A 1 338 ? 8.155 -8.727 -10.525 1.00 98.06 338 MET A O 1
ATOM 2655 N N . ARG A 1 339 ? 8.494 -10.904 -10.974 1.00 96.69 339 ARG A N 1
ATOM 2656 C CA . ARG A 1 339 ? 9.310 -11.235 -9.795 1.00 96.69 339 ARG A CA 1
ATOM 2657 C C . ARG A 1 339 ? 10.565 -11.960 -10.268 1.00 96.69 339 ARG A C 1
ATOM 2659 O O . ARG A 1 339 ? 10.498 -13.109 -10.713 1.00 96.69 339 ARG A O 1
ATOM 2666 N N . GLY A 1 340 ? 11.702 -11.265 -10.257 1.00 92.50 340 GLY A N 1
ATOM 2667 C CA . GLY A 1 340 ? 12.894 -11.703 -10.991 1.00 92.50 340 GLY A CA 1
ATOM 2668 C C . GLY A 1 340 ? 12.572 -11.886 -12.481 1.00 92.50 340 GLY A C 1
ATOM 2669 O O . GLY A 1 340 ? 12.195 -10.926 -13.154 1.00 92.50 340 GLY A O 1
ATOM 2670 N N . ASN A 1 341 ? 12.655 -13.126 -12.970 1.00 92.00 341 ASN A N 1
ATOM 2671 C CA . ASN A 1 341 ? 12.281 -13.501 -14.343 1.00 92.00 341 ASN A CA 1
ATOM 2672 C C . ASN A 1 341 ? 10.871 -14.125 -14.456 1.00 92.00 341 ASN A C 1
ATOM 2674 O O . ASN A 1 341 ? 10.431 -14.446 -15.557 1.00 92.00 341 ASN A O 1
ATOM 2678 N N . THR A 1 342 ? 10.147 -14.303 -13.347 1.00 95.56 342 THR A N 1
ATOM 2679 C CA . THR A 1 342 ? 8.791 -14.881 -13.343 1.00 95.56 342 THR A CA 1
ATOM 2680 C C . THR A 1 342 ? 7.752 -13.807 -13.657 1.00 95.56 342 THR A C 1
ATOM 2682 O O . THR A 1 342 ? 7.733 -12.778 -12.985 1.00 95.56 342 THR A O 1
ATOM 2685 N N . ILE A 1 343 ? 6.854 -14.052 -14.617 1.00 97.31 343 ILE A N 1
ATOM 2686 C CA . ILE A 1 343 ? 5.653 -13.222 -14.802 1.00 97.31 343 ILE A CA 1
ATOM 2687 C C . ILE A 1 343 ? 4.650 -13.574 -13.700 1.00 97.31 343 ILE A C 1
ATOM 2689 O O . ILE A 1 343 ? 4.218 -14.719 -13.570 1.00 97.31 343 ILE A O 1
ATOM 2693 N N . VAL A 1 344 ? 4.303 -12.563 -12.913 1.00 97.12 344 VAL A N 1
ATOM 2694 C CA . VAL A 1 344 ? 3.392 -12.612 -11.766 1.00 97.12 344 VAL A CA 1
ATOM 2695 C C . VAL A 1 344 ? 1.965 -12.321 -12.203 1.00 97.12 344 VAL A C 1
ATOM 2697 O O . VAL A 1 344 ? 1.051 -12.999 -11.755 1.00 97.12 344 VAL A O 1
ATOM 2700 N N . SER A 1 345 ? 1.755 -11.347 -13.093 1.00 97.69 345 SER A N 1
ATOM 2701 C CA . SER A 1 345 ? 0.444 -11.057 -13.688 1.00 97.69 345 SER A CA 1
ATOM 2702 C C . SER A 1 345 ? 0.584 -10.312 -15.014 1.00 97.69 345 SER A C 1
ATOM 2704 O O . SER A 1 345 ? 1.610 -9.685 -15.271 1.00 97.69 345 SER A O 1
ATOM 2706 N N . THR A 1 346 ? -0.441 -10.364 -15.864 1.00 97.31 346 THR A N 1
ATOM 2707 C CA . THR A 1 346 ? -0.461 -9.698 -17.174 1.00 97.31 346 THR A CA 1
ATOM 2708 C C . THR A 1 346 ? -1.896 -9.451 -17.646 1.00 97.31 346 THR A C 1
ATOM 2710 O O . THR A 1 346 ? -2.827 -10.092 -17.167 1.00 97.31 346 THR A O 1
ATOM 2713 N N . ASN A 1 347 ? -2.085 -8.539 -18.604 1.00 95.19 347 ASN A N 1
ATOM 2714 C CA . ASN A 1 347 ? -3.365 -8.309 -19.286 1.00 95.19 347 ASN A CA 1
ATOM 2715 C C . ASN A 1 347 ? -3.597 -9.241 -20.498 1.00 95.19 347 ASN A C 1
ATOM 2717 O O . ASN A 1 347 ? -4.491 -8.988 -21.306 1.00 95.19 347 ASN A O 1
ATOM 2721 N N . LEU A 1 348 ? -2.774 -10.281 -20.677 1.00 93.44 348 LEU A N 1
ATOM 2722 C CA . LEU A 1 348 ? -2.876 -11.240 -21.780 1.00 93.44 348 LEU A CA 1
ATOM 2723 C C . LEU A 1 348 ? -3.707 -12.475 -21.363 1.00 93.44 348 LEU A C 1
ATOM 2725 O O . LEU A 1 348 ? -3.190 -13.327 -20.643 1.00 93.44 348 LEU A O 1
ATOM 2729 N N . PRO A 1 349 ? -4.957 -12.646 -21.844 1.00 85.69 349 PRO A N 1
ATOM 2730 C CA . PRO A 1 349 ? -5.892 -13.645 -21.303 1.00 85.69 349 PRO A CA 1
ATOM 2731 C C . PRO A 1 349 ? -5.524 -15.106 -21.609 1.00 85.69 349 PRO A C 1
ATOM 2733 O O . PRO A 1 349 ? -6.034 -16.012 -20.964 1.00 85.69 349 PRO A O 1
ATOM 2736 N N . LYS A 1 350 ? -4.638 -15.353 -22.584 1.00 87.50 350 LYS A N 1
ATOM 2737 C CA . LYS A 1 350 ? -4.123 -16.697 -22.909 1.00 87.50 350 LYS A CA 1
ATOM 2738 C C . LYS A 1 350 ? -2.785 -17.020 -22.220 1.00 87.50 350 LYS A C 1
ATOM 2740 O O . LYS A 1 350 ? -2.180 -18.043 -22.533 1.00 87.50 350 LYS A O 1
ATOM 2745 N N . TRP A 1 351 ? -2.286 -16.159 -21.327 1.00 90.81 351 TRP A N 1
ATOM 2746 C CA . TRP A 1 351 ? -0.995 -16.374 -20.674 1.00 90.81 351 TRP A CA 1
ATOM 2747 C C . TRP A 1 351 ? -1.104 -17.363 -19.506 1.00 90.81 351 TRP A C 1
ATOM 2749 O O . TRP A 1 351 ? -1.823 -17.116 -18.540 1.00 90.81 351 TRP A O 1
ATOM 2759 N N . ARG A 1 352 ? -0.341 -18.460 -19.555 1.00 92.19 352 ARG A N 1
ATOM 2760 C CA . ARG A 1 352 ? -0.212 -19.396 -18.428 1.00 92.19 352 ARG A CA 1
ATOM 2761 C C . ARG A 1 352 ? 0.779 -18.832 -17.407 1.00 92.19 352 ARG A C 1
ATOM 2763 O O . ARG A 1 352 ? 1.985 -18.811 -17.642 1.00 92.19 352 ARG A O 1
ATOM 2770 N N . LEU A 1 353 ? 0.256 -18.319 -16.295 1.00 94.75 353 LEU A N 1
ATOM 2771 C CA . LEU A 1 353 ? 1.046 -17.981 -15.107 1.00 94.75 353 LEU A CA 1
ATOM 2772 C C . LEU A 1 353 ? 1.493 -19.272 -14.404 1.00 94.75 353 LEU A C 1
ATOM 2774 O O . LEU A 1 353 ? 0.812 -20.289 -14.507 1.00 94.75 353 LEU A O 1
ATOM 2778 N N . LYS A 1 354 ? 2.597 -19.225 -13.649 1.00 94.00 354 LYS A N 1
ATOM 2779 C CA . LYS A 1 354 ? 2.941 -20.318 -12.725 1.00 94.00 354 LYS A CA 1
ATOM 2780 C C . LYS A 1 354 ? 1.875 -20.459 -11.638 1.00 94.00 354 LYS A C 1
ATOM 2782 O O . LYS A 1 354 ? 1.311 -19.455 -11.201 1.00 94.00 354 LYS A O 1
ATOM 2787 N N . ASP A 1 355 ? 1.709 -21.662 -11.100 1.00 92.75 355 ASP A N 1
ATOM 2788 C CA . ASP A 1 355 ? 0.689 -21.973 -10.086 1.00 92.75 355 ASP A CA 1
ATOM 2789 C C . ASP A 1 355 ? 0.875 -21.253 -8.739 1.00 92.75 355 ASP A C 1
ATOM 2791 O O . ASP A 1 355 ? -0.070 -21.118 -7.963 1.00 92.75 355 ASP A O 1
ATOM 2795 N N . GLU A 1 356 ? 2.060 -20.686 -8.478 1.00 94.00 356 GLU A N 1
ATOM 2796 C CA . GLU A 1 356 ? 2.260 -19.749 -7.365 1.00 94.00 356 GLU A CA 1
ATOM 2797 C C . GLU A 1 356 ? 1.419 -18.461 -7.496 1.00 94.00 356 GLU A C 1
ATOM 2799 O O . GLU A 1 356 ? 1.000 -17.921 -6.472 1.00 94.00 356 GLU A O 1
ATOM 2804 N N . PHE A 1 357 ? 1.107 -18.000 -8.715 1.00 94.81 357 PHE A N 1
ATOM 2805 C CA . PHE A 1 357 ? 0.347 -16.764 -8.985 1.00 94.81 357 PHE A CA 1
ATOM 2806 C C . PHE A 1 357 ? -0.960 -16.980 -9.763 1.00 94.81 357 PHE A C 1
ATOM 2808 O O . PHE A 1 357 ? -1.854 -16.135 -9.703 1.00 94.81 357 PHE A O 1
ATOM 2815 N N . ASN A 1 358 ? -1.096 -18.109 -10.462 1.00 93.00 358 ASN A N 1
ATOM 2816 C CA . ASN A 1 358 ? -2.290 -18.512 -11.204 1.00 93.00 358 ASN A CA 1
ATOM 2817 C C . ASN A 1 358 ? -3.562 -18.369 -10.344 1.00 93.00 358 ASN A C 1
ATOM 2819 O O . ASN A 1 358 ? -3.579 -18.767 -9.179 1.00 93.00 358 ASN A O 1
ATOM 2823 N N . LYS A 1 359 ? -4.614 -17.758 -10.903 1.00 91.31 359 LYS A N 1
ATOM 2824 C CA . LYS A 1 359 ? -5.876 -17.358 -10.236 1.00 91.31 359 LYS A CA 1
ATOM 2825 C C . LYS A 1 359 ? -5.758 -16.403 -9.028 1.00 91.31 359 LYS A C 1
ATOM 2827 O O . LYS A 1 359 ? -6.768 -15.814 -8.658 1.00 91.31 359 LYS A O 1
ATOM 2832 N N . ARG A 1 360 ? -4.572 -16.200 -8.437 1.00 95.31 360 ARG A N 1
ATOM 2833 C CA . ARG A 1 360 ? -4.348 -15.260 -7.321 1.00 95.31 360 ARG A CA 1
ATOM 2834 C C . ARG A 1 360 ? -4.075 -13.833 -7.779 1.00 95.31 360 ARG A C 1
ATOM 2836 O O . ARG A 1 360 ? -4.365 -12.900 -7.040 1.00 95.31 360 ARG A O 1
ATOM 2843 N N . THR A 1 361 ? -3.486 -13.638 -8.956 1.00 96.31 361 THR A N 1
ATOM 2844 C CA . THR A 1 361 ? -3.093 -12.306 -9.434 1.00 96.31 361 THR A CA 1
ATOM 2845 C C . THR A 1 361 ? -3.946 -11.825 -10.599 1.00 96.31 361 THR A C 1
ATOM 2847 O O . THR A 1 361 ? -4.332 -12.596 -11.479 1.00 96.31 361 THR A O 1
ATOM 2850 N N . ARG A 1 362 ? -4.194 -10.514 -10.655 1.00 94.88 362 ARG A N 1
ATOM 2851 C CA . ARG A 1 362 ? -4.854 -9.869 -11.797 1.00 94.88 362 ARG A CA 1
ATOM 2852 C C . ARG A 1 362 ? -4.350 -8.446 -11.991 1.00 94.88 362 ARG A C 1
ATOM 2854 O O . ARG A 1 362 ? -4.406 -7.634 -11.071 1.00 94.88 362 ARG A O 1
ATOM 2861 N N . LEU A 1 363 ? -3.930 -8.119 -13.210 1.00 95.94 363 LEU A N 1
ATOM 2862 C CA . LEU A 1 363 ? -3.697 -6.740 -13.635 1.00 95.94 363 LEU A CA 1
ATOM 2863 C C . LEU A 1 363 ? -5.072 -6.071 -13.824 1.00 95.94 363 LEU A C 1
ATOM 2865 O O . LEU A 1 363 ? -5.793 -6.394 -14.763 1.00 95.94 363 LEU A O 1
ATOM 2869 N N . VAL A 1 364 ? -5.449 -5.194 -12.891 1.00 94.19 364 VAL A N 1
ATOM 2870 C CA . VAL A 1 364 ? -6.754 -4.498 -12.848 1.00 94.19 364 VAL A CA 1
ATOM 2871 C C . VAL A 1 364 ? -6.685 -3.075 -13.415 1.00 94.19 364 VAL A C 1
ATOM 2873 O O . VAL A 1 364 ? -7.704 -2.483 -13.764 1.00 94.19 364 VAL A O 1
ATOM 2876 N N . GLY A 1 365 ? -5.478 -2.518 -13.538 1.00 91.19 365 GLY A N 1
ATOM 2877 C CA . GLY A 1 365 ? -5.233 -1.226 -14.168 1.00 91.19 365 GLY A CA 1
ATOM 2878 C C . GLY A 1 365 ? -5.482 -1.222 -15.682 1.00 91.19 365 GLY A C 1
ATOM 2879 O O . GLY A 1 365 ? -5.099 -2.137 -16.412 1.00 91.19 365 GLY A O 1
ATOM 2880 N N . LYS A 1 366 ? -6.087 -0.143 -16.186 1.00 92.12 366 LYS A N 1
ATOM 2881 C CA . LYS A 1 366 ? -6.238 0.097 -17.627 1.00 92.12 366 LYS A CA 1
ATOM 2882 C C . LYS A 1 366 ? -4.945 0.703 -18.188 1.00 92.12 366 LYS A C 1
ATOM 2884 O O . LYS A 1 366 ? -4.730 1.909 -18.104 1.00 92.12 366 LYS A O 1
ATOM 2889 N N . LEU A 1 367 ? -4.110 -0.120 -18.831 1.00 92.25 367 LEU A N 1
ATOM 2890 C CA . LEU A 1 367 ? -2.824 0.313 -19.413 1.00 92.25 367 LEU A CA 1
ATOM 2891 C C . LEU A 1 367 ? -2.961 1.492 -20.396 1.00 92.25 367 LEU A C 1
ATOM 2893 O O . LEU A 1 367 ? -2.126 2.389 -20.407 1.00 92.25 367 LEU A O 1
ATOM 2897 N N . LYS A 1 368 ? -4.052 1.545 -21.176 1.00 87.25 368 LYS A N 1
ATOM 2898 C CA . LYS A 1 368 ? -4.349 2.681 -22.074 1.00 87.25 368 LYS A CA 1
ATOM 2899 C C . LYS A 1 368 ? -4.428 4.025 -21.337 1.00 87.25 368 LYS A C 1
ATOM 2901 O O . LYS A 1 368 ? -4.075 5.045 -21.911 1.00 87.25 368 LYS A O 1
ATOM 2906 N N . THR A 1 369 ? -4.866 4.021 -20.078 1.00 89.19 369 THR A N 1
ATOM 2907 C CA . THR A 1 369 ? -4.938 5.198 -19.198 1.00 89.19 369 THR A CA 1
ATOM 2908 C C . THR A 1 369 ? -3.790 5.187 -18.182 1.00 89.19 369 THR A C 1
ATOM 2910 O O . THR A 1 369 ? -3.991 5.538 -17.021 1.00 89.19 369 THR A O 1
ATOM 2913 N N . ARG A 1 370 ? -2.606 4.698 -18.591 1.00 90.38 370 ARG A N 1
ATOM 2914 C CA . ARG A 1 370 ? -1.352 4.693 -17.809 1.00 90.38 370 ARG A CA 1
ATOM 2915 C C . ARG A 1 370 ? -1.402 3.975 -16.454 1.00 90.38 370 ARG A C 1
ATOM 2917 O O . ARG A 1 370 ? -0.467 4.069 -15.663 1.00 90.38 370 ARG A O 1
ATOM 2924 N N . ASN A 1 371 ? -2.459 3.208 -16.195 1.00 93.62 371 ASN A N 1
ATOM 2925 C CA . ASN A 1 371 ? -2.686 2.520 -14.932 1.00 93.62 371 ASN A CA 1
ATOM 2926 C C . ASN A 1 371 ? -2.254 1.050 -15.053 1.00 93.62 371 ASN A C 1
ATOM 2928 O O . ASN A 1 371 ? -2.812 0.296 -15.849 1.00 93.62 371 ASN A O 1
ATOM 2932 N N . CYS A 1 372 ? -1.267 0.649 -14.254 1.00 96.25 372 CYS A N 1
ATOM 2933 C CA . CYS A 1 372 ? -0.672 -0.691 -14.216 1.00 96.25 372 CYS A CA 1
ATOM 2934 C C . CYS A 1 372 ? -1.029 -1.482 -12.942 1.00 96.25 372 CYS A C 1
ATOM 2936 O O . CYS A 1 372 ? -0.412 -2.507 -12.658 1.00 96.25 372 CYS A O 1
ATOM 2938 N N . THR A 1 373 ? -2.011 -1.009 -12.166 1.00 96.25 373 THR A N 1
ATOM 2939 C CA . THR A 1 373 ? -2.392 -1.546 -10.846 1.00 96.25 373 THR A CA 1
ATOM 2940 C C . THR A 1 373 ? -2.696 -3.048 -10.888 1.00 96.25 373 THR A C 1
ATOM 2942 O O . THR A 1 373 ? -3.357 -3.536 -11.810 1.00 96.25 373 THR A O 1
ATOM 2945 N N . MET A 1 374 ? -2.232 -3.785 -9.876 1.00 95.94 374 MET A N 1
ATOM 2946 C CA . MET A 1 374 ? -2.412 -5.236 -9.750 1.00 95.94 374 MET A CA 1
ATOM 2947 C C . MET A 1 374 ? -3.073 -5.608 -8.422 1.00 95.94 374 MET A C 1
ATOM 2949 O O . MET A 1 374 ? -2.690 -5.107 -7.371 1.00 95.94 374 MET A O 1
ATOM 2953 N N . LEU A 1 375 ? -4.022 -6.541 -8.475 1.00 95.81 375 LEU A N 1
ATOM 2954 C CA . LEU A 1 375 ? -4.480 -7.322 -7.330 1.00 95.81 375 LEU A CA 1
ATOM 2955 C C . LEU A 1 375 ? -3.570 -8.549 -7.156 1.00 95.81 375 LEU A C 1
ATOM 2957 O O . LEU A 1 375 ? -3.341 -9.277 -8.126 1.00 95.81 375 LEU A O 1
ATOM 2961 N N . LEU A 1 376 ? -3.133 -8.813 -5.926 1.00 97.12 376 LEU A N 1
ATOM 2962 C CA . LEU A 1 376 ? -2.667 -10.122 -5.462 1.00 97.12 376 LEU A CA 1
ATOM 2963 C C . LEU A 1 376 ? -3.605 -10.605 -4.349 1.00 97.12 376 LEU A C 1
ATOM 2965 O O . LEU A 1 376 ? -3.840 -9.892 -3.377 1.00 97.12 376 LEU A O 1
ATOM 2969 N N . ASP A 1 377 ? -4.127 -11.817 -4.483 1.00 95.94 377 ASP A N 1
ATOM 2970 C CA . ASP A 1 377 ? -5.071 -12.434 -3.555 1.00 95.94 377 ASP A CA 1
ATOM 2971 C C . ASP A 1 377 ? -4.448 -13.596 -2.759 1.00 95.94 377 ASP A C 1
ATOM 2973 O O . ASP A 1 377 ? -3.485 -14.239 -3.191 1.00 95.94 377 ASP A O 1
ATOM 2977 N N . SER A 1 378 ? -5.021 -13.873 -1.586 1.00 95.88 378 SER A N 1
ATOM 2978 C CA . SER A 1 378 ? -4.597 -14.914 -0.642 1.00 95.88 378 SER A CA 1
ATOM 2979 C C . SER A 1 378 ? -3.092 -14.856 -0.363 1.00 95.88 378 SER A C 1
ATOM 2981 O O . SER A 1 378 ? -2.365 -15.820 -0.614 1.00 95.88 378 SER A O 1
ATOM 2983 N N . VAL A 1 379 ? -2.624 -13.688 0.092 1.00 96.88 379 VAL A N 1
ATOM 2984 C CA . VAL A 1 379 ? -1.205 -13.349 0.294 1.00 96.88 379 VAL A CA 1
ATOM 2985 C C . VAL A 1 379 ? -0.511 -14.389 1.176 1.00 96.88 379 VAL A C 1
ATOM 2987 O O . VAL A 1 379 ? -0.969 -14.708 2.273 1.00 96.88 379 VAL A O 1
ATOM 2990 N N . ARG A 1 380 ? 0.615 -14.917 0.698 1.00 96.31 380 ARG A N 1
ATOM 2991 C CA . ARG A 1 380 ? 1.433 -15.941 1.359 1.00 96.31 380 ARG A CA 1
ATOM 2992 C C . ARG A 1 380 ? 2.661 -15.304 2.006 1.00 96.31 380 ARG A C 1
ATOM 2994 O O . ARG A 1 380 ? 3.161 -14.289 1.535 1.00 96.31 380 ARG A O 1
ATOM 3001 N N . SER A 1 381 ? 3.228 -15.963 3.016 1.00 93.56 381 SER A N 1
ATOM 3002 C CA . SER A 1 381 ? 4.534 -15.603 3.603 1.00 93.56 381 SER A CA 1
ATOM 3003 C C . SER A 1 381 ? 5.677 -15.576 2.578 1.00 93.56 381 SER A C 1
ATOM 3005 O O . SER A 1 381 ? 6.676 -14.898 2.785 1.00 93.56 381 SER A O 1
ATOM 3007 N N . THR A 1 382 ? 5.524 -16.276 1.453 1.00 94.06 382 THR A N 1
ATOM 3008 C CA . THR A 1 382 ? 6.467 -16.280 0.329 1.00 94.06 382 THR A CA 1
ATOM 3009 C C . THR A 1 382 ? 6.307 -15.097 -0.628 1.00 94.06 382 THR A C 1
ATOM 3011 O O . THR A 1 382 ? 7.175 -14.910 -1.478 1.00 94.06 382 THR A O 1
ATOM 3014 N N . ASP A 1 383 ? 5.234 -14.303 -0.546 1.0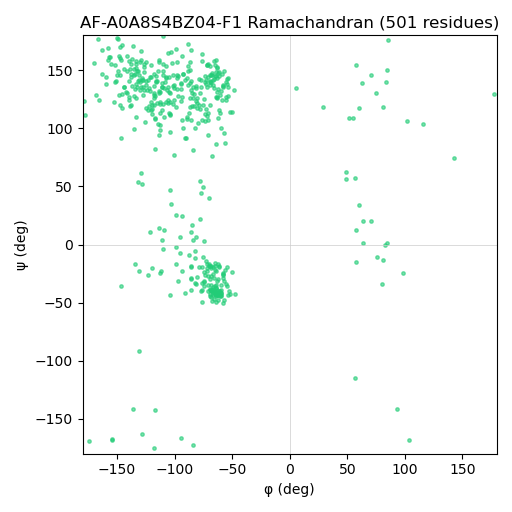0 96.19 383 ASP A N 1
ATOM 3015 C CA . ASP A 1 383 ? 4.891 -13.267 -1.538 1.00 96.19 383 ASP A CA 1
ATOM 3016 C C . ASP A 1 383 ? 5.598 -11.917 -1.310 1.00 96.19 383 ASP A C 1
ATOM 3018 O O . ASP A 1 383 ? 5.213 -10.921 -1.905 1.00 96.19 383 ASP A O 1
ATOM 3022 N N . VAL A 1 384 ? 6.667 -11.867 -0.509 1.00 92.88 384 VAL A N 1
ATOM 3023 C CA . VAL A 1 384 ? 7.411 -10.635 -0.146 1.00 92.88 384 VAL A CA 1
ATOM 3024 C C . VAL A 1 384 ? 7.914 -9.816 -1.355 1.00 92.88 384 VAL A C 1
ATOM 3026 O O . VAL A 1 384 ? 8.190 -8.626 -1.229 1.00 92.88 384 VAL A O 1
ATOM 3029 N N . GLY A 1 385 ? 8.011 -10.418 -2.546 1.00 92.50 385 GLY A N 1
ATOM 3030 C CA . GLY A 1 385 ? 8.544 -9.783 -3.757 1.00 92.50 385 GLY A CA 1
ATOM 3031 C C . GLY A 1 385 ? 10.048 -10.054 -3.931 1.00 92.50 385 GLY A C 1
ATOM 3032 O O . GLY A 1 385 ? 10.466 -11.195 -3.691 1.00 92.50 385 GLY A O 1
ATOM 3033 N N . PRO A 1 386 ? 10.860 -9.083 -4.389 1.00 96.12 386 PRO A N 1
ATOM 3034 C CA . PRO A 1 386 ? 10.445 -7.790 -4.936 1.00 96.12 386 PRO A CA 1
ATOM 3035 C C . PRO A 1 386 ? 9.719 -7.954 -6.281 1.00 96.12 386 PRO A C 1
ATOM 3037 O O . PRO A 1 386 ? 10.053 -8.829 -7.087 1.00 96.12 386 PRO A O 1
ATOM 3040 N N . PHE A 1 387 ? 8.736 -7.094 -6.527 1.00 97.88 387 PHE A N 1
ATOM 3041 C CA . PHE A 1 387 ? 7.955 -7.030 -7.758 1.00 97.88 387 PHE A CA 1
ATOM 3042 C C . PHE A 1 387 ? 8.317 -5.783 -8.564 1.00 97.88 387 PHE A C 1
ATOM 3044 O O . PHE A 1 387 ? 8.453 -4.710 -7.990 1.00 97.88 387 PHE A O 1
ATOM 3051 N N . TYR A 1 388 ? 8.409 -5.882 -9.888 1.00 98.12 388 TYR A N 1
ATOM 3052 C CA . TYR A 1 388 ? 8.529 -4.716 -10.773 1.00 98.12 388 TYR A CA 1
ATOM 3053 C C . TYR A 1 388 ? 7.570 -4.816 -11.954 1.00 98.12 388 TYR A C 1
ATOM 3055 O O . TYR A 1 388 ? 7.138 -5.908 -12.331 1.00 98.12 388 TYR A O 1
ATOM 3063 N N . PHE A 1 389 ? 7.250 -3.675 -12.560 1.00 98.50 389 PHE A N 1
ATOM 3064 C CA . PHE A 1 389 ? 6.436 -3.628 -13.769 1.00 98.50 389 PHE A CA 1
ATOM 3065 C C . PHE A 1 389 ? 7.316 -3.596 -15.028 1.00 98.50 389 PHE A C 1
ATOM 3067 O O . PHE A 1 389 ? 8.335 -2.904 -15.097 1.00 98.50 389 PHE A O 1
ATOM 3074 N N . LYS A 1 390 ? 6.902 -4.340 -16.051 1.00 98.06 390 LYS A N 1
ATOM 3075 C CA . LYS A 1 390 ? 7.412 -4.287 -17.421 1.00 98.06 390 LYS A CA 1
ATOM 3076 C C . LYS A 1 390 ? 6.243 -4.006 -18.355 1.00 98.06 390 LYS A C 1
ATOM 3078 O O . LYS A 1 390 ? 5.166 -4.579 -18.196 1.00 98.06 390 LYS A O 1
ATOM 3083 N N . ILE A 1 391 ? 6.474 -3.190 -19.374 1.00 95.94 391 ILE A N 1
ATOM 3084 C CA . ILE A 1 391 ? 5.513 -2.962 -20.446 1.00 95.94 391 ILE A CA 1
ATOM 3085 C C . ILE A 1 391 ? 6.162 -3.129 -21.813 1.00 95.94 391 ILE A C 1
ATOM 3087 O O . ILE A 1 391 ? 7.287 -2.699 -22.043 1.00 95.94 391 ILE A O 1
ATOM 3091 N N . ASP A 1 392 ? 5.421 -3.753 -22.717 1.00 93.56 392 ASP A N 1
ATOM 3092 C CA . ASP A 1 392 ? 5.709 -3.815 -24.140 1.00 93.56 392 ASP A CA 1
ATOM 3093 C C . ASP A 1 392 ? 4.640 -3.018 -24.900 1.00 93.56 392 ASP A C 1
ATOM 3095 O O . ASP A 1 392 ? 3.436 -3.275 -24.761 1.00 93.56 392 ASP A O 1
ATOM 3099 N N . ILE A 1 393 ? 5.083 -2.026 -25.676 1.00 89.38 393 ILE A N 1
ATOM 3100 C CA . ILE A 1 393 ? 4.240 -1.192 -26.535 1.00 89.38 393 ILE A CA 1
ATOM 3101 C C . ILE A 1 393 ? 4.606 -1.513 -27.995 1.00 89.38 393 ILE A C 1
ATOM 3103 O O . ILE A 1 393 ? 5.601 -0.995 -28.509 1.00 89.38 393 ILE A O 1
ATOM 3107 N N . PRO A 1 394 ? 3.827 -2.368 -28.691 1.00 85.06 394 PRO A N 1
ATOM 3108 C CA . PRO A 1 394 ? 4.155 -2.798 -30.047 1.00 85.06 394 PRO A CA 1
ATOM 3109 C C . PRO A 1 394 ? 4.290 -1.624 -31.025 1.00 85.06 394 PRO A C 1
ATOM 3111 O O . PRO A 1 394 ? 3.431 -0.741 -31.060 1.00 85.06 394 PRO A O 1
ATOM 3114 N N . LYS A 1 395 ? 5.344 -1.666 -31.854 1.00 82.62 395 LYS A N 1
ATOM 3115 C CA . LYS A 1 395 ? 5.780 -0.583 -32.763 1.00 82.62 395 LYS A CA 1
ATOM 3116 C C . LYS A 1 395 ? 6.225 0.718 -32.068 1.00 82.62 395 LYS A C 1
ATOM 3118 O O . LYS A 1 395 ? 6.255 1.765 -32.707 1.00 82.62 395 LYS A O 1
ATOM 3123 N N . TYR A 1 396 ? 6.573 0.655 -30.784 1.00 85.62 396 TYR A N 1
ATOM 3124 C CA . TYR A 1 396 ? 7.229 1.746 -30.069 1.00 85.62 396 TYR A CA 1
ATOM 3125 C C . TYR A 1 396 ? 8.451 1.219 -29.302 1.00 85.62 396 TYR A C 1
ATOM 3127 O O . TYR A 1 396 ? 9.525 1.128 -29.886 1.00 85.62 396 TYR A O 1
ATOM 3135 N N . GLU A 1 397 ? 8.299 0.816 -28.041 1.00 87.44 397 GLU A N 1
ATOM 3136 C CA . GLU A 1 397 ? 9.403 0.377 -27.181 1.00 87.44 397 GLU A CA 1
ATOM 3137 C C . GLU A 1 397 ? 8.898 -0.572 -26.072 1.00 87.44 397 GLU A C 1
ATOM 3139 O O . GLU A 1 397 ? 7.723 -0.557 -25.688 1.00 87.44 397 GLU A O 1
ATOM 3144 N N . SER A 1 398 ? 9.803 -1.413 -25.564 1.00 92.38 398 SER A N 1
ATOM 3145 C CA . SER A 1 398 ? 9.599 -2.302 -24.416 1.00 92.38 398 SER A CA 1
ATOM 3146 C C . SER A 1 398 ? 10.448 -1.815 -23.234 1.00 92.38 398 SER A C 1
ATOM 3148 O O . SER A 1 398 ? 11.673 -1.871 -23.304 1.00 92.38 398 SER A O 1
ATOM 3150 N N . HIS A 1 399 ? 9.824 -1.398 -22.130 1.00 94.50 399 HIS A N 1
ATOM 3151 C CA . HIS A 1 399 ? 10.512 -0.862 -20.948 1.00 94.50 399 HIS A CA 1
ATOM 3152 C C . HIS A 1 399 ? 10.283 -1.725 -19.698 1.00 94.50 399 HIS A C 1
ATOM 3154 O O . HIS A 1 399 ? 9.228 -2.335 -19.528 1.00 94.50 399 HIS A O 1
ATOM 3160 N N . SER A 1 400 ? 11.278 -1.803 -18.808 1.00 96.50 400 SER A N 1
ATOM 3161 C CA . SER A 1 400 ? 11.228 -2.601 -17.572 1.00 96.50 400 SER A CA 1
ATOM 3162 C C . SER A 1 400 ? 11.719 -1.782 -16.382 1.00 96.50 400 SER A C 1
ATOM 3164 O O . SER A 1 400 ? 12.917 -1.542 -16.261 1.00 96.50 400 SER A O 1
ATOM 3166 N N . PHE A 1 401 ? 10.812 -1.416 -15.476 1.00 93.88 401 PHE A N 1
ATOM 3167 C CA . PHE A 1 401 ? 11.078 -0.547 -14.326 1.00 93.88 401 PHE A CA 1
ATOM 3168 C C . PHE A 1 401 ? 11.787 -1.290 -13.176 1.00 93.88 401 PHE A C 1
ATOM 3170 O O . PHE A 1 401 ? 11.300 -1.338 -12.050 1.00 93.88 401 PHE A O 1
ATOM 3177 N N . LYS A 1 402 ? 12.931 -1.924 -13.462 1.00 90.00 402 LYS A N 1
ATOM 3178 C CA . LYS A 1 402 ? 13.658 -2.799 -12.521 1.00 90.00 402 LYS A CA 1
ATOM 3179 C C . LYS A 1 402 ? 14.206 -2.079 -11.284 1.00 90.00 402 LYS A C 1
ATOM 3181 O O . LYS A 1 402 ? 14.468 -2.740 -10.287 1.00 90.00 402 LYS A O 1
ATOM 3186 N N . GLU A 1 403 ? 14.390 -0.764 -11.357 1.00 84.25 403 GLU A N 1
ATOM 3187 C CA . GLU A 1 403 ? 14.863 0.069 -10.242 1.00 84.25 403 GLU A CA 1
ATOM 3188 C C . GLU A 1 403 ? 13.725 0.420 -9.264 1.00 84.25 403 GLU A C 1
ATOM 3190 O O . GLU A 1 403 ? 13.955 0.555 -8.065 1.00 84.25 403 GLU A O 1
ATOM 3195 N N . SER A 1 404 ? 12.480 0.479 -9.748 1.00 85.06 404 SER A N 1
ATOM 3196 C CA . SER A 1 404 ? 11.290 0.848 -8.971 1.00 85.06 404 SER A CA 1
ATOM 3197 C C . SER A 1 404 ? 10.507 -0.400 -8.551 1.00 85.06 404 SER A C 1
ATOM 3199 O O . SER A 1 404 ? 9.490 -0.759 -9.150 1.00 85.06 404 SER A O 1
ATOM 3201 N N . THR A 1 405 ? 11.018 -1.095 -7.533 1.00 90.25 405 THR A N 1
ATOM 3202 C CA . THR A 1 405 ? 10.413 -2.338 -7.023 1.00 90.25 405 THR A CA 1
ATOM 3203 C C . THR A 1 405 ? 9.433 -2.113 -5.872 1.00 90.25 405 THR A C 1
ATOM 3205 O O . THR A 1 405 ? 9.643 -1.247 -5.029 1.00 90.25 405 THR A O 1
ATOM 3208 N N . VAL A 1 406 ? 8.395 -2.950 -5.812 1.00 91.00 406 VAL A N 1
ATOM 3209 C CA . VAL A 1 406 ? 7.450 -3.069 -4.694 1.00 91.00 406 VAL A CA 1
ATOM 3210 C C . VAL A 1 406 ? 7.767 -4.331 -3.898 1.00 91.00 406 VAL A C 1
ATOM 3212 O O . VAL A 1 406 ? 7.849 -5.418 -4.471 1.00 91.00 406 VAL A O 1
ATOM 3215 N N . SER A 1 407 ? 7.881 -4.213 -2.581 1.00 93.75 407 SER A N 1
ATOM 3216 C CA . SER A 1 407 ? 7.913 -5.346 -1.649 1.00 93.75 407 SER A CA 1
ATOM 3217 C C . SER A 1 407 ? 6.605 -5.435 -0.859 1.00 93.75 407 SER A C 1
ATOM 3219 O O . SER 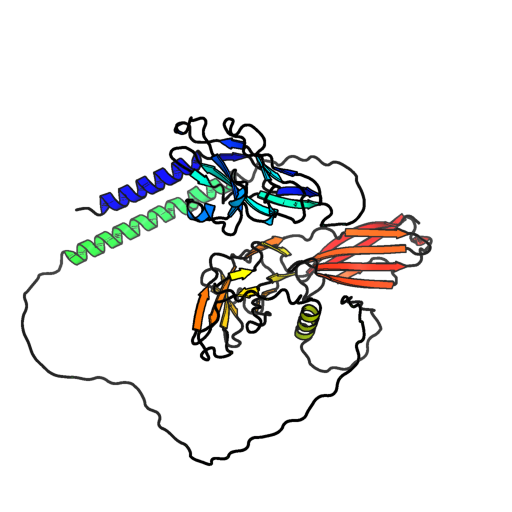A 1 407 ? 5.928 -4.428 -0.648 1.00 93.75 407 SER A O 1
ATOM 3221 N N . ILE A 1 408 ? 6.238 -6.633 -0.407 1.00 94.50 408 ILE A N 1
ATOM 3222 C CA . ILE A 1 408 ? 5.086 -6.836 0.481 1.00 94.50 408 ILE A CA 1
ATOM 3223 C C . ILE A 1 408 ? 5.601 -7.169 1.879 1.00 94.50 408 ILE A C 1
ATOM 3225 O O . ILE A 1 408 ? 6.316 -8.153 2.058 1.00 94.50 408 ILE A O 1
ATOM 3229 N N . ASP A 1 409 ? 5.208 -6.366 2.865 1.00 90.81 409 ASP A N 1
ATOM 3230 C CA . ASP A 1 409 ? 5.424 -6.668 4.278 1.00 90.81 409 ASP A CA 1
ATOM 3231 C C . ASP A 1 409 ? 4.269 -7.556 4.770 1.00 90.81 409 ASP A C 1
ATOM 3233 O O . ASP A 1 409 ? 3.113 -7.128 4.838 1.00 90.81 409 ASP A O 1
ATOM 3237 N N . VAL A 1 410 ? 4.554 -8.842 4.988 1.00 92.81 410 VAL A N 1
ATOM 3238 C CA . VAL A 1 410 ? 3.521 -9.873 5.170 1.00 92.81 410 VAL A CA 1
ATOM 3239 C C . VAL A 1 410 ? 3.165 -10.020 6.650 1.00 92.81 410 VAL A C 1
ATOM 3241 O O . VAL A 1 410 ? 3.751 -10.820 7.386 1.00 92.81 410 VAL A O 1
ATOM 3244 N N . ILE A 1 411 ? 2.148 -9.268 7.067 1.00 90.12 411 ILE A N 1
ATOM 3245 C CA . ILE A 1 411 ? 1.591 -9.281 8.421 1.00 90.12 411 ILE A CA 1
ATOM 3246 C C . ILE A 1 411 ? 0.982 -10.662 8.710 1.00 90.12 411 ILE A C 1
ATOM 3248 O O . ILE A 1 411 ? 0.143 -11.166 7.955 1.00 90.12 411 ILE A O 1
ATOM 3252 N N . ARG A 1 412 ? 1.396 -11.292 9.818 1.00 87.62 412 ARG A N 1
ATOM 3253 C CA . ARG A 1 412 ? 0.928 -12.637 10.206 1.00 87.62 412 ARG A CA 1
ATOM 3254 C C . ARG A 1 412 ? -0.375 -12.613 11.002 1.00 87.62 412 ARG A C 1
ATOM 3256 O O . ARG A 1 412 ? -1.232 -13.456 10.746 1.00 87.62 412 ARG A O 1
ATOM 3263 N N . HIS A 1 413 ? -0.551 -11.652 11.901 1.00 86.62 413 HIS A N 1
ATOM 3264 C CA . HIS A 1 413 ? -1.746 -11.500 12.736 1.00 86.62 413 HIS A CA 1
ATOM 3265 C C . HIS A 1 413 ? -2.275 -10.069 12.578 1.00 86.62 413 HIS A C 1
ATOM 3267 O O . HIS A 1 413 ? -1.450 -9.159 12.544 1.00 86.62 413 HIS A O 1
ATOM 3273 N N . PRO A 1 414 ? -3.591 -9.857 12.407 1.00 89.25 414 PRO A N 1
ATOM 3274 C CA . PRO A 1 414 ? -4.144 -8.513 12.294 1.00 89.25 414 PRO A CA 1
ATOM 3275 C C . PRO A 1 414 ? -4.149 -7.818 13.659 1.00 89.25 414 PRO A C 1
ATOM 3277 O O . PRO A 1 414 ? -4.493 -8.439 14.665 1.00 89.25 414 PRO A O 1
ATOM 3280 N N . ASP A 1 415 ? -3.810 -6.531 13.674 1.00 84.88 415 ASP A N 1
ATOM 3281 C CA . ASP A 1 415 ? -3.896 -5.696 14.875 1.00 84.88 415 ASP A CA 1
ATOM 3282 C C . ASP A 1 415 ? -5.357 -5.605 15.378 1.00 84.88 415 ASP A C 1
ATOM 3284 O O . ASP A 1 415 ? -6.281 -5.657 14.554 1.00 84.88 415 ASP A O 1
ATOM 3288 N N . PRO A 1 416 ? -5.600 -5.470 16.699 1.00 89.06 416 PRO A N 1
ATOM 3289 C CA . PRO A 1 416 ? -6.945 -5.297 17.249 1.00 89.06 416 PRO A CA 1
ATOM 3290 C C . PRO A 1 416 ? -7.705 -4.118 16.618 1.00 89.06 416 PRO A C 1
ATOM 3292 O O . PRO A 1 416 ? -7.104 -3.076 16.333 1.00 89.06 416 PRO A O 1
ATOM 3295 N N . PRO A 1 417 ? -9.027 -4.239 16.395 1.00 93.25 417 PRO A N 1
ATOM 3296 C CA . PRO A 1 417 ? -9.820 -3.159 15.828 1.00 93.25 417 PRO A CA 1
ATOM 3297 C C . PRO A 1 417 ? -9.908 -1.969 16.791 1.00 93.25 417 PRO A C 1
ATOM 3299 O O . PRO A 1 417 ? -10.150 -2.129 17.987 1.00 93.25 417 PRO A O 1
ATOM 3302 N N . SER A 1 418 ? -9.775 -0.753 16.265 1.00 91.75 418 SER A N 1
ATOM 3303 C CA . SER A 1 418 ? -9.994 0.464 17.047 1.00 91.75 418 SER A CA 1
ATOM 3304 C C . SER A 1 418 ? -11.489 0.611 17.331 1.00 91.75 418 SER A C 1
ATOM 3306 O O . SER A 1 418 ? -12.282 0.783 16.400 1.00 91.75 418 SER A O 1
ATOM 3308 N N . LEU A 1 419 ? -11.855 0.495 18.608 1.00 93.81 419 LEU A N 1
ATOM 3309 C CA . LEU A 1 419 ? -13.224 0.487 19.115 1.00 93.81 419 LEU A CA 1
ATOM 3310 C C . LEU A 1 419 ? -13.443 1.678 20.057 1.00 93.81 419 LEU A C 1
ATOM 3312 O O . LEU A 1 419 ? -12.702 1.848 21.022 1.00 93.81 419 LEU A O 1
ATOM 3316 N N . SER A 1 420 ? -14.472 2.478 19.788 1.00 90.81 420 SER A N 1
ATOM 3317 C CA . SER A 1 420 ? -14.948 3.560 20.654 1.00 90.81 420 SER A CA 1
ATOM 3318 C C . SER A 1 420 ? -16.444 3.423 20.935 1.00 90.81 420 SER A C 1
ATOM 3320 O O . SER A 1 420 ? -17.183 2.826 20.148 1.00 90.81 420 SER A O 1
ATOM 3322 N N . VAL A 1 421 ? -16.898 3.987 22.056 1.00 92.31 421 VAL A N 1
ATOM 3323 C CA . VAL A 1 421 ? -18.314 4.053 22.439 1.00 92.31 421 VAL A CA 1
ATOM 3324 C C . VAL A 1 421 ? -18.645 5.457 22.925 1.00 92.31 421 VAL A C 1
ATOM 3326 O O . VAL A 1 421 ? -17.920 6.032 23.732 1.00 92.31 421 VAL A O 1
ATOM 3329 N N . GLU A 1 422 ?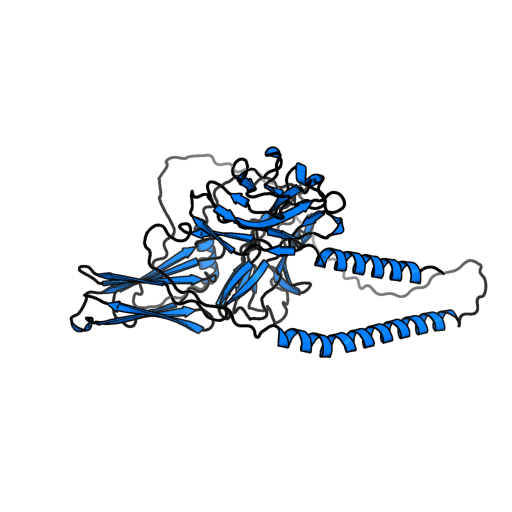 -19.762 5.980 22.437 1.00 90.81 422 GLU A N 1
ATOM 3330 C CA . GLU A 1 422 ? -20.409 7.207 22.890 1.00 90.81 422 GLU A CA 1
ATOM 3331 C C . GLU A 1 422 ? -21.756 6.821 23.518 1.00 90.81 422 GLU A C 1
ATOM 3333 O O . GLU A 1 422 ? -22.530 6.075 22.911 1.00 90.81 422 GLU A O 1
ATOM 3338 N N . VAL A 1 423 ? -22.045 7.318 24.721 1.00 88.06 423 VAL A N 1
ATOM 3339 C CA . VAL A 1 423 ? -23.310 7.068 25.430 1.00 88.06 423 VAL A CA 1
ATOM 3340 C C . VAL A 1 423 ? -24.023 8.398 25.639 1.00 88.06 423 VAL A C 1
ATOM 3342 O O . VAL A 1 423 ? -23.473 9.314 26.240 1.00 88.06 423 VAL A O 1
ATOM 3345 N N . ASN A 1 424 ? -25.232 8.496 25.092 1.00 85.56 424 ASN A N 1
ATOM 3346 C CA . ASN A 1 424 ? -26.188 9.587 25.299 1.00 85.56 424 ASN A CA 1
ATOM 3347 C C . ASN A 1 424 ? -27.577 8.933 25.496 1.00 85.56 424 ASN A C 1
ATOM 3349 O O . ASN A 1 424 ? -27.656 7.834 26.035 1.00 85.56 424 ASN A O 1
ATOM 3353 N N . GLU A 1 425 ? -28.662 9.508 24.958 1.00 86.31 425 GLU A N 1
ATOM 3354 C CA . GLU A 1 425 ? -29.987 8.848 24.847 1.00 86.31 425 GLU A CA 1
ATOM 3355 C C . GLU A 1 425 ? -29.940 7.440 24.213 1.00 86.31 425 GLU A C 1
ATOM 3357 O O . GLU A 1 425 ? -30.849 6.626 24.379 1.00 86.31 425 GLU A O 1
ATOM 3362 N N . LYS A 1 426 ? -28.896 7.173 23.419 1.00 91.38 426 LYS A N 1
ATOM 3363 C CA . LYS A 1 426 ? -28.604 5.900 22.756 1.00 91.38 426 LYS A CA 1
ATOM 3364 C C . LYS A 1 426 ? -27.108 5.623 22.847 1.00 91.38 426 LYS A C 1
ATOM 3366 O O . LYS A 1 426 ? -26.302 6.557 22.855 1.00 91.38 426 LYS A O 1
ATOM 3371 N N . VAL A 1 427 ? -26.743 4.345 22.857 1.00 91.62 427 VAL A N 1
ATOM 3372 C CA . VAL A 1 427 ? -25.347 3.910 22.761 1.00 91.62 427 VAL A CA 1
ATOM 3373 C C . VAL A 1 427 ? -24.959 3.863 21.286 1.00 91.62 427 VAL A C 1
ATOM 3375 O O . VAL A 1 427 ? -25.625 3.206 20.483 1.00 91.62 427 VAL A O 1
ATOM 3378 N N . ARG A 1 428 ? -23.873 4.549 20.922 1.00 95.12 428 ARG A N 1
ATOM 3379 C CA . ARG A 1 428 ? -23.256 4.515 19.591 1.00 95.12 428 ARG A CA 1
ATOM 3380 C C . ARG A 1 428 ? -21.850 3.941 19.720 1.00 95.12 428 ARG A C 1
ATOM 3382 O O . ARG A 1 428 ? -20.945 4.606 20.213 1.00 95.12 428 ARG A O 1
ATOM 3389 N N . ALA A 1 429 ? -21.653 2.722 19.236 1.00 95.44 429 ALA A N 1
ATOM 3390 C CA . ALA A 1 429 ? -20.354 2.063 19.231 1.00 95.44 429 ALA A CA 1
ATOM 3391 C C . ALA A 1 429 ? -19.765 2.061 17.821 1.00 95.44 429 ALA A C 1
ATOM 3393 O O . ALA A 1 429 ? -20.448 1.675 16.875 1.00 95.44 429 ALA A O 1
ATOM 3394 N N . THR A 1 430 ? -18.504 2.463 17.664 1.00 96.25 430 THR A N 1
ATOM 3395 C CA . THR A 1 430 ? -17.811 2.469 16.369 1.00 96.25 430 THR A CA 1
ATOM 3396 C C . THR A 1 430 ? -16.546 1.628 16.439 1.00 96.25 430 THR A C 1
ATOM 3398 O O . THR A 1 430 ? -15.628 1.917 17.195 1.00 96.25 430 THR A O 1
ATOM 3401 N N . CYS A 1 431 ? -16.496 0.596 15.606 1.00 95.25 431 CYS A N 1
ATOM 3402 C CA . CYS A 1 431 ? -15.386 -0.333 15.459 1.00 95.25 431 CYS A CA 1
ATOM 3403 C C . CYS A 1 431 ? -14.730 -0.127 14.092 1.00 95.25 431 CYS A C 1
ATOM 3405 O O . CYS A 1 431 ? -15.431 0.017 13.091 1.00 95.25 431 CYS A O 1
ATOM 3407 N N . SER A 1 432 ? -13.400 -0.098 14.010 1.00 94.44 432 SER A N 1
ATOM 3408 C CA . SER A 1 432 ? -12.701 0.237 12.766 1.00 94.44 432 SER A CA 1
ATOM 3409 C C . SER A 1 432 ? -11.364 -0.469 12.574 1.00 94.44 432 SER A C 1
ATOM 3411 O O . SER A 1 432 ? -10.632 -0.717 13.529 1.00 94.44 432 SER A O 1
ATOM 3413 N N . VAL A 1 433 ? -11.049 -0.790 11.315 1.00 94.19 433 VAL A N 1
ATOM 3414 C CA . VAL A 1 433 ? -9.801 -1.459 10.915 1.00 94.19 433 VAL A CA 1
ATOM 3415 C C . VAL A 1 433 ? -9.205 -0.862 9.647 1.00 94.19 433 VAL A C 1
ATOM 3417 O O . VAL A 1 433 ? -9.917 -0.334 8.785 1.00 94.19 433 VAL A O 1
ATOM 3420 N N . LEU A 1 434 ? -7.889 -1.022 9.509 1.00 92.06 434 LEU A N 1
ATOM 3421 C CA . LEU A 1 434 ? -7.143 -0.695 8.300 1.00 92.06 434 LEU A CA 1
ATOM 3422 C C . LEU A 1 434 ? -6.845 -1.970 7.500 1.00 92.06 434 LEU A C 1
ATOM 3424 O O . LEU A 1 434 ? -6.458 -2.994 8.055 1.00 92.06 434 LEU A O 1
ATOM 3428 N N . HIS A 1 435 ? -7.017 -1.920 6.181 1.00 91.12 435 HIS A N 1
ATOM 3429 C CA . HIS A 1 435 ? -6.772 -3.056 5.288 1.00 91.12 435 HIS A CA 1
ATOM 3430 C C . HIS A 1 435 ? -6.287 -2.594 3.910 1.00 91.12 435 HIS A C 1
ATOM 3432 O O . HIS A 1 435 ? -6.450 -1.438 3.525 1.00 91.12 435 HIS A O 1
ATOM 3438 N N . THR A 1 436 ? -5.695 -3.512 3.145 1.00 90.94 436 THR A N 1
ATOM 3439 C CA . THR A 1 436 ? -5.188 -3.254 1.781 1.00 90.94 436 THR A CA 1
ATOM 3440 C C . THR A 1 436 ? -5.964 -4.017 0.699 1.00 90.94 436 THR A C 1
ATOM 3442 O O . THR A 1 436 ? -5.564 -4.083 -0.466 1.00 90.94 436 THR A O 1
ATOM 3445 N N . CYS A 1 437 ? -7.129 -4.548 1.089 1.00 88.81 437 CYS A N 1
ATOM 3446 C CA . CYS A 1 437 ? -8.025 -5.367 0.278 1.00 88.81 437 CYS A CA 1
ATOM 3447 C C . CYS A 1 437 ? -9.391 -4.674 0.078 1.00 88.81 437 CYS A C 1
ATOM 3449 O O . CYS A 1 437 ? -10.328 -4.971 0.818 1.00 88.81 437 CYS A O 1
ATOM 3451 N N . PRO A 1 438 ? -9.544 -3.740 -0.881 1.00 86.25 438 PRO A N 1
ATOM 3452 C CA . PRO A 1 438 ? -10.831 -3.088 -1.151 1.00 86.25 438 PRO A CA 1
ATOM 3453 C C . PRO A 1 438 ? -11.831 -3.991 -1.885 1.00 86.25 438 PRO A C 1
ATOM 3455 O O . PRO A 1 438 ? -13.034 -3.784 -1.795 1.00 86.25 438 PRO A O 1
ATOM 3458 N N . SER A 1 439 ? -11.351 -5.009 -2.606 1.00 84.25 439 SER A N 1
ATOM 3459 C CA . SER A 1 439 ? -12.210 -5.945 -3.347 1.00 84.25 439 SER A CA 1
ATOM 3460 C C . SER A 1 439 ? -12.989 -6.910 -2.450 1.00 84.25 439 SER A C 1
ATOM 3462 O O . SER A 1 439 ? -13.944 -7.520 -2.916 1.00 84.25 439 SER A O 1
ATOM 3464 N N . TYR A 1 440 ? -12.576 -7.057 -1.187 1.00 89.12 440 TYR A N 1
ATOM 3465 C CA . TYR A 1 440 ? -13.218 -7.912 -0.193 1.00 89.12 440 TYR A CA 1
ATOM 3466 C C . TYR A 1 440 ? -13.073 -7.248 1.182 1.00 89.12 440 TYR A C 1
ATOM 3468 O O . TYR A 1 440 ? -12.057 -7.418 1.859 1.00 89.12 440 TYR A O 1
ATOM 3476 N N . LEU A 1 441 ? -14.070 -6.443 1.554 1.00 91.25 441 LEU A N 1
ATOM 3477 C CA . LEU A 1 441 ? -14.070 -5.697 2.813 1.00 91.25 441 LEU A CA 1
ATOM 3478 C C . LEU A 1 441 ? -14.049 -6.649 4.028 1.00 91.25 441 LEU A C 1
ATOM 3480 O O . LEU A 1 441 ? -14.627 -7.738 3.949 1.00 91.25 441 LEU A O 1
ATOM 3484 N N . PRO A 1 442 ? -13.421 -6.258 5.153 1.00 94.56 442 PRO A N 1
ATOM 3485 C CA . PRO A 1 442 ? -13.544 -6.986 6.411 1.00 94.56 442 PRO A CA 1
ATOM 3486 C C . PRO A 1 442 ? -15.011 -7.073 6.849 1.00 94.56 442 PRO A C 1
ATOM 3488 O O . PRO A 1 442 ? -15.750 -6.090 6.772 1.00 94.56 442 PRO A O 1
ATOM 3491 N N . GLN A 1 443 ? -15.428 -8.250 7.308 1.00 95.94 443 GLN A N 1
ATOM 3492 C CA . GLN A 1 443 ? -16.751 -8.480 7.885 1.00 95.94 443 GLN A CA 1
ATOM 3493 C C . GLN A 1 443 ? -16.701 -8.155 9.381 1.00 95.94 443 GLN A C 1
ATOM 3495 O O . GLN A 1 443 ? -15.729 -8.505 10.046 1.00 95.94 443 GLN A O 1
ATOM 3500 N N . PHE A 1 444 ? -17.736 -7.507 9.909 1.00 97.06 444 PHE A N 1
ATOM 3501 C CA . PHE A 1 444 ? -17.837 -7.133 11.321 1.00 97.06 444 PHE A CA 1
ATOM 3502 C C . PHE A 1 444 ? -19.022 -7.866 11.945 1.00 97.06 444 PHE A C 1
ATOM 3504 O O . PHE A 1 444 ? -20.080 -7.956 11.321 1.00 97.06 444 PHE A O 1
ATOM 3511 N N . SER A 1 445 ? -18.865 -8.333 13.178 1.00 96.44 445 SER A N 1
ATOM 3512 C CA . SER A 1 445 ? -19.948 -8.874 13.999 1.00 96.44 445 SER A CA 1
ATOM 3513 C C . SER A 1 445 ? -19.875 -8.295 15.407 1.00 96.44 445 SER A C 1
ATOM 3515 O O . SER A 1 445 ? -18.791 -8.186 15.980 1.00 96.44 445 SER A O 1
ATOM 3517 N N . TRP A 1 446 ? -21.038 -7.949 15.951 1.00 96.50 446 TRP A N 1
ATOM 3518 C CA . TRP A 1 446 ? -21.210 -7.426 17.303 1.00 96.50 446 TRP A CA 1
ATOM 3519 C C . TRP A 1 446 ? -21.909 -8.474 18.174 1.00 96.50 446 TRP A C 1
ATOM 3521 O O . TRP A 1 446 ? -22.728 -9.238 17.663 1.00 96.50 446 TRP A O 1
ATOM 3531 N N . ASN A 1 447 ? -21.624 -8.504 19.478 1.00 93.94 447 ASN A N 1
ATOM 3532 C CA . ASN A 1 447 ? -22.323 -9.378 20.435 1.00 93.94 447 ASN A CA 1
ATOM 3533 C C . ASN A 1 447 ? -23.647 -8.791 20.971 1.00 93.94 447 ASN A C 1
ATOM 3535 O O . ASN A 1 447 ? -24.277 -9.408 21.826 1.00 93.94 447 ASN A O 1
ATOM 3539 N N . HIS A 1 448 ? -24.068 -7.619 20.484 1.00 92.50 448 HIS A N 1
ATOM 3540 C CA . HIS A 1 448 ? -25.289 -6.919 20.897 1.00 92.50 448 HIS A CA 1
ATOM 3541 C C . HIS A 1 448 ? -26.160 -6.575 19.678 1.00 92.50 448 HIS A C 1
ATOM 3543 O O . HIS A 1 448 ? -25.645 -6.368 18.575 1.00 92.50 448 HIS A O 1
ATOM 3549 N N . ALA A 1 449 ? -27.480 -6.552 19.866 1.00 91.06 449 ALA A N 1
ATOM 3550 C CA . ALA A 1 449 ? -28.464 -6.368 18.805 1.00 91.06 449 ALA A CA 1
ATOM 3551 C C . ALA A 1 449 ? -28.879 -4.894 18.655 1.00 91.06 449 ALA A C 1
ATOM 3553 O O . ALA A 1 449 ? -29.406 -4.273 19.575 1.00 91.06 449 ALA A O 1
ATOM 3554 N N . GLY A 1 450 ? -28.715 -4.342 17.453 1.00 91.81 450 GLY A N 1
ATOM 3555 C CA . GLY A 1 450 ? -29.108 -2.967 17.153 1.00 91.81 450 GLY A CA 1
ATOM 3556 C C . GLY A 1 450 ? -28.949 -2.618 15.679 1.00 91.81 450 GLY A C 1
ATOM 3557 O O . GLY A 1 450 ? -28.715 -3.481 14.832 1.00 91.81 450 GLY A O 1
ATOM 3558 N N . ILE A 1 451 ? -29.062 -1.329 15.365 1.00 95.06 451 ILE A N 1
ATOM 3559 C CA . ILE A 1 451 ? -28.893 -0.826 14.001 1.00 95.06 451 ILE A CA 1
ATOM 3560 C C . ILE A 1 451 ? -27.397 -0.807 13.687 1.00 95.06 451 ILE A C 1
ATOM 3562 O O . ILE A 1 451 ? -26.658 0.033 14.203 1.00 95.06 451 ILE A O 1
ATOM 3566 N N . VAL A 1 452 ? -26.947 -1.735 12.842 1.00 95.75 452 VAL A N 1
ATOM 3567 C CA . VAL A 1 452 ? -25.570 -1.779 12.340 1.00 95.75 452 VAL A CA 1
ATOM 3568 C C . VAL A 1 452 ? -25.487 -1.062 10.997 1.00 95.75 452 VAL A C 1
ATOM 3570 O O . VAL A 1 452 ? -26.286 -1.291 10.091 1.00 95.75 452 VAL A O 1
ATOM 3573 N N . SER A 1 453 ? -24.475 -0.213 10.862 1.00 94.69 453 SER A N 1
ATOM 3574 C CA . SER A 1 453 ? -24.073 0.423 9.610 1.00 94.69 453 SER A CA 1
ATOM 3575 C C . SER A 1 453 ? -22.596 0.146 9.328 1.00 94.69 453 SER A C 1
ATOM 3577 O O . SER A 1 453 ? -21.817 -0.137 10.244 1.00 94.69 453 SER A O 1
ATOM 3579 N N . HIS A 1 454 ? -22.197 0.234 8.059 1.00 92.06 454 HIS A N 1
ATOM 3580 C CA . HIS A 1 454 ? -20.803 0.109 7.631 1.00 92.06 454 HIS A CA 1
ATOM 3581 C C . HIS A 1 454 ? -20.442 1.252 6.682 1.00 92.06 454 HIS A C 1
ATOM 3583 O O . HIS A 1 454 ? -21.242 1.605 5.817 1.00 92.06 454 HIS A O 1
ATOM 3589 N N . ARG A 1 455 ? -19.225 1.791 6.816 1.00 90.31 455 ARG A N 1
ATOM 3590 C CA . ARG A 1 455 ? -18.633 2.774 5.895 1.00 90.31 455 ARG A CA 1
ATOM 3591 C C . ARG A 1 455 ? -17.192 2.377 5.597 1.00 90.31 455 ARG A C 1
ATOM 3593 O O . ARG A 1 455 ? -16.401 2.203 6.521 1.00 90.31 455 ARG A O 1
ATOM 3600 N N . SER A 1 456 ? -16.837 2.284 4.320 1.00 88.62 456 SER A N 1
ATOM 3601 C CA . SER A 1 456 ? -15.452 2.092 3.868 1.00 88.62 456 SER A CA 1
ATOM 3602 C C . SER A 1 456 ? -14.985 3.304 3.067 1.00 88.62 456 SER A C 1
ATOM 3604 O O . SER A 1 456 ? -15.766 3.864 2.295 1.00 88.62 456 SER A O 1
ATOM 3606 N N . LYS A 1 457 ? -13.729 3.722 3.249 1.00 86.31 457 LYS A N 1
ATOM 3607 C CA . LYS A 1 457 ? -13.084 4.787 2.463 1.00 86.31 457 LYS A CA 1
ATOM 3608 C C . LYS A 1 457 ? -11.595 4.487 2.228 1.00 86.31 457 LYS A C 1
ATOM 3610 O O . LYS A 1 457 ? -10.955 3.866 3.082 1.00 86.31 457 LYS A O 1
ATOM 3615 N N . PRO A 1 458 ? -11.003 4.955 1.117 1.00 80.12 458 PRO A N 1
ATOM 3616 C CA . PRO A 1 458 ? -9.554 4.969 0.974 1.00 80.12 458 PRO A CA 1
ATOM 3617 C C . PRO A 1 458 ? -8.943 5.998 1.938 1.00 80.12 458 PRO A C 1
ATOM 3619 O O . PRO A 1 458 ? -9.481 7.091 2.110 1.00 80.12 458 PRO A O 1
ATOM 3622 N N . LEU A 1 459 ? -7.802 5.665 2.543 1.00 78.06 459 LEU A N 1
ATOM 3623 C CA . LEU A 1 459 ? -6.927 6.636 3.217 1.00 78.06 459 LEU A CA 1
ATOM 3624 C C . LEU A 1 459 ? -5.784 7.090 2.302 1.00 78.06 459 LEU A C 1
ATOM 3626 O O . LEU A 1 459 ? -5.311 8.217 2.399 1.00 78.06 459 LEU A O 1
ATOM 3630 N N . ASN A 1 460 ? -5.321 6.207 1.417 1.00 81.94 460 ASN A N 1
ATOM 3631 C CA . ASN A 1 460 ? -4.316 6.506 0.401 1.00 81.94 460 ASN A CA 1
ATOM 3632 C C . ASN A 1 460 ? -4.476 5.546 -0.799 1.00 81.94 460 ASN A C 1
ATOM 3634 O O . ASN A 1 460 ? -5.475 4.839 -0.916 1.00 81.94 460 ASN A O 1
ATOM 3638 N N . LYS A 1 461 ? -3.492 5.507 -1.708 1.00 75.38 461 LYS A N 1
ATOM 3639 C CA . LYS A 1 461 ? -3.545 4.693 -2.938 1.00 75.38 461 LYS A CA 1
ATOM 3640 C C . LYS A 1 461 ? -3.648 3.170 -2.708 1.00 75.38 461 LYS A C 1
ATOM 3642 O O . LYS A 1 461 ? -4.007 2.466 -3.648 1.00 75.38 461 LYS A O 1
ATOM 3647 N N . TRP A 1 462 ? -3.303 2.656 -1.525 1.00 81.00 462 TRP A N 1
ATOM 3648 C CA . TRP A 1 462 ? -3.309 1.218 -1.200 1.00 81.00 462 TRP A CA 1
ATOM 3649 C C . TRP A 1 462 ? -4.026 0.870 0.116 1.00 81.00 462 TRP A C 1
ATOM 3651 O O . TRP A 1 462 ? -4.477 -0.264 0.273 1.00 81.00 462 TRP A O 1
ATOM 3661 N N . GLN A 1 463 ? -4.156 1.817 1.049 1.00 85.75 463 GLN A N 1
ATOM 3662 C CA . GLN A 1 463 ? -4.746 1.610 2.373 1.00 85.75 463 GLN A CA 1
ATOM 3663 C C . GLN A 1 463 ? -6.190 2.104 2.446 1.00 85.75 463 GLN A C 1
ATOM 3665 O O . GLN A 1 463 ? -6.506 3.204 1.990 1.00 85.75 463 GLN A O 1
ATOM 3670 N N . TRP A 1 464 ? -7.040 1.304 3.080 1.00 88.31 464 TRP A N 1
ATOM 3671 C CA . TRP A 1 464 ? -8.462 1.550 3.279 1.00 88.31 464 TRP A CA 1
ATOM 3672 C C . TRP A 1 464 ? -8.799 1.482 4.764 1.00 88.31 464 TRP A C 1
ATOM 3674 O O . TRP A 1 464 ? -8.273 0.630 5.480 1.00 88.31 464 TRP A O 1
ATOM 3684 N N . GLU A 1 465 ? -9.680 2.372 5.209 1.00 91.75 465 GLU A N 1
ATOM 3685 C CA . GLU A 1 465 ? -10.309 2.326 6.525 1.00 91.75 465 GLU A CA 1
ATOM 3686 C C . GLU A 1 465 ? -11.754 1.867 6.339 1.00 91.75 465 GLU A C 1
ATOM 3688 O O . GLU A 1 465 ? -12.528 2.516 5.630 1.00 91.75 465 GLU A O 1
ATOM 3693 N N . THR A 1 466 ? -12.126 0.768 6.992 1.00 93.44 466 THR A N 1
ATOM 3694 C CA . THR A 1 466 ? -13.530 0.362 7.108 1.00 93.44 466 THR A CA 1
ATOM 3695 C C . THR A 1 466 ? -13.954 0.472 8.562 1.00 93.44 466 THR A C 1
ATOM 3697 O O . THR A 1 466 ? -13.251 0.001 9.457 1.00 93.44 466 THR A O 1
ATOM 3700 N N . LYS A 1 467 ? -15.107 1.102 8.790 1.00 95.19 467 LYS A N 1
ATOM 3701 C CA . LYS A 1 467 ? -15.765 1.201 10.091 1.00 95.19 467 LYS A CA 1
ATOM 3702 C C . LYS A 1 467 ? -17.109 0.478 10.056 1.00 95.19 467 LYS A C 1
ATOM 3704 O O . LYS A 1 467 ? -17.817 0.534 9.049 1.00 95.19 467 LYS A O 1
ATOM 3709 N N . SER A 1 468 ? -17.476 -0.141 11.170 1.00 97.31 468 SER A N 1
ATOM 3710 C CA . SER A 1 468 ? -18.853 -0.483 11.506 1.00 97.31 468 SER A CA 1
ATOM 3711 C C . SER A 1 468 ? -19.297 0.387 12.674 1.00 97.31 468 SER A C 1
ATOM 3713 O O . SER A 1 468 ? -18.546 0.538 13.636 1.00 97.31 468 SER A O 1
ATOM 3715 N N . THR A 1 469 ? -20.506 0.937 12.601 1.00 97.44 469 THR A N 1
ATOM 3716 C CA . THR A 1 469 ? -21.131 1.645 13.719 1.00 97.44 469 THR A CA 1
ATOM 3717 C C . THR A 1 469 ? -22.430 0.939 14.081 1.00 97.44 469 THR A C 1
ATOM 3719 O O . THR A 1 469 ? -23.348 0.879 13.260 1.00 97.44 469 THR A O 1
ATOM 3722 N N . LEU A 1 470 ? -22.482 0.405 15.300 1.00 96.56 470 LEU A N 1
ATOM 3723 C CA . LEU A 1 470 ? -23.675 -0.126 15.950 1.00 96.56 470 LEU A CA 1
ATOM 3724 C C . LEU A 1 470 ? -24.373 1.011 16.712 1.00 96.56 470 LEU A C 1
ATOM 3726 O O . LEU A 1 470 ? -23.722 1.885 17.290 1.00 96.56 470 LEU A O 1
ATOM 3730 N N . THR A 1 471 ? -25.702 1.022 16.725 1.00 95.12 471 THR A N 1
ATOM 3731 C CA . THR A 1 471 ? -26.493 1.939 17.555 1.00 95.12 471 THR A CA 1
ATOM 3732 C C . THR A 1 471 ? -27.702 1.226 18.152 1.00 95.12 471 THR A C 1
ATOM 3734 O O . THR A 1 471 ? -28.490 0.623 17.422 1.00 95.12 471 THR A O 1
ATOM 3737 N N . PHE A 1 472 ? -27.851 1.311 19.475 1.00 93.00 472 PHE A N 1
ATOM 3738 C CA . PHE A 1 472 ? -28.935 0.690 20.241 1.00 93.00 472 PHE A CA 1
ATOM 3739 C C . PHE A 1 472 ? -29.426 1.607 21.372 1.00 93.00 472 PHE A C 1
ATOM 3741 O O . PHE A 1 472 ? -28.757 2.571 21.746 1.00 93.00 472 PHE A O 1
ATOM 3748 N N . VAL A 1 473 ? -30.622 1.328 21.892 1.00 90.56 473 VAL A N 1
ATOM 3749 C CA . VAL A 1 473 ? -31.130 1.947 23.127 1.00 90.56 473 VAL A CA 1
ATOM 3750 C C . VAL A 1 473 ? -30.616 1.100 24.297 1.00 90.56 473 VAL A C 1
ATOM 3752 O O . VAL A 1 473 ? -30.823 -0.112 24.245 1.00 90.56 473 VAL A O 1
ATOM 3755 N N . PRO A 1 474 ? -29.941 1.678 25.307 1.00 87.06 474 PRO A N 1
ATOM 3756 C CA . PRO A 1 474 ? -29.415 0.907 26.432 1.00 87.06 474 PRO A CA 1
ATOM 3757 C C . PRO A 1 474 ? -30.538 0.240 27.236 1.00 87.06 474 PRO A C 1
ATOM 3759 O O . PRO A 1 474 ? -31.505 0.899 27.621 1.00 87.06 474 PRO A O 1
ATOM 3762 N N . ALA A 1 475 ? -30.394 -1.054 27.522 1.00 84.69 475 ALA A N 1
ATOM 3763 C CA . ALA A 1 475 ? -31.263 -1.784 28.442 1.00 84.69 475 ALA A CA 1
ATOM 3764 C C . ALA A 1 475 ? -30.623 -1.899 29.844 1.00 84.69 475 ALA A C 1
ATOM 3766 O O . ALA A 1 475 ? -29.396 -1.882 29.955 1.00 84.69 475 ALA A O 1
ATOM 3767 N N . PRO A 1 476 ? -31.401 -2.108 30.928 1.00 78.19 476 PRO A N 1
ATOM 3768 C CA . PRO A 1 476 ? -30.844 -2.352 32.266 1.00 78.19 476 PRO A CA 1
ATOM 3769 C C . PRO A 1 476 ? -29.902 -3.566 32.333 1.00 78.19 476 PRO A C 1
ATOM 3771 O O . PRO A 1 476 ? -29.001 -3.608 33.163 1.00 78.19 476 PRO A O 1
ATOM 3774 N N . THR A 1 477 ? -30.084 -4.536 31.432 1.00 75.56 477 THR A N 1
ATOM 3775 C CA . THR A 1 477 ? -29.202 -5.699 31.256 1.00 75.56 477 THR A CA 1
ATOM 3776 C C . THR A 1 477 ? -27.830 -5.358 30.688 1.00 75.56 477 THR A C 1
ATOM 3778 O O . THR A 1 477 ? -26.933 -6.183 30.797 1.00 75.56 477 THR A O 1
ATOM 3781 N N . ASP A 1 478 ? -27.659 -4.190 30.061 1.00 72.50 478 ASP A N 1
ATOM 3782 C CA . ASP A 1 478 ? -26.415 -3.790 29.392 1.00 72.50 478 ASP A CA 1
ATOM 3783 C C . ASP A 1 478 ? -25.422 -3.107 30.346 1.00 72.50 478 ASP A C 1
ATOM 3785 O O . ASP A 1 478 ? -24.262 -2.888 29.990 1.00 72.50 478 ASP A O 1
ATOM 3789 N N . PHE A 1 479 ? -25.850 -2.784 31.570 1.00 67.44 479 PHE A N 1
ATOM 3790 C CA . PHE A 1 479 ? -24.994 -2.190 32.592 1.00 67.44 479 PHE A CA 1
ATOM 3791 C C . PHE A 1 479 ? -23.863 -3.159 32.973 1.00 67.44 479 PHE A C 1
ATOM 3793 O O . PHE A 1 479 ? -24.117 -4.307 33.327 1.00 67.44 479 PHE A O 1
ATOM 3800 N N . LEU A 1 480 ? -22.610 -2.692 32.889 1.00 64.69 480 LEU A N 1
ATOM 3801 C CA . LEU A 1 480 ? -21.376 -3.484 33.048 1.00 64.69 480 LEU A CA 1
ATOM 3802 C C . LEU A 1 480 ? -21.136 -4.585 31.991 1.00 64.69 480 LEU A C 1
ATOM 3804 O O . LEU A 1 480 ? -20.089 -5.236 32.045 1.00 64.69 480 LEU A O 1
ATOM 3808 N N . ASN A 1 481 ? -22.003 -4.760 30.986 1.00 80.00 481 ASN A N 1
ATOM 3809 C CA . ASN A 1 481 ? -21.725 -5.699 29.898 1.00 80.00 481 ASN A CA 1
ATOM 3810 C C . ASN A 1 481 ? -20.563 -5.221 29.014 1.00 80.00 481 ASN A C 1
ATOM 3812 O O . ASN A 1 481 ? -20.371 -4.029 28.744 1.00 80.00 481 ASN A O 1
ATOM 3816 N N . THR A 1 482 ? -19.792 -6.189 28.520 1.00 88.69 482 THR A N 1
ATOM 3817 C CA . THR A 1 482 ? -18.742 -5.960 27.525 1.00 88.69 482 THR A CA 1
ATOM 3818 C C . THR A 1 482 ? -19.332 -6.025 26.122 1.00 88.69 482 THR A C 1
ATOM 3820 O O . THR A 1 482 ? -19.860 -7.049 25.689 1.00 88.69 482 THR A O 1
ATOM 3823 N N . LEU A 1 483 ? -19.238 -4.913 25.397 1.00 91.75 483 LEU A N 1
ATOM 3824 C CA . LEU A 1 483 ? -19.556 -4.852 23.982 1.00 91.75 483 LEU A CA 1
ATOM 3825 C C . LEU A 1 483 ? -18.322 -5.279 23.183 1.00 91.75 483 LEU A C 1
ATOM 3827 O O . LEU A 1 483 ? -17.274 -4.633 23.248 1.00 91.75 483 LEU A O 1
ATOM 3831 N N . ASN A 1 484 ? -18.466 -6.354 22.416 1.00 94.81 484 ASN A N 1
ATOM 3832 C CA . ASN A 1 484 ? -17.413 -6.937 21.598 1.00 94.81 484 ASN A CA 1
ATOM 3833 C C . ASN A 1 484 ? -17.670 -6.634 20.122 1.00 94.81 484 ASN A C 1
ATOM 3835 O O . ASN A 1 484 ? -18.772 -6.857 19.614 1.00 94.81 484 ASN A O 1
ATOM 3839 N N . CYS A 1 485 ? -16.627 -6.190 19.427 1.00 96.19 485 CYS A N 1
ATOM 3840 C CA . CYS A 1 485 ? -16.576 -6.156 17.972 1.00 96.19 485 CYS A CA 1
ATOM 3841 C C . CYS A 1 485 ? -15.528 -7.154 17.478 1.00 96.19 485 CYS A C 1
ATOM 3843 O O . CYS A 1 485 ? -14.329 -6.928 17.655 1.00 96.19 485 CYS A O 1
ATOM 3845 N N . THR A 1 486 ? -15.972 -8.211 16.803 1.00 97.31 486 THR A N 1
ATOM 3846 C CA . THR A 1 486 ? -15.095 -9.164 16.111 1.00 97.31 486 THR A CA 1
ATOM 3847 C C . THR A 1 486 ? -15.031 -8.801 14.626 1.00 97.31 486 THR A C 1
ATOM 3849 O O . THR A 1 486 ? -16.058 -8.556 13.987 1.00 97.31 486 THR A O 1
ATOM 3852 N N . VAL A 1 487 ? -13.825 -8.772 14.054 1.00 97.38 487 VAL A N 1
ATOM 3853 C CA . VAL A 1 487 ? -13.580 -8.433 12.646 1.00 97.38 487 VAL A CA 1
ATOM 3854 C C . VAL A 1 487 ? -12.902 -9.592 11.924 1.00 97.38 487 VAL A C 1
ATOM 3856 O O . VAL A 1 487 ? -11.817 -10.038 12.298 1.00 97.38 487 VAL A O 1
ATOM 3859 N N . LYS A 1 488 ? -13.538 -10.061 10.849 1.00 96.56 488 LYS A N 1
ATOM 3860 C CA . LYS A 1 488 ? -13.125 -11.203 10.033 1.00 96.56 488 LYS A CA 1
ATOM 3861 C C . LYS A 1 488 ? -12.641 -10.749 8.662 1.00 96.56 488 LYS A C 1
ATOM 3863 O O . LYS A 1 488 ? -13.370 -10.140 7.881 1.00 96.56 488 LYS A O 1
ATOM 3868 N N . TYR A 1 489 ? -11.396 -11.080 8.354 1.00 95.00 489 TYR A N 1
ATOM 3869 C CA . TYR A 1 489 ? -10.731 -10.724 7.109 1.00 95.00 489 TYR A CA 1
ATOM 3870 C C . TYR A 1 489 ? -10.875 -11.833 6.062 1.00 95.00 489 TYR A C 1
ATOM 3872 O O . TYR A 1 489 ? -11.120 -13.005 6.372 1.00 95.00 489 TYR A O 1
ATOM 3880 N N . ARG A 1 490 ? -10.631 -11.484 4.793 1.00 93.12 490 ARG A N 1
ATOM 3881 C CA . ARG A 1 490 ? -10.400 -12.480 3.742 1.00 93.12 490 ARG A CA 1
ATOM 3882 C C . ARG A 1 490 ? -9.254 -13.419 4.149 1.00 93.12 490 ARG A C 1
ATOM 3884 O O . ARG A 1 490 ? -8.278 -12.993 4.762 1.00 93.12 490 ARG A O 1
ATOM 3891 N N . GLY A 1 491 ? -9.419 -14.706 3.849 1.00 91.56 491 GLY A N 1
ATOM 3892 C CA . GLY A 1 491 ? -8.555 -15.773 4.365 1.00 91.56 491 GLY A CA 1
ATOM 3893 C C . GLY A 1 491 ? -8.945 -16.283 5.757 1.00 91.56 491 GLY A C 1
ATOM 3894 O O . GLY A 1 491 ? -8.275 -17.169 6.274 1.00 91.56 491 GLY A O 1
ATOM 3895 N N . GLY A 1 492 ? -10.016 -15.758 6.364 1.00 93.44 492 GLY A N 1
ATOM 3896 C CA . GLY A 1 492 ? -10.623 -16.308 7.580 1.00 93.44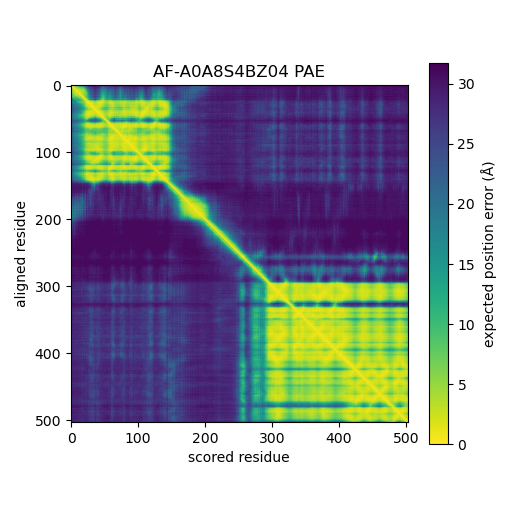 492 GLY A CA 1
ATOM 3897 C C . GLY A 1 492 ? -9.959 -15.903 8.896 1.00 93.44 492 GLY A C 1
ATOM 3898 O O . GLY A 1 492 ? -10.443 -16.307 9.948 1.00 93.44 492 GLY A O 1
ATOM 3899 N N . LYS A 1 493 ? -8.892 -15.093 8.867 1.00 93.19 493 LYS A N 1
ATOM 3900 C CA . LYS A 1 493 ? -8.284 -14.540 10.086 1.00 93.19 493 LYS A CA 1
ATOM 3901 C C . LYS A 1 493 ? -9.232 -13.561 10.770 1.00 93.19 493 LYS A C 1
ATOM 3903 O O . LYS A 1 493 ? -9.918 -12.790 10.098 1.00 93.19 493 LYS A O 1
ATOM 3908 N N . GLN A 1 494 ? -9.240 -13.597 12.096 1.00 95.19 494 GLN A N 1
ATOM 3909 C CA . GLN A 1 494 ? -10.109 -12.792 12.948 1.00 95.19 494 GLN A CA 1
ATOM 3910 C C . GLN A 1 494 ? -9.281 -12.091 14.026 1.00 95.19 494 GLN A C 1
ATOM 3912 O O . GLN A 1 494 ? -8.175 -12.524 14.345 1.00 95.19 494 GLN A O 1
ATOM 3917 N N . THR A 1 495 ? -9.826 -11.004 14.550 1.00 94.88 495 THR A N 1
ATOM 3918 C CA . THR A 1 495 ? -9.367 -10.286 15.745 1.00 94.88 495 THR A CA 1
ATOM 3919 C C . THR A 1 495 ? -10.563 -9.529 16.311 1.00 94.88 495 THR A C 1
ATOM 3921 O O . THR A 1 495 ? -11.559 -9.338 15.608 1.00 94.88 495 THR A O 1
ATOM 3924 N N . GLU A 1 496 ? -10.499 -9.124 17.569 1.00 95.56 496 GLU A N 1
ATOM 3925 C CA . GLU A 1 496 ? -11.600 -8.468 18.260 1.00 95.56 496 GLU A CA 1
ATOM 3926 C C . GLU A 1 496 ? -11.108 -7.440 19.270 1.00 95.56 496 GLU A C 1
ATOM 3928 O O . GLU A 1 496 ? -9.962 -7.486 19.714 1.00 95.56 496 GLU A O 1
ATOM 3933 N N . SER A 1 497 ? -12.001 -6.514 19.608 1.00 92.88 497 SER A N 1
ATOM 3934 C CA . SER A 1 497 ? -11.843 -5.597 20.733 1.00 92.88 497 SER A CA 1
ATOM 3935 C C . SER A 1 497 ? -13.117 -5.598 21.562 1.00 92.88 497 SER A C 1
ATOM 3937 O O . SER A 1 497 ? -14.223 -5.692 21.020 1.00 92.88 497 SER A O 1
ATOM 3939 N N . SER A 1 498 ? -12.938 -5.441 22.869 1.00 93.25 498 SER A N 1
ATOM 3940 C CA . SER A 1 498 ? -13.997 -5.388 23.874 1.00 93.25 498 SER A CA 1
ATOM 3941 C C . SER A 1 498 ? -13.953 -4.056 24.610 1.00 93.25 498 SER A C 1
ATOM 3943 O O . SER A 1 498 ? -12.874 -3.530 24.882 1.00 93.25 498 SER A O 1
ATOM 3945 N N . ILE A 1 499 ? -15.116 -3.525 24.974 1.00 89.56 499 ILE A N 1
ATOM 3946 C CA . ILE A 1 499 ? -15.236 -2.318 25.796 1.00 89.56 499 ILE A CA 1
ATOM 3947 C C . ILE A 1 499 ? -16.443 -2.443 26.728 1.00 89.56 499 ILE A C 1
ATOM 3949 O O . ILE A 1 499 ? -17.509 -2.890 26.314 1.00 89.56 499 ILE A O 1
ATOM 3953 N N . ALA A 1 500 ? -16.284 -2.080 28.001 1.00 86.25 500 ALA A N 1
ATOM 3954 C CA . ALA A 1 500 ? -17.399 -2.067 28.945 1.00 86.25 500 ALA A CA 1
ATOM 3955 C C . ALA A 1 500 ? -18.305 -0.862 28.662 1.00 86.25 500 ALA A C 1
ATOM 3957 O O . ALA A 1 500 ? -17.826 0.276 28.655 1.00 86.25 500 ALA A O 1
ATOM 3958 N N . VAL A 1 501 ? -19.602 -1.095 28.452 1.00 81.38 501 VAL A N 1
ATOM 3959 C CA . VAL A 1 501 ? -20.568 -0.001 28.302 1.00 81.38 501 VAL A CA 1
ATOM 3960 C C . VAL A 1 501 ? -20.893 0.538 29.696 1.00 81.38 501 VAL A C 1
ATOM 3962 O O . VAL A 1 501 ? -21.352 -0.195 30.572 1.00 81.38 501 VAL A O 1
ATOM 3965 N N . ARG A 1 502 ? -20.606 1.823 29.918 1.00 75.31 502 ARG A N 1
ATOM 3966 C CA . ARG A 1 502 ? -20.985 2.553 31.133 1.00 75.31 502 ARG A CA 1
ATOM 3967 C C . ARG A 1 502 ? -22.168 3.444 30.777 1.00 75.31 502 ARG A C 1
ATOM 3969 O O . ARG A 1 502 ? -22.008 4.346 29.957 1.00 75.31 502 ARG A O 1
ATOM 3976 N N . ILE A 1 503 ? -23.324 3.105 31.337 1.00 66.25 503 ILE A N 1
ATOM 3977 C CA . ILE A 1 503 ? -24.635 3.733 31.124 1.00 66.25 503 ILE A CA 1
ATOM 3978 C C . ILE A 1 503 ? -24.964 4.526 32.387 1.00 66.25 503 ILE A C 1
ATOM 3980 O O . ILE A 1 503 ? -24.724 3.951 33.474 1.00 66.25 503 ILE A O 1
#

Sequence (503 aa):
MELPNLIVLSLILTLALFSKALDWKIKVEKKHVGKIGEDITIQCTYSYPKDQRTNDFKVYWKTEGKSDCSKKDKDTNAFVFHPNSSCVVPKYRGKTKLIGKKDNGSCSLLIKDLKEPEPFIYVRVCGLSDSYSFKKQPVSIYLHGYLNISKTADDNVTSTMSTSDVQNNYIVYLTIFVPVLGLMTFLLVGAVVCIKRKRNNTPGVNRPPTEGAIKESDYYVNFSSASSNLSNNKSKSGKSVDMGVPEQKAIDEAIYINFQGAADQTRQSADPIDNIYANILKGFRVIPDAEPASNQWIINVPPTIPALQGSCVVIPCAYTYPKPPSKAILNRYRGFWMRGNTIVSTNLPKWRLKDEFNKRTRLVGKLKTRNCTMLLDSVRSTDVGPFYFKIDIPKYESHSFKESTVSIDVIRHPDPPSLSVEVNEKVRATCSVLHTCPSYLPQFSWNHAGIVSHRSKPLNKWQWETKSTLTFVPAPTDFLNTLNCTVKYRGGKQTESSIAVRI

Mean predicted aligned error: 21.44 Å

InterPro domains:
  IPR003599 Immunoglobulin domain subtype [SM00409] (29-144)
  IPR003599 Immunoglobulin domain subtype [SM00409] (302-411)
  IPR003599 Immunoglobulin domain subtype [SM00409] (416-502)
  IPR013783 Immunoglobulin-like fold [G3DSA:2.60.40.10] (18-143)
  IPR013783 Immunoglobulin-like fold [G3DSA:2.60.40.10] (291-411)
  IPR013783 Immunoglobulin-like fold [G3DSA:2.60.40.10] (416-503)
  IPR036179 Immunoglobulin-like domain superfamily [SSF48726] (295-399)
  IPR036179 Immunoglobulin-like domain superfamily [SSF48726] (416-495)

pLDDT: mean 71.61, std 25.25, range [23.27, 98.5]